Protein 1J6R (pdb70)

B-factor: mean 43.95, std 15.51, range [14.42, 83.66]

CATH classification: 3.40.109.40

Nearest PDB structures (foldseek):
  1j6r-assembly2_B  TM=9.797E-01  e=7.168E-35  Thermotoga maritima
  8sse-assembly1_F  TM=7.396E-01  e=2.975E-08  Thermus thermophilus HB8
  8ssd-assembly1_A  TM=7.309E-01  e=1.836E-08  Thermus thermophilus HB8
  8ssd-assembly1_C  TM=6.996E-01  e=1.532E-08  Thermus thermophilus HB8
  8ssd-assembly1_B  TM=7.141E-01  e=2.975E-08  Thermus thermophilus HB8

Foldseek 3Di:
DDKDKDKDQLVPQDDDPQLLCVLLPNHPPPDDDPVCPVLLVVLSVVLNVQFTKMKMKDKDQDQFAQDDDVDGWDDPVCCVWAGRFGIKMKMKIARDCSLVVVLVVCVVVVNNSSSSSNVRVLLRSRVSSVVVVVVVVVVVCPVKDKTDKDFAPPPPTHLLCLQVVCVVCVVVDPKHQVDPVSAIPPNSMTMIMMGID/DDKDKDKDQLVVQDDDPCVLQVLVVHDPPVAGPPVCRVLLVLLSVVLSVQFTKMKIKDKDQDQFAQDDPPFHDDDPLCNVFPGRFRMKMKMKIARDQSLVVVLVVCVVVVVNSSSVSNVSVLLRSRVRSHVVVVVVVCVVPVVWDKTDKDFAVPDPHHLVCLQVSCVVCVVVDPKDADDDRRAIPVNSMGMIMMGID

Organism: Thermotoga maritima (strain ATCC 43589 / DSM 3109 / JCM 10099 / NBRC 100826 / MSB8) (NCBI:txid243274)

Secondary structure (DSSP, 8-state):
----EEE--GGG----HHHHHHHTT-SS-SS--GGGHHHHHHHHHHHHHH---EEEEEEEE-TT-SB-SS-B--SHHHHHHHSS-SEEEEEEEE--HHHHHHHHHHHHTT-HHHHHHHHHHHHHHHHHHHHHHHHHHHHH-TTS-B---B-TTSTTS-TTHHHHHHHHHTTTS--B--STT---BSSSEEEEEEEE-/----EEE--GGG----HHHHHHHTT--S-SS--HHHHHHHHHHHHHHHHH---EEEEE--B-TT-SEETTEE---HHHHHHHTT-SEEEEEEEE--HHHHHHHHHHHHTT-HHHHHHHHHHHHHHHHHHHHHHHHHHHHH-TTS-B-----TTSTTS-TTHHHHHHHHGGGTSS-B--TTTT--BSSSEEEEEEEE-

Structure (mmCIF, N/CA/C/O backbone):
data_1J6R
#
_entry.id   1J6R
#
_cell.length_a   119.396
_cell.length_b   60.740
_cell.length_c   81.574
_cell.angle_alpha   90.00
_cell.angle_beta   99.97
_cell.angle_gamma   90.00
#
_symmetry.space_group_name_H-M   'C 1 2 1'
#
loop_
_entity.id
_entity.type
_entity.pdbx_description
1 polymer 'METHIONINE SYNTHASE'
2 water water
#
loop_
_atom_site.group_PDB
_atom_site.id
_atom_site.type_symbol
_atom_site.label_atom_id
_atom_site.label_alt_id
_atom_site.label_comp_id
_atom_site.label_asym_id
_atom_site.label_entity_id
_atom_site.label_seq_id
_atom_site.pdbx_PDB_ins_code
_atom_site.Cartn_x
_atom_site.Cartn_y
_atom_site.Cartn_z
_atom_site.occupancy
_atom_site.B_iso_or_equiv
_atom_site.auth_seq_id
_atom_site.auth_comp_id
_atom_site.auth_asym_id
_atom_site.auth_atom_id
_atom_site.pdbx_PDB_model_num
ATOM 1 N N . HIS A 1 11 ? 7.011 36.556 14.233 1.00 49.84 1 HIS A N 1
ATOM 2 C CA . HIS A 1 11 ? 8.428 37.055 14.301 1.00 49.35 1 HIS A CA 1
ATOM 3 C C . HIS A 1 11 ? 9.431 35.909 14.074 1.00 45.63 1 HIS A C 1
ATOM 4 O O . HIS A 1 11 ? 9.719 35.125 14.978 1.00 45.09 1 HIS A O 1
ATOM 11 N N . HIS A 1 12 ? 9.952 35.826 12.856 1.00 41.64 2 HIS A N 1
ATOM 12 C CA . HIS A 1 12 ? 10.811 34.715 12.440 1.00 38.21 2 HIS A CA 1
ATOM 13 C C . HIS A 1 12 ? 12.274 35.000 12.831 1.00 36.82 2 HIS A C 1
ATOM 14 O O . HIS A 1 12 ? 12.920 35.832 12.221 1.00 37.02 2 HIS A O 1
ATOM 21 N N . MET A 1 13 ? 12.766 34.295 13.855 1.00 35.91 3 MET A N 1
ATOM 22 C CA . MET A 1 13 ? 14.087 34.522 14.467 1.00 34.19 3 MET A CA 1
ATOM 23 C C . MET A 1 13 ? 14.989 33.327 14.443 1.00 28.73 3 MET A C 1
ATOM 24 O O . MET A 1 13 ? 15.243 32.730 15.468 1.00 28.87 3 MET A O 1
ATOM 29 N N . PRO A 1 14 ? 15.479 32.965 13.291 1.00 24.40 4 PRO A N 1
ATOM 30 C CA . PRO A 1 14 ? 16.353 31.808 13.210 1.00 23.11 4 PRO A CA 1
ATOM 31 C C . PRO A 1 14 ? 17.676 32.035 13.935 1.00 22.51 4 PRO A C 1
ATOM 32 O O . PRO A 1 14 ? 18.140 33.154 14.127 1.00 21.85 4 PRO A O 1
ATOM 36 N N . LYS A 1 15 ? 18.268 30.939 14.345 1.00 22.96 5 LYS A N 1
ATOM 37 C CA . LYS A 1 15 ? 19.503 30.954 15.085 1.00 23.97 5 LYS A CA 1
ATOM 38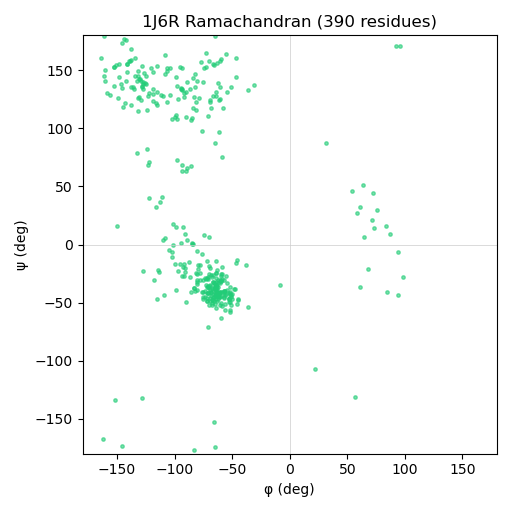 C C . LYS A 1 15 ? 20.179 29.655 14.790 1.00 24.74 5 LYS A C 1
ATOM 39 O O . LYS A 1 15 ? 19.537 28.659 14.473 1.00 24.13 5 LYS A O 1
ATOM 45 N N . VAL A 1 16 ? 21.490 29.685 14.891 1.00 24.17 6 VAL A N 1
ATOM 46 C CA . VAL A 1 16 ? 22.325 28.523 14.751 1.00 24.46 6 VAL A CA 1
ATOM 47 C C . VAL A 1 16 ? 23.279 28.527 15.956 1.00 24.33 6 VAL A C 1
ATOM 48 O O . VAL A 1 16 ? 23.700 29.567 16.402 1.00 24.75 6 VAL A O 1
ATOM 52 N N . GLU A 1 17 ? 23.579 27.367 16.503 1.00 26.04 7 GLU A N 1
ATOM 53 C CA . GLU A 1 17 ? 24.555 27.216 17.557 1.00 27.09 7 GLU A CA 1
ATOM 54 C C . GLU A 1 17 ? 25.724 26.484 16.932 1.00 27.08 7 GLU A C 1
ATOM 55 O O . GLU A 1 17 ? 25.543 25.471 16.291 1.00 27.29 7 GLU A O 1
ATOM 61 N N . ILE A 1 18 ? 26.927 27.023 17.074 1.00 27.36 8 ILE A N 1
ATOM 62 C CA . ILE A 1 18 ? 28.084 26.481 16.385 1.00 27.17 8 ILE A CA 1
ATOM 63 C C . ILE A 1 18 ? 29.091 26.016 17.409 1.00 27.49 8 ILE A C 1
ATOM 64 O O . ILE A 1 18 ? 29.468 26.744 18.318 1.00 27.59 8 ILE A O 1
ATOM 69 N N . ALA A 1 19 ? 29.557 24.794 17.256 1.00 28.33 9 ALA A N 1
ATOM 70 C CA . ALA A 1 19 ? 30.548 24.272 18.167 1.00 27.61 9 ALA A CA 1
ATOM 71 C C . ALA A 1 19 ? 31.807 25.102 18.011 1.00 27.43 9 ALA A C 1
ATOM 72 O O . ALA A 1 19 ? 32.249 25.345 16.902 1.00 27.64 9 ALA A O 1
ATOM 74 N N . PRO A 1 20 ? 32.382 25.567 19.114 1.00 27.67 10 PRO A N 1
ATOM 75 C CA . PRO A 1 20 ? 33.563 26.428 19.052 1.00 27.39 10 PRO A CA 1
ATOM 76 C C . PRO A 1 20 ? 34.716 25.862 18.197 1.00 28.86 10 PRO A C 1
ATOM 77 O O . PRO A 1 20 ? 35.379 26.604 17.487 1.00 29.21 10 PRO A O 1
ATOM 81 N N . SER A 1 21 ? 34.938 24.557 18.219 1.00 31.20 11 SER A N 1
ATOM 82 C CA . SER A 1 21 ? 36.041 23.983 17.431 1.00 32.35 11 SER A CA 1
ATOM 83 C C . SER A 1 21 ? 35.797 23.972 15.921 1.00 33.18 11 SER A C 1
ATOM 84 O O . SER A 1 21 ? 36.737 23.779 15.147 1.00 33.12 11 SER A O 1
ATOM 87 N N . GLU A 1 22 ? 34.550 24.192 15.498 1.00 34.57 12 GLU A N 1
ATOM 88 C CA . GLU A 1 22 ? 34.215 24.262 14.072 1.00 35.68 12 GLU A CA 1
ATOM 89 C C . GLU A 1 22 ? 34.439 25.648 13.502 1.00 34.68 12 GLU A C 1
ATOM 90 O O . GLU A 1 22 ? 34.150 25.883 12.338 1.00 35.11 12 GLU A O 1
ATOM 96 N N . ILE A 1 23 ? 34.919 26.581 14.314 1.00 33.27 13 ILE A N 1
ATOM 97 C CA . ILE A 1 23 ? 35.146 27.929 13.820 1.00 32.11 13 ILE A CA 1
ATOM 98 C C . ILE A 1 23 ? 36.609 28.060 13.477 1.00 33.74 13 ILE A C 1
ATOM 99 O O . ILE A 1 23 ? 37.453 28.111 14.347 1.00 32.99 13 ILE A O 1
ATOM 104 N N . LYS A 1 24 ? 36.904 28.101 12.187 1.00 36.01 14 LYS A N 1
ATOM 105 C CA . LYS A 1 24 ? 38.277 28.131 11.738 1.00 37.50 14 LYS A CA 1
ATOM 106 C C . LYS A 1 24 ? 38.738 29.574 11.623 1.00 36.61 14 LYS A C 1
ATOM 107 O O . LYS A 1 24 ? 38.283 30.322 10.779 1.00 36.69 14 LYS A O 1
ATOM 113 N N . ILE A 1 25 ? 39.615 29.981 12.520 1.00 35.77 15 ILE A N 1
ATOM 114 C CA . ILE A 1 25 ? 40.254 31.271 12.387 1.00 35.21 15 ILE A CA 1
ATOM 115 C C . ILE A 1 25 ? 41.551 31.037 11.620 1.00 34.92 15 ILE A C 1
ATOM 116 O O . ILE A 1 25 ? 42.315 30.149 11.973 1.00 34.31 15 ILE A O 1
ATOM 121 N N . PRO A 1 26 ? 41.803 31.818 10.578 1.00 34.94 16 PRO A N 1
ATOM 122 C CA . PRO A 1 26 ? 43.063 31.693 9.823 1.00 34.87 16 PRO A CA 1
ATOM 123 C C . PRO A 1 26 ? 44.266 31.972 10.728 1.00 34.45 16 PRO A C 1
ATOM 124 O O . PRO A 1 26 ? 44.215 32.914 11.492 1.00 32.64 16 PRO A O 1
ATOM 128 N N . ASP A 1 27 ? 45.312 31.151 10.644 1.00 36.31 17 ASP A N 1
ATOM 129 C CA . ASP A 1 27 ? 46.527 31.324 11.455 1.00 37.46 17 ASP A CA 1
ATOM 130 C C . ASP A 1 27 ? 47.049 32.750 11.522 1.00 35.93 17 ASP A C 1
ATOM 131 O O . ASP A 1 27 ? 47.353 33.243 12.597 1.00 36.80 17 ASP A O 1
ATOM 136 N N . ASN A 1 28 ? 47.165 33.419 10.380 1.00 34.88 18 ASN A N 1
ATOM 137 C CA . ASN A 1 28 ? 47.721 34.781 10.337 1.00 33.00 18 ASN A CA 1
ATOM 138 C C . ASN A 1 28 ? 46.860 35.846 10.980 1.00 30.48 18 ASN A C 1
ATOM 139 O O . ASN A 1 28 ? 47.347 36.898 11.396 1.00 30.16 18 ASN A O 1
ATOM 144 N N . VAL A 1 29 ? 45.565 35.601 11.019 1.00 29.75 19 VAL A N 1
ATOM 145 C CA . VAL A 1 29 ? 44.646 36.503 11.698 1.00 29.29 19 VAL A CA 1
ATOM 146 C C . VAL A 1 29 ? 44.788 36.295 13.215 1.00 29.73 19 VAL A C 1
ATOM 147 O O . VAL A 1 29 ? 44.830 37.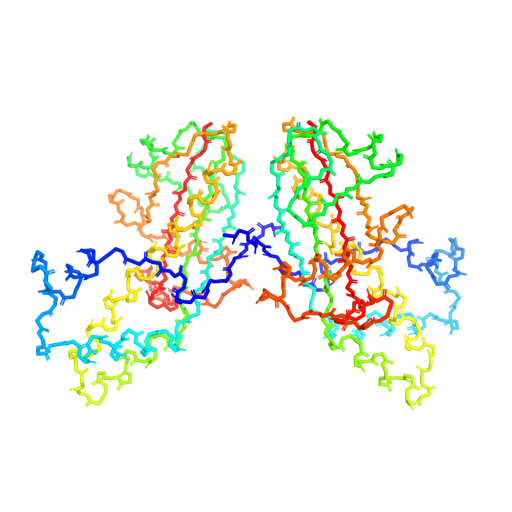245 13.975 1.00 26.56 19 VAL A O 1
ATOM 151 N N . LEU A 1 30 ? 44.833 35.031 13.626 1.00 32.21 20 LEU A N 1
ATOM 152 C CA . LEU A 1 30 ? 45.018 34.669 15.030 1.00 34.61 20 LEU A CA 1
ATOM 153 C C . LEU A 1 30 ? 46.341 35.248 15.462 1.00 35.16 20 LEU A C 1
ATOM 154 O O . LEU A 1 30 ? 46.407 36.151 16.315 1.00 34.23 20 LEU A O 1
ATOM 159 N N . LYS A 1 31 ? 47.392 34.746 14.802 1.00 34.83 21 LYS A N 1
ATOM 160 C CA . LYS A 1 31 ? 48.747 35.173 15.083 1.00 34.49 21 LYS A CA 1
ATOM 161 C C . LYS A 1 31 ? 48.833 36.674 15.196 1.00 31.51 21 LYS A C 1
ATOM 162 O O . LYS A 1 31 ? 49.385 37.141 16.150 1.00 32.36 21 LYS A O 1
ATOM 168 N N . ALA A 1 32 ? 48.254 37.434 14.281 1.00 30.16 22 ALA A N 1
ATOM 169 C CA . ALA A 1 32 ? 48.284 38.890 14.420 1.00 30.59 22 ALA A CA 1
ATOM 170 C C . ALA A 1 32 ? 47.514 39.359 15.648 1.00 32.56 22 ALA A C 1
ATOM 171 O O . ALA A 1 32 ? 47.920 40.325 16.283 1.00 32.87 22 ALA A O 1
ATOM 173 N N . LYS A 1 33 ? 46.382 38.715 15.956 1.00 33.46 23 LYS A N 1
ATOM 174 C CA . LYS A 1 33 ? 45.528 39.166 17.062 1.00 35.24 23 LYS A CA 1
ATOM 175 C C . LYS A 1 33 ? 46.208 38.974 18.428 1.00 36.06 23 LYS A C 1
ATOM 176 O O . LYS A 1 33 ? 45.926 39.685 19.373 1.00 37.05 23 LYS A O 1
ATOM 182 N N . LEU A 1 34 ? 47.098 37.999 18.520 1.00 37.09 24 LEU A N 1
ATOM 183 C CA . LEU A 1 34 ? 47.762 37.704 19.776 1.00 37.30 24 LEU A CA 1
ATOM 184 C C . LEU A 1 34 ? 49.182 38.261 19.879 1.00 36.25 24 LEU A C 1
ATOM 185 O O . LEU A 1 34 ? 49.930 37.794 20.730 1.00 34.94 24 LEU A O 1
ATOM 190 N N . GLY A 1 35 ? 49.557 39.227 19.029 1.00 36.23 25 GLY A N 1
ATOM 191 C CA . GLY A 1 35 ? 50.883 39.849 19.083 1.00 36.29 25 GLY A CA 1
ATOM 192 C C . GLY A 1 35 ? 52.042 39.197 18.310 1.00 37.04 25 GLY A C 1
ATOM 193 O O . GLY A 1 35 ? 53.185 39.603 18.477 1.00 36.01 25 GLY A O 1
ATOM 194 N N . PHE A 1 36 ? 51.759 38.194 17.475 1.00 38.95 26 PHE A N 1
ATOM 195 C CA . PHE A 1 36 ? 52.769 37.562 16.599 1.00 40.59 26 PHE A CA 1
ATOM 196 C C . PHE A 1 36 ? 52.548 37.859 15.113 1.00 42.89 26 PHE A C 1
ATOM 197 O O . PHE A 1 36 ? 52.731 36.982 14.260 1.00 42.93 26 PHE A O 1
ATOM 205 N N . GLY A 1 37 ? 52.188 39.101 14.803 1.00 45.35 27 GLY A N 1
ATOM 206 C CA . GLY A 1 37 ? 51.907 39.483 13.441 1.00 47.37 27 GLY A CA 1
ATOM 207 C C . GLY A 1 37 ? 53.097 39.221 12.549 1.00 49.38 27 GLY A C 1
ATOM 208 O O . GLY A 1 37 ? 54.157 39.802 12.744 1.00 50.31 27 GLY A O 1
ATOM 209 N N . GLY A 1 38 ? 52.926 38.342 11.568 1.00 51.55 28 GLY A N 1
ATOM 210 C CA . GLY A 1 38 ? 53.981 38.072 10.611 1.00 53.34 28 GLY A CA 1
ATOM 211 C C . GLY A 1 38 ? 54.863 36.886 10.952 1.00 54.85 28 GLY A C 1
ATOM 212 O O . GLY A 1 38 ? 55.193 36.095 10.073 1.00 55.76 28 GLY A O 1
ATOM 213 N N . ALA A 1 39 ? 55.269 36.759 12.209 1.00 56.28 29 ALA A N 1
ATOM 214 C CA . ALA A 1 39 ? 55.993 35.569 12.635 1.00 57.04 29 ALA A CA 1
ATOM 215 C C . ALA A 1 39 ? 55.496 34.396 11.802 1.00 58.31 29 ALA A C 1
ATOM 216 O O . ALA A 1 39 ? 54.297 34.255 11.546 1.00 57.55 29 ALA A O 1
ATOM 218 N N . GLU A 1 40 ? 56.432 33.572 11.351 1.00 60.41 30 GLU A N 1
ATOM 219 C CA . GLU A 1 40 ? 56.110 32.379 10.576 1.00 62.14 30 GLU A CA 1
ATOM 220 C C . GLU A 1 40 ? 55.414 31.364 11.473 1.00 62.04 30 GLU A C 1
ATOM 221 O O . GLU A 1 40 ? 54.538 30.611 11.032 1.00 62.36 30 GLU A O 1
ATOM 227 N N . GLU A 1 41 ? 55.832 31.347 12.736 1.00 61.73 31 GLU A N 1
ATOM 228 C CA . GLU A 1 41 ? 55.214 30.513 13.759 1.00 61.25 31 GLU A CA 1
ATOM 229 C C . GLU A 1 41 ? 55.103 31.318 15.051 1.00 59.11 31 GLU A C 1
ATOM 230 O O . GLU A 1 41 ? 55.834 32.293 15.266 1.00 58.34 31 GLU A O 1
ATOM 236 N N . ILE A 1 42 ? 54.182 30.898 15.907 1.00 57.00 32 ILE A N 1
ATOM 237 C CA . ILE A 1 42 ? 54.118 31.396 17.274 1.00 55.45 32 ILE A CA 1
ATOM 238 C C . ILE A 1 42 ? 55.331 30.864 18.046 1.00 53.61 32 ILE A C 1
ATOM 239 O O . ILE A 1 42 ? 55.542 29.661 18.084 1.00 52.43 32 ILE A O 1
ATOM 244 N N . PRO A 1 43 ? 56.142 31.742 18.643 1.00 52.51 33 PRO A N 1
ATOM 245 C CA . PRO A 1 43 ? 57.349 31.282 19.352 1.00 52.28 33 PRO A CA 1
ATOM 246 C C . PRO A 1 43 ? 57.079 30.074 20.286 1.00 53.05 33 PRO A C 1
ATOM 247 O O . PRO A 1 43 ? 55.992 29.973 20.877 1.00 52.98 33 PRO A O 1
ATOM 251 N N . GLU A 1 44 ? 58.051 29.157 20.380 1.00 53.61 34 GLU A N 1
ATOM 252 C CA . GLU A 1 44 ? 57.928 27.936 21.184 1.00 54.01 34 GLU A CA 1
ATOM 253 C C . GLU A 1 44 ? 57.617 28.263 22.643 1.00 52.50 34 GLU A C 1
ATOM 254 O O . GLU A 1 44 ? 56.955 27.497 23.332 1.00 51.81 34 GLU A O 1
ATOM 260 N N . GLU A 1 45 ? 58.106 29.408 23.101 1.00 51.21 35 GLU A N 1
ATOM 261 C CA . GLU A 1 45 ? 57.915 29.859 24.480 1.00 50.30 35 GLU A CA 1
ATOM 262 C C . GLU A 1 45 ? 56.422 30.122 24.827 1.00 48.04 35 GLU A C 1
ATOM 263 O O . GLU A 1 45 ? 56.046 30.060 25.988 1.00 46.08 35 GLU A O 1
ATOM 269 N N . PHE A 1 46 ? 55.586 30.413 23.824 1.00 46.95 36 PHE A N 1
ATOM 270 C CA . PHE A 1 46 ? 54.159 30.717 24.043 1.00 45.43 36 PHE A CA 1
ATOM 271 C C . PHE A 1 46 ? 53.181 29.657 23.548 1.00 46.15 36 PHE A C 1
ATOM 272 O O . PHE A 1 46 ? 51.977 29.857 23.617 1.00 44.09 36 PHE A O 1
ATOM 280 N N . ARG A 1 47 ? 53.704 28.534 23.053 1.00 48.24 37 ARG A N 1
ATOM 281 C CA . ARG A 1 47 ? 52.884 27.493 22.412 1.00 50.03 37 ARG A CA 1
ATOM 282 C C . ARG A 1 47 ? 51.908 26.851 23.407 1.00 49.36 37 ARG A C 1
ATOM 283 O O . ARG A 1 47 ? 50.711 26.772 23.130 1.00 49.26 37 ARG A O 1
ATOM 291 N N . LYS A 1 48 ? 52.421 26.408 24.557 1.00 48.26 38 LYS A N 1
ATOM 292 C CA . LYS A 1 48 ? 51.595 25.784 25.593 1.00 47.85 38 LYS A CA 1
ATOM 293 C C . LYS A 1 48 ? 50.555 26.761 26.163 1.00 45.92 38 LYS A C 1
ATOM 294 O O . LYS A 1 48 ? 49.445 26.350 26.481 1.00 44.37 38 LYS A O 1
ATOM 300 N N . THR A 1 49 ? 50.930 28.040 26.281 1.00 44.26 39 THR A N 1
ATOM 301 C CA . THR A 1 49 ? 50.060 29.074 26.825 1.00 43.86 39 THR A CA 1
ATOM 302 C C . THR A 1 49 ? 48.883 29.355 25.903 1.00 43.27 39 THR A C 1
ATOM 303 O O . THR A 1 49 ? 47.715 29.327 26.318 1.00 42.97 39 THR A O 1
ATOM 307 N N . VAL A 1 50 ? 49.208 29.611 24.642 1.00 42.37 40 VAL A N 1
ATOM 308 C CA . VAL A 1 50 ? 48.212 29.884 23.631 1.00 40.79 40 VAL A CA 1
ATOM 309 C C . VAL A 1 50 ? 47.337 28.655 23.521 1.00 41.12 40 VAL A C 1
ATOM 310 O O . VAL A 1 50 ? 46.136 28.763 23.512 1.00 41.30 40 VAL A O 1
ATOM 314 N N . ASN A 1 51 ? 47.929 27.475 23.480 1.00 42.19 41 ASN A N 1
ATOM 315 C CA . ASN A 1 51 ? 47.124 26.251 23.471 1.00 43.51 41 ASN A CA 1
ATOM 316 C C . ASN A 1 51 ? 46.087 26.241 24.610 1.00 43.01 41 ASN A C 1
ATOM 317 O O . ASN A 1 51 ? 44.928 25.890 24.385 1.00 42.34 41 ASN A O 1
ATOM 322 N N . ARG A 1 52 ? 46.502 26.614 25.824 1.00 42.61 42 ARG A N 1
ATOM 323 C CA . ARG A 1 52 ? 45.584 26.625 26.969 1.00 42.42 42 ARG A CA 1
ATOM 324 C C . ARG A 1 52 ? 44.529 27.716 26.822 1.00 40.25 42 ARG A C 1
ATOM 325 O O . ARG A 1 52 ? 43.357 27.479 27.087 1.00 39.20 42 ARG A O 1
ATOM 333 N N . ALA A 1 53 ? 44.940 28.911 26.417 1.00 38.39 43 ALA A N 1
ATOM 334 C CA . ALA A 1 53 ? 43.968 29.958 26.159 1.00 38.82 43 ALA A CA 1
ATOM 335 C C . ALA A 1 53 ? 42.891 29.447 25.195 1.00 39.45 43 ALA A C 1
ATOM 336 O O . ALA A 1 53 ? 41.700 29.628 25.430 1.00 38.06 43 ALA A O 1
ATOM 338 N N . TYR A 1 54 ? 43.314 28.785 24.124 1.00 40.57 44 TYR A N 1
ATOM 339 C CA . TYR A 1 54 ? 42.388 28.338 23.094 1.00 41.78 44 TYR A CA 1
ATOM 340 C C . TYR A 1 54 ? 41.587 27.178 23.657 1.00 42.35 44 TYR A C 1
ATOM 341 O O . TYR A 1 54 ? 40.397 27.070 23.412 1.00 42.08 44 TYR A O 1
ATOM 350 N N . GLU A 1 55 ? 42.222 26.334 24.460 1.00 42.99 45 GLU A N 1
ATOM 351 C CA . GLU A 1 55 ? 41.515 25.210 25.068 1.00 43.82 45 GLU A CA 1
ATOM 352 C C . GLU A 1 55 ? 40.480 25.708 26.068 1.00 41.81 45 GLU A C 1
ATOM 353 O O . GLU A 1 55 ? 39.409 25.127 26.200 1.00 40.95 45 GLU A O 1
ATOM 359 N N . GLU A 1 56 ? 40.813 26.767 26.789 1.00 40.69 46 GLU A N 1
ATOM 360 C CA . GLU A 1 56 ? 39.918 27.289 27.809 1.00 40.15 46 GLU A CA 1
ATOM 361 C C . GLU A 1 56 ? 38.702 27.864 27.111 1.00 39.70 46 GLU A C 1
ATOM 362 O O . GLU A 1 56 ? 37.563 27.569 27.474 1.00 39.35 46 GLU A O 1
ATOM 368 N N . LEU A 1 57 ? 38.976 28.703 26.113 1.00 38.64 47 LEU A N 1
ATOM 369 C CA . LEU A 1 57 ? 37.965 29.293 25.246 1.00 37.57 47 LEU A CA 1
ATOM 370 C C . LEU A 1 57 ? 37.030 28.239 24.620 1.00 37.08 47 LEU A C 1
ATOM 371 O O . LEU A 1 57 ? 35.812 28.434 24.557 1.00 36.19 47 LEU A O 1
ATOM 376 N N . LEU A 1 58 ? 37.575 27.113 24.183 1.00 36.48 48 LEU A N 1
ATOM 377 C CA . LEU A 1 58 ? 36.725 26.074 23.616 1.00 36.99 48 LEU A CA 1
ATOM 378 C C . LEU A 1 58 ? 35.772 25.521 24.683 1.00 37.83 48 LEU A C 1
ATOM 379 O O . LEU A 1 58 ? 34.619 25.191 24.406 1.00 38.11 48 LEU A O 1
ATOM 384 N N . ASP A 1 59 ? 36.259 25.430 25.911 1.00 38.05 49 ASP A N 1
ATOM 385 C CA . ASP A 1 59 ? 35.462 24.920 27.002 1.00 38.38 49 ASP A CA 1
ATOM 386 C C . ASP A 1 59 ? 34.340 25.889 27.381 1.00 35.65 49 ASP A C 1
ATOM 387 O O . ASP A 1 59 ? 33.232 25.465 27.636 1.00 37.73 49 ASP A O 1
ATOM 392 N N . ALA A 1 60 ? 34.587 27.191 27.368 1.00 32.14 50 ALA A N 1
ATOM 393 C CA . ALA A 1 60 ? 33.604 28.161 27.865 1.00 29.80 50 ALA A CA 1
ATOM 394 C C . ALA A 1 60 ? 32.659 28.777 26.825 1.00 28.34 50 ALA A C 1
ATOM 395 O O . ALA A 1 60 ? 31.538 29.213 27.154 1.00 26.75 50 ALA A O 1
ATOM 397 N N . ALA A 1 61 ? 33.111 28.844 25.580 1.00 26.84 51 ALA A N 1
ATOM 398 C CA . ALA A 1 61 ? 32.353 29.535 24.541 1.00 26.28 51 ALA A CA 1
ATOM 399 C C . ALA A 1 61 ? 31.136 28.752 24.057 1.00 25.09 51 ALA A C 1
ATOM 400 O O . ALA A 1 61 ? 31.166 27.574 23.901 1.00 25.67 51 ALA A O 1
ATOM 402 N N . LYS A 1 62 ? 30.042 29.447 23.837 1.00 27.00 52 LYS A N 1
ATOM 403 C CA . LYS A 1 62 ? 28.848 28.837 23.306 1.00 27.23 52 LYS A CA 1
ATOM 404 C C . LYS A 1 62 ? 28.373 29.738 22.199 1.00 24.27 52 LYS A C 1
ATOM 405 O O . LYS A 1 62 ? 27.473 30.556 22.376 1.00 24.94 52 LYS A O 1
ATOM 411 N N . PRO A 1 63 ? 29.022 29.613 21.059 1.00 20.87 53 PRO A N 1
ATOM 412 C CA . PRO A 1 63 ? 28.726 30.455 19.908 1.00 21.60 53 PRO A CA 1
ATOM 413 C C . PRO A 1 63 ? 27.292 30.334 19.394 1.00 21.83 53 PRO A C 1
ATOM 414 O O . PRO A 1 63 ? 26.821 29.238 19.088 1.00 22.77 53 PRO A O 1
ATOM 418 N N . VAL A 1 64 ? 26.597 31.453 19.299 1.00 21.52 54 VAL A N 1
ATOM 419 C CA . VAL A 1 64 ? 25.266 31.472 18.737 1.00 21.37 54 VAL A CA 1
ATOM 420 C C . VAL A 1 64 ? 25.187 32.665 17.799 1.00 20.92 54 VAL A C 1
ATOM 421 O O . VAL A 1 64 ? 25.631 33.739 18.148 1.00 20.10 54 VAL A O 1
ATOM 425 N N . VAL A 1 65 ? 24.640 32.467 16.604 1.00 20.58 55 VAL A N 1
ATOM 426 C CA . VAL A 1 65 ? 24.345 33.561 15.696 1.00 20.78 55 VAL A CA 1
ATOM 427 C C . VAL A 1 65 ? 22.884 33.549 15.344 1.00 21.41 55 VAL A C 1
ATOM 428 O O . VAL A 1 65 ? 22.373 32.543 14.924 1.00 21.59 55 VAL A O 1
ATOM 432 N N . LEU A 1 66 ? 22.225 34.685 15.506 1.00 22.92 56 LEU A N 1
ATOM 433 C CA . LEU A 1 66 ? 20.816 34.851 15.237 1.00 23.52 56 LEU A CA 1
ATOM 434 C C . LEU A 1 66 ? 20.677 35.922 14.179 1.00 25.70 56 LEU A C 1
ATOM 435 O O . LEU A 1 66 ? 21.538 36.807 14.054 1.00 23.96 56 LEU A O 1
ATOM 440 N N . TRP A 1 67 ? 19.613 35.840 13.397 1.00 25.66 57 TRP A N 1
ATOM 441 C CA . TRP A 1 67 ? 19.339 36.884 12.442 1.00 27.74 57 TRP A CA 1
ATOM 442 C C . TRP A 1 67 ? 17.870 37.130 12.241 1.00 29.87 57 TRP A C 1
ATOM 443 O O . TRP A 1 67 ? 17.040 36.429 12.786 1.00 31.02 57 TRP A O 1
ATOM 454 N N . ARG A 1 68 ? 17.579 38.171 11.480 1.00 33.38 58 ARG A N 1
ATOM 455 C CA . ARG A 1 68 ? 16.218 38.555 11.153 1.00 36.34 58 ARG A CA 1
ATOM 456 C C . ARG A 1 68 ? 16.204 39.359 9.870 1.00 37.18 58 ARG A C 1
ATOM 457 O O . ARG A 1 68 ? 16.936 40.331 9.738 1.00 37.51 58 ARG A O 1
ATOM 465 N N . ASP A 1 69 ? 15.355 38.945 8.938 1.00 38.79 59 ASP A N 1
ATOM 466 C CA . ASP A 1 69 ? 15.210 39.588 7.644 1.00 39.69 59 ASP A CA 1
ATOM 467 C C . ASP A 1 69 ? 14.021 40.544 7.671 1.00 41.35 59 ASP A C 1
ATOM 468 O O . ASP A 1 69 ? 12.978 40.221 8.213 1.00 40.34 59 ASP A O 1
ATOM 473 N N . PHE A 1 70 ? 14.211 41.734 7.102 1.00 44.17 60 PHE A N 1
ATOM 474 C CA . PHE A 1 70 ? 13.155 42.734 6.944 1.00 46.38 60 PHE A CA 1
ATOM 475 C C . PHE A 1 70 ? 12.933 43.025 5.468 1.00 49.45 60 PHE A C 1
ATOM 476 O O . PHE A 1 70 ? 13.896 43.225 4.718 1.00 49.38 60 PHE A O 1
ATOM 484 N N . GLU A 1 71 ? 11.672 43.052 5.046 1.00 53.53 61 GLU A N 1
ATOM 485 C CA . GLU A 1 71 ? 11.336 43.515 3.696 1.00 57.16 61 GLU A CA 1
ATOM 486 C C . GLU A 1 71 ? 11.237 45.050 3.745 1.00 58.59 61 GLU A C 1
ATOM 487 O O . GLU A 1 71 ? 10.414 45.598 4.484 1.00 58.97 61 GLU A O 1
ATOM 493 N N . VAL A 1 72 ? 12.097 45.743 2.996 1.00 60.67 62 VAL A N 1
ATOM 494 C CA . VAL A 1 72 ? 12.185 47.219 3.078 1.00 62.29 62 VAL A CA 1
ATOM 495 C C . VAL A 1 72 ? 12.071 47.992 1.741 1.00 64.12 62 VAL A C 1
ATOM 496 O O . VAL A 1 72 ? 11.721 49.177 1.732 1.00 63.90 62 VAL A O 1
ATOM 500 N N . ASP A 1 73 ? 12.373 47.320 0.633 1.00 66.64 63 ASP A N 1
ATOM 501 C CA . ASP A 1 73 ? 12.456 47.956 -0.691 1.00 68.75 63 ASP A CA 1
ATOM 502 C C . ASP A 1 73 ? 12.917 49.428 -0.667 1.00 69.51 63 ASP A C 1
ATOM 503 O O . ASP A 1 73 ? 12.099 50.355 -0.614 1.00 70.02 63 ASP A O 1
ATOM 508 N N . GLY A 1 74 ? 14.235 49.624 -0.709 1.00 69.94 64 GLY A N 1
ATOM 509 C CA . GLY A 1 74 ? 14.820 50.936 -0.917 1.00 70.12 64 GLY A CA 1
ATOM 510 C C . GLY A 1 74 ? 14.970 51.771 0.336 1.00 70.26 64 GLY A C 1
ATOM 511 O O . GLY A 1 74 ? 15.988 52.442 0.508 1.00 70.85 64 GLY A O 1
ATOM 512 N N . SER A 1 75 ? 13.962 51.736 1.204 1.00 70.16 65 SER A N 1
ATOM 513 C CA . SER A 1 75 ? 13.961 52.564 2.400 1.00 70.37 65 SER A CA 1
ATOM 514 C C . SER A 1 75 ? 15.011 52.062 3.382 1.00 70.51 65 SER A C 1
ATOM 515 O O . SER A 1 75 ? 15.443 50.914 3.310 1.00 70.03 65 SER A O 1
ATOM 518 N N . LEU A 1 76 ? 15.430 52.948 4.278 1.00 71.22 66 LEU A N 1
ATOM 519 C CA . LEU A 1 76 ? 16.455 52.644 5.270 1.00 71.66 66 LEU A CA 1
ATOM 520 C C . LEU A 1 76 ? 15.864 52.731 6.672 1.00 72.06 66 LEU A C 1
ATOM 521 O O . LEU A 1 76 ? 16.554 53.102 7.618 1.00 72.57 66 LEU A O 1
ATOM 526 N N . SER A 1 77 ? 14.585 52.392 6.804 1.00 72.56 67 SER A N 1
ATOM 527 C CA . SER A 1 77 ? 13.937 52.362 8.113 1.00 73.22 67 SER A CA 1
ATOM 528 C C . SER A 1 77 ? 12.950 51.197 8.220 1.00 73.34 67 SER A C 1
ATOM 529 O O . SER A 1 77 ? 12.241 50.881 7.260 1.00 73.36 67 SER A O 1
ATOM 532 N N . PHE A 1 78 ? 12.920 50.561 9.392 1.00 73.23 68 PHE A N 1
ATOM 533 C CA . PHE A 1 78 ? 12.046 49.424 9.634 1.00 73.19 68 PHE A CA 1
ATOM 534 C C . PHE A 1 78 ? 11.683 49.337 11.117 1.00 73.32 68 PHE A C 1
ATOM 535 O O . PHE A 1 78 ? 11.314 50.342 11.717 1.00 74.44 68 PHE A O 1
ATOM 543 N N . ASP A 1 79 ? 11.762 48.159 11.715 1.00 72.83 69 ASP A N 1
ATOM 544 C CA . ASP A 1 79 ? 11.249 47.991 13.061 1.00 72.87 69 ASP A CA 1
ATOM 545 C C . ASP A 1 79 ? 11.961 48.883 14.058 1.00 72.50 69 ASP A C 1
ATOM 546 O O . ASP A 1 79 ? 13.035 48.539 14.547 1.00 73.06 69 ASP A O 1
ATOM 551 N N . ASP A 1 80 ? 11.349 50.029 14.346 1.00 71.82 70 ASP A N 1
ATOM 552 C CA . ASP A 1 80 ? 11.787 50.938 15.412 1.00 71.19 70 ASP A CA 1
ATOM 553 C C . ASP A 1 80 ? 13.165 51.583 15.212 1.00 69.87 70 ASP A C 1
ATOM 554 O O . ASP A 1 80 ? 13.651 52.279 16.112 1.00 70.10 70 ASP A O 1
ATOM 559 N N . MET A 1 81 ? 13.788 51.378 14.052 1.00 68.17 71 MET A N 1
ATOM 560 C CA . MET A 1 81 ? 15.090 51.999 13.779 1.00 66.90 71 MET A CA 1
ATOM 561 C C . MET A 1 81 ? 15.170 52.631 12.384 1.00 67.58 71 MET A C 1
ATOM 562 O O . MET A 1 81 ? 14.376 52.324 11.494 1.00 67.08 71 MET A O 1
ATOM 567 N N . ARG A 1 82 ? 16.129 53.537 12.227 1.00 68.60 72 ARG A N 1
ATOM 568 C CA . ARG A 1 82 ? 16.306 54.284 10.994 1.00 69.56 72 ARG A CA 1
ATOM 569 C C . ARG A 1 82 ? 17.799 54.502 10.791 1.00 68.82 72 ARG A C 1
ATOM 570 O O . ARG A 1 82 ? 18.446 55.119 11.620 1.00 69.09 72 ARG A O 1
ATOM 578 N N . LEU A 1 83 ? 18.350 53.971 9.705 1.00 68.28 73 LEU A N 1
ATOM 579 C CA . LEU A 1 83 ? 19.797 54.013 9.477 1.00 68.31 73 LEU A CA 1
ATOM 580 C C . LEU A 1 83 ? 20.189 55.352 8.872 1.00 68.57 73 LEU A C 1
ATOM 581 O O . LEU A 1 83 ? 19.635 55.740 7.852 1.00 69.08 73 LEU A O 1
ATOM 586 N N . THR A 1 84 ? 21.157 56.039 9.477 1.00 68.73 74 THR A N 1
ATOM 587 C CA . THR A 1 84 ? 21.339 57.465 9.217 1.00 69.09 74 THR A CA 1
ATOM 588 C C . THR A 1 84 ? 22.575 57.878 8.421 1.00 69.32 74 THR A C 1
ATOM 589 O O . THR A 1 84 ? 22.477 58.736 7.544 1.00 70.38 74 THR A O 1
ATOM 593 N N . GLY A 1 85 ? 23.733 57.305 8.714 1.00 68.99 75 GLY A N 1
ATOM 594 C CA . GLY A 1 85 ? 24.975 57.843 8.174 1.00 68.74 75 GLY A CA 1
ATOM 595 C C . GLY A 1 85 ? 25.164 57.791 6.663 1.00 68.35 75 GLY A C 1
ATOM 596 O O . GLY A 1 85 ? 24.271 57.423 5.911 1.00 68.21 75 GLY A O 1
ATOM 597 N N . GLU A 1 86 ? 26.356 58.171 6.221 1.00 68.66 76 GLU A N 1
ATOM 598 C CA . GLU A 1 86 ? 26.744 58.067 4.809 1.00 68.68 76 GLU A CA 1
ATOM 599 C C . GLU A 1 86 ? 27.180 56.650 4.424 1.00 67.63 76 GLU A C 1
ATOM 600 O O . GLU A 1 86 ? 27.031 56.242 3.269 1.00 67.80 76 GLU A O 1
ATOM 606 N N . LEU A 1 87 ? 27.742 55.911 5.381 1.00 66.29 77 LEU A N 1
ATOM 607 C CA . LEU A 1 87 ? 28.126 54.511 5.161 1.00 65.12 77 LEU A CA 1
ATOM 608 C C . LEU A 1 87 ? 26.890 53.664 4.834 1.00 64.03 77 LEU A C 1
ATOM 609 O O . LEU A 1 87 ? 26.909 52.848 3.905 1.00 63.55 77 LEU A O 1
ATOM 614 N N . ALA A 1 88 ? 25.825 53.884 5.605 1.00 62.77 78 ALA A N 1
ATOM 615 C CA . ALA A 1 88 ? 24.541 53.228 5.396 1.00 62.26 78 ALA A CA 1
ATOM 616 C C . ALA A 1 88 ? 24.083 53.376 3.962 1.00 62.01 78 ALA A C 1
ATOM 617 O O . ALA A 1 88 ? 23.697 52.402 3.329 1.00 61.73 78 ALA A O 1
ATOM 619 N N . THR A 1 89 ? 24.117 54.601 3.449 1.00 61.98 79 THR A N 1
ATOM 620 C CA . THR A 1 89 ? 23.600 54.858 2.116 1.00 61.74 79 THR A CA 1
ATOM 621 C C . THR A 1 89 ? 24.443 54.149 1.075 1.00 61.55 79 THR A C 1
ATOM 622 O O . THR A 1 89 ? 23.906 53.505 0.182 1.00 61.47 79 THR A O 1
ATOM 626 N N . LYS A 1 90 ? 25.760 54.243 1.199 1.00 61.96 80 LYS A N 1
ATOM 627 C CA . LYS A 1 90 ? 26.648 53.645 0.203 1.00 62.80 80 LYS A CA 1
ATOM 628 C C . LYS A 1 90 ? 26.311 52.160 -0.015 1.00 62.34 80 LYS A C 1
ATOM 629 O O . LYS A 1 90 ? 26.165 51.704 -1.159 1.00 62.78 80 LYS A O 1
ATOM 635 N N . HIS A 1 91 ? 26.150 51.423 1.083 1.00 61.67 81 HIS A N 1
ATOM 636 C CA . HIS A 1 91 ? 26.051 49.959 1.030 1.00 60.72 81 HIS A CA 1
ATOM 637 C C . HIS A 1 91 ? 24.624 49.414 1.075 1.00 59.61 81 HIS A C 1
ATOM 638 O O . HIS A 1 91 ? 24.309 48.469 0.361 1.00 60.19 81 HIS A O 1
ATOM 645 N N . LEU A 1 92 ? 23.768 50.021 1.889 1.00 58.70 82 LEU A N 1
ATOM 646 C CA . LEU A 1 92 ? 22.441 49.469 2.181 1.00 58.68 82 LEU A CA 1
ATOM 647 C C . LEU A 1 92 ? 21.257 50.056 1.415 1.00 59.34 82 LEU A C 1
ATOM 648 O O . LEU A 1 92 ? 20.189 49.448 1.390 1.00 59.58 82 LEU A O 1
ATOM 653 N N . SER A 1 93 ? 21.412 51.226 0.807 1.00 60.30 83 SER A N 1
ATOM 654 C CA . SER A 1 93 ? 20.274 51.866 0.136 1.00 60.98 83 SER A CA 1
ATOM 655 C C . SER A 1 93 ? 19.903 51.138 -1.164 1.00 60.75 83 SER A C 1
ATOM 656 O O . SER A 1 93 ? 20.732 50.474 -1.791 1.00 60.79 83 SER A O 1
ATOM 659 N N . GLY A 1 94 ? 18.638 51.247 -1.544 1.00 61.05 84 GLY A N 1
ATOM 660 C CA . GLY A 1 94 ? 18.156 50.608 -2.755 1.00 61.07 84 GLY A CA 1
ATOM 661 C C . GLY A 1 94 ? 18.255 49.099 -2.656 1.00 60.91 84 GLY A C 1
ATOM 662 O O . GLY A 1 94 ? 18.811 48.440 -3.539 1.00 61.99 84 GLY A O 1
ATOM 663 N N . SER A 1 95 ? 17.721 48.546 -1.573 1.00 59.64 85 SER A N 1
ATOM 664 C CA . SER A 1 95 ? 17.800 47.112 -1.348 1.00 58.34 85 SER A CA 1
ATOM 665 C C . SER A 1 95 ? 16.440 46.587 -0.916 1.00 57.03 85 SER A C 1
ATOM 666 O O . SER A 1 95 ? 15.698 47.283 -0.223 1.00 56.98 85 SER A O 1
ATOM 669 N N . LYS A 1 96 ? 16.117 45.364 -1.339 1.00 55.78 86 LYS A N 1
ATOM 670 C CA . LYS A 1 96 ? 14.802 44.768 -1.081 1.00 55.05 86 LYS A CA 1
ATOM 671 C C . LYS A 1 96 ? 14.723 44.188 0.320 1.00 52.69 86 LYS A C 1
ATOM 672 O O . LYS A 1 96 ? 13.688 44.295 0.986 1.00 52.41 86 LYS A O 1
ATOM 678 N N . ILE A 1 97 ? 15.810 43.568 0.774 1.00 49.69 87 ILE A N 1
ATOM 679 C CA . ILE A 1 97 ? 15.855 43.055 2.144 1.00 47.26 87 ILE A CA 1
ATOM 680 C C . ILE A 1 97 ? 17.108 43.530 2.862 1.00 44.42 87 ILE A C 1
ATOM 681 O O . ILE A 1 97 ? 18.185 43.601 2.268 1.00 43.55 87 ILE A O 1
ATOM 686 N N . ILE A 1 98 ? 16.943 43.867 4.137 1.00 42.03 88 ILE A N 1
ATOM 687 C CA . ILE A 1 98 ? 18.068 44.076 5.040 1.00 41.21 88 ILE A CA 1
ATOM 688 C C . ILE A 1 98 ? 18.030 43.084 6.205 1.00 38.82 88 ILE A C 1
ATOM 689 O O . ILE A 1 98 ? 17.057 42.993 6.943 1.00 38.33 88 ILE A O 1
ATOM 694 N N . THR A 1 99 ? 19.113 42.339 6.360 1.00 37.32 89 THR A N 1
ATOM 695 C CA . THR A 1 99 ? 19.255 41.416 7.472 1.00 35.07 89 THR A CA 1
ATOM 696 C C . THR A 1 99 ? 20.006 42.079 8.621 1.00 33.11 89 THR A C 1
ATOM 697 O O . THR A 1 99 ? 21.023 42.718 8.420 1.00 32.29 89 THR A O 1
ATOM 701 N N . VAL A 1 100 ? 19.499 41.904 9.825 1.00 32.04 90 VAL A N 1
ATOM 702 C CA . VAL A 1 100 ? 20.238 42.253 11.023 1.00 31.98 90 VAL A CA 1
ATOM 703 C C . VAL A 1 100 ? 20.778 40.966 11.683 1.00 30.79 90 VAL A C 1
ATOM 704 O O . VAL A 1 100 ? 20.047 39.992 11.853 1.00 30.80 90 VAL A O 1
ATOM 708 N N . PHE A 1 101 ? 22.072 40.945 11.984 1.00 28.71 91 PHE A N 1
ATOM 709 C CA . PHE A 1 101 ? 22.694 39.819 12.655 1.00 27.22 91 PHE A CA 1
ATOM 710 C C . PHE A 1 101 ? 23.050 40.159 14.075 1.00 26.18 91 PHE A C 1
ATOM 711 O O . PHE A 1 101 ? 23.385 41.292 14.364 1.00 26.95 91 PHE A O 1
ATOM 719 N N . LEU A 1 102 ? 22.976 39.169 14.959 1.00 25.25 92 LEU A N 1
ATOM 720 C CA . LEU A 1 102 ? 23.577 39.221 16.292 1.00 24.76 92 LEU A CA 1
ATOM 721 C C . LEU A 1 102 ? 24.390 37.949 16.535 1.00 22.77 92 LEU A C 1
ATOM 722 O O . LEU A 1 102 ? 23.888 36.866 16.342 1.00 20.95 92 LEU A O 1
ATOM 727 N N . ALA A 1 103 ? 25.657 38.077 16.925 1.00 21.29 93 ALA A N 1
ATOM 728 C CA . ALA A 1 103 ? 26.509 36.914 17.210 1.00 19.98 93 ALA A CA 1
ATOM 729 C C . ALA A 1 103 ? 27.074 37.036 18.615 1.00 19.04 93 ALA A C 1
ATOM 730 O O . ALA A 1 103 ? 27.456 38.118 19.004 1.00 21.76 93 ALA A O 1
ATOM 732 N N . THR A 1 104 ? 27.126 35.964 19.394 1.00 18.36 94 THR A N 1
ATOM 733 C CA . THR A 1 104 ? 27.632 36.061 20.767 1.00 18.65 94 THR A CA 1
ATOM 734 C C . THR A 1 104 ? 28.318 34.782 21.184 1.00 18.12 94 THR A C 1
ATOM 735 O O . THR A 1 104 ? 28.070 33.749 20.616 1.00 18.06 94 THR A O 1
ATOM 739 N N . LEU A 1 105 ? 29.231 34.844 22.141 1.00 18.64 95 LEU A N 1
ATOM 740 C CA . LEU A 1 105 ? 29.847 33.619 22.663 1.00 19.83 95 LEU A CA 1
ATOM 741 C C . LEU A 1 105 ? 29.308 33.246 24.039 1.00 20.17 95 LEU A C 1
ATOM 742 O O . LEU A 1 105 ? 29.674 32.201 24.581 1.00 20.90 95 LEU A O 1
ATOM 747 N N . GLY A 1 106 ? 28.467 34.097 24.607 1.00 22.07 96 GLY A N 1
ATOM 748 C CA . GLY A 1 106 ? 27.871 33.818 25.899 1.00 23.71 96 GLY A CA 1
ATOM 749 C C . GLY A 1 106 ? 28.679 34.388 27.063 1.00 26.25 96 GLY A C 1
ATOM 750 O O . GLY A 1 106 ? 29.810 34.874 26.907 1.00 24.27 96 GLY A O 1
ATOM 751 N N . LYS A 1 107 ? 28.078 34.326 28.248 1.00 27.97 97 LYS A N 1
ATOM 752 C CA . LYS A 1 107 ? 28.619 34.993 29.414 1.00 29.89 97 LYS A CA 1
ATOM 753 C C . LYS A 1 107 ? 29.749 34.202 30.076 1.00 28.00 97 LYS A C 1
ATOM 754 O O . LYS A 1 107 ? 30.580 34.789 30.711 1.00 28.32 97 LYS A O 1
ATOM 760 N N . LYS A 1 108 ? 29.803 32.894 29.915 1.00 26.87 98 LYS A N 1
ATOM 761 C CA . LYS A 1 108 ? 30.891 32.139 30.495 1.00 28.16 98 LYS A CA 1
ATOM 762 C C . LYS A 1 108 ? 32.271 32.565 29.978 1.00 27.52 98 LYS A C 1
ATOM 763 O O . LYS A 1 108 ? 33.268 32.375 30.666 1.00 26.74 98 LYS A O 1
ATOM 769 N N . VAL A 1 109 ? 32.336 33.108 28.764 1.00 26.13 99 VAL A N 1
ATOM 770 C CA . VAL A 1 109 ? 33.601 33.603 28.223 1.00 24.99 99 VAL A CA 1
ATOM 771 C C . VAL A 1 109 ? 34.097 34.767 29.058 1.00 25.28 99 VAL A C 1
ATOM 772 O O . VAL A 1 109 ? 35.275 34.802 29.435 1.00 24.11 99 VAL A O 1
ATOM 776 N N . ASP A 1 110 ? 33.185 35.699 29.344 1.00 25.69 100 ASP A N 1
ATOM 777 C CA . ASP A 1 110 ? 33.463 36.857 30.172 1.00 27.14 100 ASP A CA 1
ATOM 778 C C . ASP A 1 110 ? 33.957 36.437 31.536 1.00 28.36 100 ASP A C 1
ATOM 779 O O . ASP A 1 110 ? 34.857 37.056 32.108 1.00 27.76 100 ASP A O 1
ATOM 784 N N . GLU A 1 111 ? 33.319 35.411 32.083 1.00 29.13 101 GLU A N 1
ATOM 785 C CA . GLU A 1 111 ? 33.631 34.977 33.432 1.00 29.39 101 GLU A CA 1
ATOM 786 C C . GLU A 1 111 ? 35.017 34.348 33.470 1.00 28.58 101 GLU A C 1
ATOM 787 O O . GLU A 1 111 ? 35.728 34.503 34.439 1.00 27.51 101 GLU A O 1
ATOM 793 N N . LYS A 1 112 ? 35.405 33.648 32.414 1.00 28.20 102 LYS A N 1
ATOM 794 C CA . LYS A 1 112 ? 36.718 33.038 32.375 1.00 28.48 102 LYS A CA 1
ATOM 795 C C . LYS A 1 112 ? 37.825 34.105 32.225 1.00 27.24 102 LYS A C 1
ATOM 796 O O . LYS A 1 112 ? 38.832 34.051 32.894 1.00 26.89 102 LYS A O 1
ATOM 802 N N . ILE A 1 113 ? 37.613 35.093 31.385 1.00 26.97 103 ILE A N 1
ATOM 803 C CA . ILE A 1 113 ? 38.549 36.200 31.287 1.00 27.23 103 ILE A CA 1
ATOM 804 C C . ILE A 1 113 ? 38.743 36.855 32.664 1.00 28.68 103 ILE A C 1
ATOM 805 O O . ILE A 1 113 ? 39.869 37.020 33.109 1.00 27.25 103 ILE A O 1
ATOM 810 N N . GLU A 1 114 ? 37.646 37.206 33.335 1.00 29.07 104 GLU A N 1
ATOM 811 C CA . GLU A 1 114 ? 37.733 37.805 34.657 1.00 31.41 104 GLU A CA 1
ATOM 812 C C . GLU A 1 114 ? 38.396 36.892 35.688 1.00 29.84 104 GLU A C 1
ATOM 813 O O . GLU A 1 114 ? 39.216 37.332 36.474 1.00 29.24 104 GLU A O 1
ATOM 819 N N . GLU A 1 115 ? 38.070 35.616 35.666 1.00 28.43 105 GLU A N 1
ATOM 820 C CA . GLU A 1 115 ? 38.728 34.672 36.529 1.00 28.59 105 GLU A CA 1
ATOM 821 C C . GLU A 1 115 ? 40.247 34.758 36.402 1.00 28.61 105 GLU A C 1
ATOM 822 O O . GLU A 1 115 ? 40.924 34.715 37.414 1.00 28.26 105 GLU A O 1
ATOM 828 N N . TYR A 1 116 ? 40.802 34.914 35.194 1.00 26.91 106 TYR A N 1
ATOM 829 C CA . TYR A 1 116 ? 42.259 34.909 35.060 1.00 25.39 106 TYR A CA 1
ATOM 830 C C . TYR A 1 116 ? 42.888 36.252 35.431 1.00 23.42 106 TYR A C 1
ATOM 831 O O . TYR A 1 116 ? 43.993 36.286 35.937 1.00 22.53 106 TYR A O 1
ATOM 840 N N . PHE A 1 117 ? 42.199 37.349 35.189 1.00 23.72 107 PHE A N 1
ATOM 841 C CA . PHE A 1 117 ? 42.653 38.640 35.670 1.00 24.51 107 PHE A CA 1
ATOM 842 C C . PHE A 1 117 ? 42.718 38.596 37.200 1.00 26.69 107 PHE A C 1
ATOM 843 O O . PHE A 1 117 ? 43.650 39.122 37.794 1.00 25.61 107 PHE A O 1
ATOM 851 N N . ARG A 1 118 ? 41.727 37.964 37.825 1.00 27.70 108 ARG A N 1
ATOM 852 C CA . ARG A 1 118 ? 41.659 37.852 39.277 1.00 30.85 108 ARG A CA 1
ATOM 853 C C . ARG A 1 118 ? 42.795 37.013 39.850 1.00 29.28 108 ARG A C 1
ATOM 854 O O . ARG A 1 118 ? 43.227 37.264 40.955 1.00 28.67 108 ARG A O 1
ATOM 862 N N . LYS A 1 119 ? 43.241 36.002 39.113 1.00 28.69 109 LYS A N 1
ATOM 863 C CA . LYS A 1 119 ? 44.375 35.192 39.524 1.00 28.28 109 LYS A CA 1
ATOM 864 C C . LYS A 1 119 ? 45.688 35.841 39.116 1.00 27.14 109 LYS A C 1
ATOM 865 O O . LYS A 1 119 ? 46.733 35.289 39.363 1.00 26.33 109 LYS A O 1
ATOM 871 N N . GLY A 1 120 ? 45.633 37.001 38.482 1.00 26.71 110 GLY A N 1
ATOM 872 C CA . GLY A 1 120 ? 46.839 37.674 38.022 1.00 28.10 110 GLY A CA 1
ATOM 873 C C . GLY A 1 120 ? 47.546 37.029 36.832 1.00 28.70 110 GLY A C 1
ATOM 874 O O . GLY A 1 120 ? 48.735 37.244 36.619 1.00 27.71 110 GLY A O 1
ATOM 875 N N . GLU A 1 121 ? 46.824 36.224 36.059 1.00 29.17 111 GLU A N 1
ATOM 876 C CA . GLU A 1 121 ? 47.356 35.687 34.819 1.00 29.10 111 GLU A CA 1
ATOM 877 C C . GLU A 1 121 ? 46.859 36.528 33.662 1.00 27.87 111 GLU A C 1
ATOM 878 O O . GLU A 1 121 ? 46.006 36.094 32.892 1.00 25.80 111 GLU A O 1
ATOM 884 N N . ASP A 1 122 ? 47.409 37.743 33.546 1.00 27.84 112 ASP A N 1
ATOM 885 C CA . ASP A 1 122 ? 46.925 38.720 32.583 1.00 28.13 112 ASP A CA 1
ATOM 886 C C . ASP A 1 122 ? 47.270 38.392 31.137 1.00 26.58 112 ASP A C 1
ATOM 887 O O . ASP A 1 122 ? 46.543 38.767 30.250 1.00 28.28 112 ASP A O 1
ATOM 892 N N . LEU A 1 123 ? 48.361 37.691 30.898 1.00 25.91 113 LEU A N 1
ATOM 893 C CA . LEU A 1 123 ? 48.725 37.313 29.539 1.00 25.50 113 LEU A CA 1
ATOM 894 C C . LEU A 1 123 ? 47.761 36.268 29.025 1.00 25.31 113 LEU A C 1
ATOM 895 O O . LEU A 1 123 ? 47.265 36.386 27.917 1.00 25.52 113 LEU A O 1
ATOM 900 N N . LEU A 1 124 ? 47.574 35.203 29.789 1.00 23.85 114 LEU A N 1
ATOM 901 C CA . LEU A 1 124 ? 46.555 34.223 29.473 1.00 25.10 114 LEU A CA 1
ATOM 902 C C . LEU A 1 124 ? 45.232 34.908 29.222 1.00 24.56 114 LEU A C 1
ATOM 903 O O . LEU A 1 124 ? 44.543 34.600 28.259 1.00 24.28 114 LEU A O 1
ATOM 908 N N . ALA A 1 125 ? 44.835 35.830 30.081 1.00 24.54 115 ALA A N 1
ATOM 909 C CA . ALA A 1 125 ? 43.532 36.434 29.866 1.00 26.36 115 ALA A CA 1
ATOM 910 C C . ALA A 1 125 ? 43.521 37.204 28.541 1.00 28.63 115 ALA A C 1
ATOM 911 O O . ALA A 1 125 ? 42.480 37.340 27.904 1.00 29.33 115 ALA A O 1
ATOM 913 N N . PHE A 1 126 ? 44.698 37.709 28.146 1.00 29.93 116 PHE A N 1
ATOM 914 C CA . PHE A 1 126 ? 44.890 38.451 26.912 1.00 28.92 116 PHE A CA 1
ATOM 915 C C . PHE A 1 126 ? 44.812 37.542 25.697 1.00 28.55 116 PHE A C 1
ATOM 916 O O . PHE A 1 126 ? 44.162 37.849 24.736 1.00 30.62 116 PHE A O 1
ATOM 924 N N . PHE A 1 127 ? 45.511 36.430 25.712 1.00 28.78 117 PHE A N 1
ATOM 925 C CA . PHE A 1 127 ? 45.323 35.449 24.677 1.00 30.39 117 PHE A CA 1
ATOM 926 C C . PHE A 1 127 ? 43.822 35.093 24.540 1.00 30.36 117 PHE A C 1
ATOM 927 O O . PHE A 1 127 ? 43.290 35.095 23.438 1.00 30.30 117 PHE A O 1
ATOM 935 N N . ILE A 1 128 ? 43.154 34.791 25.652 1.00 29.43 118 ILE A N 1
ATOM 936 C CA . ILE A 1 128 ? 41.766 34.336 25.623 1.00 28.30 118 ILE A CA 1
ATOM 937 C C . ILE A 1 128 ? 40.872 35.421 25.036 1.00 27.87 118 ILE A C 1
ATOM 938 O O . ILE A 1 128 ? 40.050 35.162 24.157 1.00 26.54 118 ILE A O 1
ATOM 943 N N . ASP A 1 129 ? 41.052 36.637 25.500 1.00 27.86 119 ASP A N 1
ATOM 944 C CA . ASP A 1 129 ? 40.232 37.718 25.038 1.00 30.40 119 ASP A CA 1
ATOM 945 C C . ASP A 1 129 ? 40.368 37.953 23.516 1.00 30.98 119 ASP A C 1
ATOM 946 O O . ASP A 1 129 ? 39.392 38.366 22.848 1.00 30.55 119 ASP A O 1
ATOM 951 N N . GLY A 1 130 ? 41.556 37.656 22.971 1.00 29.40 120 GLY A N 1
ATOM 952 C CA . GLY A 1 130 ? 41.856 37.935 21.587 1.00 27.19 120 GLY A CA 1
ATOM 953 C C . GLY A 1 130 ? 41.396 36.836 20.677 1.00 27.58 120 GLY A C 1
ATOM 954 O O . GLY A 1 130 ? 40.918 37.092 19.582 1.00 27.88 120 GLY A O 1
ATOM 955 N N . ILE A 1 131 ? 41.574 35.591 21.090 1.00 26.43 121 ILE A N 1
ATOM 956 C CA . ILE A 1 131 ? 41.026 34.511 20.324 1.00 26.75 121 ILE A CA 1
ATOM 957 C C . ILE A 1 131 ? 39.503 34.645 20.296 1.00 27.20 121 ILE A C 1
ATOM 958 O O . ILE A 1 131 ? 38.881 34.218 19.340 1.00 26.31 121 ILE A O 1
ATOM 963 N N . ALA A 1 132 ? 38.923 35.211 21.362 1.00 26.43 122 ALA A N 1
ATOM 964 C CA . ALA A 1 132 ? 37.483 35.252 21.534 1.00 25.00 122 ALA A CA 1
ATOM 965 C C . ALA A 1 132 ? 36.887 36.305 20.637 1.00 24.46 122 ALA A C 1
ATOM 966 O O . ALA A 1 132 ? 35.852 36.085 20.037 1.00 23.15 122 ALA A O 1
ATOM 968 N N . SER A 1 133 ? 37.550 37.449 20.538 1.00 25.42 123 SER A N 1
ATOM 969 C CA . SER A 1 133 ? 37.167 38.505 19.607 1.00 25.88 123 SER A CA 1
ATOM 970 C C . SER A 1 133 ? 37.119 38.033 18.135 1.00 25.69 123 SER A C 1
ATOM 971 O O . SER A 1 133 ? 36.207 38.375 17.380 1.00 25.51 123 SER A O 1
ATOM 974 N N . GLU A 1 134 ? 38.081 37.215 17.753 1.00 25.60 124 GLU A N 1
ATOM 975 C CA . GLU A 1 134 ? 38.114 36.619 16.430 1.00 26.35 124 GLU A CA 1
ATOM 976 C C . GLU A 1 134 ? 37.153 35.442 16.283 1.00 25.82 124 GLU A C 1
ATOM 977 O O . GLU A 1 134 ? 36.653 35.182 15.200 1.00 26.14 124 GLU A O 1
ATOM 983 N N . MET A 1 135 ? 36.901 34.705 17.353 1.00 25.23 125 MET A N 1
ATOM 984 C CA . MET A 1 135 ? 35.959 33.578 17.290 1.00 24.15 125 MET A CA 1
ATOM 985 C C . MET A 1 135 ? 34.530 34.058 16.977 1.00 23.96 125 MET A C 1
ATOM 986 O O . MET A 1 135 ? 33.842 33.444 16.173 1.00 23.37 125 MET A O 1
ATOM 991 N N . VAL A 1 136 ? 34.098 35.146 17.608 1.00 23.54 126 VAL A N 1
ATOM 992 C CA . VAL A 1 136 ? 32.769 35.652 17.388 1.00 24.45 126 VAL A CA 1
ATOM 993 C C . VAL A 1 136 ? 32.644 36.322 16.026 1.00 26.00 126 VAL A C 1
ATOM 994 O O . VAL A 1 136 ? 31.580 36.307 15.441 1.00 25.34 126 VAL A O 1
ATOM 998 N N . GLU A 1 137 ? 33.738 36.879 15.509 1.00 27.14 127 GLU A N 1
ATOM 999 C CA . GLU A 1 137 ? 33.756 37.433 14.165 1.00 27.46 127 GLU A CA 1
ATOM 1000 C C . GLU A 1 137 ? 33.600 36.341 13.132 1.00 26.19 127 GLU A C 1
ATOM 1001 O O . GLU A 1 137 ? 32.778 36.460 12.231 1.00 27.47 127 GLU A O 1
ATOM 1007 N N . TYR A 1 138 ? 34.357 35.265 13.252 1.00 24.80 128 TYR A N 1
ATOM 1008 C CA . TYR A 1 138 ? 34.286 34.213 12.265 1.00 25.09 128 TYR A CA 1
ATOM 1009 C C . TYR A 1 138 ? 33.065 33.325 12.434 1.00 24.95 128 TYR A C 1
ATOM 1010 O O . TYR A 1 138 ? 32.693 32.605 11.519 1.00 25.45 128 TYR A O 1
ATOM 1019 N N . ALA A 1 139 ? 32.437 33.349 13.598 1.00 24.10 129 ALA A N 1
ATOM 1020 C CA . ALA A 1 139 ? 31.133 32.717 13.727 1.00 22.84 129 ALA A CA 1
ATOM 1021 C C . ALA A 1 139 ? 30.144 33.473 12.871 1.00 22.86 129 ALA A C 1
ATOM 1022 O O . ALA A 1 139 ? 29.404 32.874 12.109 1.00 22.94 129 ALA A O 1
ATOM 1024 N N . LEU A 1 140 ? 30.130 34.792 12.987 1.00 23.08 130 LEU A N 1
ATOM 1025 C CA . LEU A 1 140 ? 29.255 35.615 12.169 1.00 24.05 130 LEU A CA 1
ATOM 1026 C C . LEU A 1 140 ? 29.546 35.440 10.673 1.00 26.15 130 LEU A C 1
ATOM 1027 O O . LEU A 1 140 ? 28.622 35.269 9.878 1.00 26.25 130 LEU A O 1
ATOM 1032 N N . ARG A 1 141 ? 30.822 35.445 10.293 1.00 27.06 131 ARG A N 1
ATOM 1033 C CA . ARG A 1 141 ? 31.196 35.238 8.889 1.00 27.84 131 ARG A CA 1
ATOM 1034 C C . ARG A 1 141 ? 30.750 33.898 8.342 1.00 27.83 131 ARG A C 1
ATOM 1035 O O . ARG A 1 141 ? 30.341 33.806 7.206 1.00 27.32 131 ARG A O 1
ATOM 1043 N N . LYS A 1 142 ? 30.879 32.849 9.133 1.00 28.73 132 LYS A N 1
ATOM 1044 C CA . LYS A 1 142 ? 30.388 31.522 8.733 1.00 30.19 132 LYS A CA 1
ATOM 1045 C C . LYS A 1 142 ? 28.924 31.589 8.264 1.00 30.05 132 LYS A C 1
ATOM 1046 O O . LYS A 1 142 ? 28.553 30.997 7.262 1.00 30.21 132 LYS A O 1
ATOM 1052 N N . VAL A 1 143 ? 28.098 32.317 8.996 1.00 29.41 133 VAL A N 1
ATOM 1053 C CA . VAL A 1 143 ? 26.676 32.331 8.722 1.00 29.51 133 VAL A CA 1
ATOM 1054 C C . VAL A 1 143 ? 26.348 33.319 7.619 1.00 30.47 133 VAL A C 1
ATOM 1055 O O . VAL A 1 143 ? 25.480 33.073 6.792 1.00 31.54 133 VAL A O 1
ATOM 1059 N N . ASP A 1 144 ? 27.043 34.446 7.625 1.00 31.16 134 ASP A N 1
ATOM 1060 C CA . ASP A 1 144 ? 26.954 35.426 6.570 1.00 31.62 134 ASP A CA 1
ATOM 1061 C C . ASP A 1 144 ? 27.200 34.731 5.238 1.00 31.60 134 ASP A C 1
ATOM 1062 O O . ASP A 1 144 ? 26.445 34.884 4.310 1.00 30.59 134 ASP A O 1
ATOM 1067 N N . ALA A 1 145 ? 28.231 33.912 5.175 1.00 32.50 135 ALA A N 1
ATOM 1068 C CA . ALA A 1 145 ? 28.532 33.175 3.973 1.00 33.46 135 ALA A CA 1
ATOM 1069 C C . ALA A 1 145 ? 27.425 32.163 3.588 1.00 34.97 135 ALA A C 1
ATOM 1070 O O . ALA A 1 145 ? 27.062 32.061 2.427 1.00 34.45 135 ALA A O 1
ATOM 1072 N N . GLU A 1 146 ? 26.899 31.397 4.537 1.00 36.14 136 GLU A N 1
ATOM 1073 C CA . GLU A 1 146 ? 25.813 30.478 4.207 1.00 36.62 136 GLU A CA 1
ATOM 1074 C C . GLU A 1 146 ? 24.682 31.226 3.589 1.00 34.52 136 GLU A C 1
ATOM 1075 O O . GLU A 1 146 ? 24.120 30.767 2.628 1.00 35.93 136 GLU A O 1
ATOM 1081 N N . LEU A 1 147 ? 24.324 32.374 4.139 1.00 33.17 137 LEU A N 1
ATOM 1082 C CA . LEU A 1 147 ? 23.205 33.127 3.598 1.00 31.86 137 LEU A CA 1
ATOM 1083 C C . LEU A 1 147 ? 23.514 33.609 2.185 1.00 34.46 137 LEU A C 1
ATOM 1084 O O . LEU A 1 147 ? 22.634 33.626 1.330 1.00 34.09 137 LEU A O 1
ATOM 1089 N N . ARG A 1 148 ? 24.765 33.986 1.931 1.00 35.38 138 ARG A N 1
ATOM 1090 C CA . ARG A 1 148 ? 25.166 34.392 0.592 1.00 37.27 138 ARG A CA 1
ATOM 1091 C C . ARG A 1 148 ? 25.041 33.244 -0.423 1.00 38.91 138 ARG A C 1
ATOM 1092 O O . ARG A 1 148 ? 24.469 33.425 -1.486 1.00 40.08 138 ARG A O 1
ATOM 1100 N N . MET A 1 149 ? 25.559 32.067 -0.091 1.00 41.04 139 MET A N 1
ATOM 1101 C CA . MET A 1 149 ? 25.489 30.914 -0.979 1.00 43.35 139 MET A CA 1
ATOM 1102 C C . MET A 1 149 ? 24.041 30.457 -1.252 1.00 44.03 139 MET A C 1
ATOM 1103 O O . MET A 1 149 ? 23.740 30.083 -2.364 1.00 45.72 139 MET A O 1
ATOM 1108 N N . LYS A 1 150 ? 23.162 30.492 -0.253 1.00 44.27 140 LYS A N 1
ATOM 1109 C CA . LYS A 1 150 ? 21.739 30.149 -0.415 1.00 44.55 140 LYS A CA 1
ATOM 1110 C C . LYS A 1 150 ? 21.009 31.090 -1.356 1.00 44.14 140 LYS A C 1
ATOM 1111 O O . LYS A 1 150 ? 20.169 30.679 -2.155 1.00 45.15 140 LYS A O 1
ATOM 1117 N N . ARG A 1 151 ? 21.283 32.373 -1.208 1.00 43.79 141 ARG A N 1
ATOM 1118 C CA . ARG A 1 151 ? 20.475 33.397 -1.849 1.00 43.39 141 ARG A CA 1
ATOM 1119 C C . ARG A 1 151 ? 21.052 33.828 -3.227 1.00 45.19 141 ARG A C 1
ATOM 1120 O O . ARG A 1 151 ? 21.517 34.949 -3.405 1.00 44.44 141 ARG A O 1
ATOM 1128 N N . SER A 1 152 ? 20.995 32.904 -4.190 1.00 47.84 142 SER A N 1
ATOM 1129 C CA . SER A 1 152 ? 21.541 33.096 -5.539 1.00 49.60 142 SER A CA 1
ATOM 1130 C C . SER A 1 152 ? 20.825 34.199 -6.302 1.00 50.02 142 SER A C 1
ATOM 1131 O O . SER A 1 152 ? 21.435 34.920 -7.079 1.00 50.89 142 SER A O 1
ATOM 1134 N N . ASN A 1 153 ? 19.526 34.328 -6.078 1.00 50.72 143 ASN A N 1
ATOM 1135 C CA . ASN A 1 153 ? 18.736 35.357 -6.734 1.00 51.28 143 ASN A CA 1
ATOM 1136 C C . ASN A 1 153 ? 19.039 36.776 -6.249 1.00 52.40 143 ASN A C 1
ATOM 1137 O O . ASN A 1 153 ? 18.345 37.713 -6.645 1.00 53.85 143 ASN A O 1
ATOM 1142 N N . LEU A 1 154 ? 20.061 36.941 -5.401 1.00 52.46 144 LEU A N 1
ATOM 1143 C CA . LEU A 1 154 ? 20.318 38.213 -4.722 1.00 51.78 144 LEU A CA 1
ATOM 1144 C C . LEU A 1 154 ? 21.803 38.571 -4.636 1.00 51.56 144 LEU A C 1
ATOM 1145 O O . LEU A 1 154 ? 22.660 37.705 -4.717 1.00 51.22 144 LEU A O 1
ATOM 1150 N N . GLU A 1 155 ? 22.089 39.859 -4.456 1.00 52.03 145 GLU A N 1
ATOM 1151 C CA . GLU A 1 155 ? 23.454 40.353 -4.250 1.00 52.49 145 GLU A CA 1
ATOM 1152 C C . GLU A 1 155 ? 23.543 40.942 -2.858 1.00 50.37 145 GLU A C 1
ATOM 1153 O O . GLU A 1 155 ? 22.812 41.880 -2.527 1.00 49.75 145 GLU A O 1
ATOM 1159 N N . GLY A 1 156 ? 24.434 40.388 -2.043 1.00 48.33 146 GLY A N 1
ATOM 1160 C CA . GLY A 1 156 ? 24.590 40.841 -0.680 1.00 47.05 146 GLY A CA 1
ATOM 1161 C C . GLY A 1 156 ? 25.554 42.001 -0.594 1.00 45.87 146 GLY A C 1
ATOM 1162 O O . GLY A 1 156 ? 26.623 41.969 -1.180 1.00 44.58 146 GLY A O 1
ATOM 1163 N N . SER A 1 157 ? 25.177 43.029 0.148 1.00 45.41 147 SER A N 1
ATOM 1164 C CA . SER A 1 157 ? 26.062 44.151 0.370 1.00 44.86 147 SER A CA 1
ATOM 1165 C C . SER A 1 157 ? 27.292 43.726 1.165 1.00 46.25 147 SER A C 1
ATOM 1166 O O . SER A 1 157 ? 27.459 42.565 1.541 1.00 44.85 147 SER A O 1
ATOM 1169 N N . PHE A 1 158 ? 28.161 44.695 1.396 1.00 47.84 148 PHE A N 1
ATOM 1170 C CA . PHE A 1 158 ? 29.180 44.578 2.416 1.00 49.07 148 PHE A CA 1
ATOM 1171 C C . PHE A 1 158 ? 28.477 44.521 3.773 1.00 47.72 148 PHE A C 1
ATOM 1172 O O . PHE A 1 158 ? 27.350 45.006 3.929 1.00 46.64 148 PHE A O 1
ATOM 1180 N N . ARG A 1 159 ? 29.144 43.914 4.748 1.00 46.54 149 ARG A N 1
ATOM 1181 C CA . ARG A 1 159 ? 28.597 43.753 6.081 1.00 45.69 149 ARG A CA 1
ATOM 1182 C C . ARG A 1 159 ? 29.040 44.944 6.903 1.00 44.21 149 ARG A C 1
ATOM 1183 O O . ARG A 1 159 ? 30.219 45.223 6.937 1.00 44.06 149 ARG A O 1
ATOM 1191 N N . ILE A 1 160 ? 28.116 45.654 7.547 1.00 43.28 150 ILE A N 1
ATOM 1192 C CA . ILE A 1 160 ? 28.496 46.799 8.361 1.00 43.67 150 ILE A CA 1
ATOM 1193 C C . ILE A 1 160 ? 27.951 46.756 9.778 1.00 43.70 150 ILE A C 1
ATOM 1194 O O . ILE A 1 160 ? 26.795 46.436 9.997 1.00 42.82 150 ILE A O 1
ATOM 1199 N N . SER A 1 161 ? 28.787 47.135 10.736 1.00 43.87 151 SER A N 1
ATOM 1200 C CA . SER A 1 161 ? 28.390 47.120 12.124 1.00 44.74 151 SER A CA 1
ATOM 1201 C C . SER A 1 161 ? 28.171 48.538 12.632 1.00 46.07 151 SER A C 1
ATOM 1202 O O . SER A 1 161 ? 28.832 49.483 12.177 1.00 46.90 151 SER A O 1
ATOM 1205 N N . PRO A 1 162 ? 27.258 48.693 13.580 1.00 46.73 152 PRO A N 1
ATOM 1206 C CA . PRO A 1 162 ? 27.135 49.937 14.342 1.00 48.21 152 PRO A CA 1
ATOM 1207 C C . PRO A 1 162 ? 28.466 50.395 14.925 1.00 49.94 152 PRO A C 1
ATOM 1208 O O . PRO A 1 162 ? 29.206 49.568 15.455 1.00 49.55 152 PRO A O 1
ATOM 1212 N N . GLY A 1 163 ? 28.758 51.693 14.811 1.00 52.89 153 GLY A N 1
ATOM 1213 C CA . GLY A 1 163 ? 29.980 52.279 15.343 1.00 54.77 153 GLY A CA 1
ATOM 1214 C C . GLY A 1 163 ? 31.105 52.364 14.332 1.00 56.76 153 GLY A C 1
ATOM 1215 O O . GLY A 1 163 ? 32.153 52.922 14.629 1.00 57.58 153 GLY A O 1
ATOM 1216 N N . TYR A 1 164 ? 30.905 51.792 13.151 1.00 58.92 154 TYR A N 1
ATOM 1217 C CA . TYR A 1 164 ? 31.893 51.873 12.084 1.00 61.19 154 TYR A CA 1
ATOM 1218 C C . TYR A 1 164 ? 31.470 53.015 11.181 1.00 61.55 154 TYR A C 1
ATOM 1219 O O . TYR A 1 164 ? 30.332 53.064 10.721 1.00 61.69 154 TYR A O 1
ATOM 1228 N N . GLY A 1 165 ? 32.377 53.959 10.961 1.00 61.98 155 GLY A N 1
ATOM 1229 C CA . GLY A 1 165 ? 32.040 55.178 10.251 1.00 61.67 155 GLY A CA 1
ATOM 1230 C C . GLY A 1 165 ? 30.889 55.924 10.905 1.00 61.62 155 GLY A C 1
ATOM 1231 O O . GLY A 1 165 ? 30.871 56.117 12.121 1.00 61.36 155 GLY A O 1
ATOM 1232 N N . ASP A 1 166 ? 29.914 56.313 10.084 1.00 61.87 156 ASP A N 1
ATOM 1233 C CA . ASP A 1 166 ? 28.840 57.223 10.490 1.00 61.98 156 ASP A CA 1
ATOM 1234 C C . ASP A 1 166 ? 27.631 56.514 11.078 1.00 60.77 156 ASP A C 1
ATOM 1235 O O . ASP A 1 166 ? 26.613 57.158 11.364 1.00 60.86 156 ASP A O 1
ATOM 1240 N N . LEU A 1 167 ? 27.729 55.194 11.232 1.00 59.25 157 LEU A N 1
ATOM 1241 C CA . LEU A 1 167 ? 26.614 54.387 11.714 1.00 57.11 157 LEU A CA 1
ATOM 1242 C C . LEU A 1 167 ? 26.552 54.464 13.229 1.00 55.52 157 LEU A C 1
ATOM 1243 O O . LEU A 1 167 ? 27.475 54.050 13.913 1.00 54.99 157 LEU A O 1
ATOM 1248 N N . PRO A 1 168 ? 25.472 55.023 13.750 1.00 54.41 158 PRO A N 1
ATOM 1249 C CA . PRO A 1 168 ? 25.351 55.250 15.193 1.00 54.37 158 PRO A CA 1
ATOM 1250 C C . PRO A 1 168 ? 25.571 53.992 16.016 1.00 54.53 158 PRO A C 1
ATOM 1251 O O . PRO A 1 168 ? 24.983 52.956 15.722 1.00 55.46 158 PRO A O 1
ATOM 1255 N N . LEU A 1 169 ? 26.410 54.078 17.037 1.00 54.34 159 LEU A N 1
ATOM 1256 C CA . LEU A 1 169 ? 26.566 52.985 17.986 1.00 54.12 159 LEU A CA 1
ATOM 1257 C C . LEU A 1 169 ? 25.253 52.742 18.727 1.00 53.21 159 LEU A C 1
ATOM 1258 O O . LEU A 1 169 ? 25.024 51.669 19.243 1.00 52.40 159 LEU A O 1
ATOM 1263 N N . SER A 1 170 ? 24.384 53.743 18.767 1.00 53.33 160 SER A N 1
ATOM 1264 C CA . SER A 1 170 ? 23.123 53.640 19.503 1.00 53.63 160 SER A CA 1
ATOM 1265 C C . SER A 1 170 ? 22.243 52.481 19.015 1.00 53.15 160 SER A C 1
ATOM 1266 O O . SER A 1 170 ? 21.339 52.028 19.724 1.00 52.66 160 SER A O 1
ATOM 1269 N N . LEU A 1 171 ? 22.522 52.012 17.803 1.00 52.82 161 LEU A N 1
ATOM 1270 C CA . LEU A 1 171 ? 21.768 50.932 17.185 1.00 52.65 161 LEU A CA 1
ATOM 1271 C C . LEU A 1 171 ? 21.953 49.603 17.906 1.00 52.71 161 LEU A C 1
ATOM 1272 O O . LEU A 1 171 ? 21.088 48.737 17.849 1.00 52.88 161 LEU A O 1
ATOM 1277 N N . ASN A 1 172 ? 23.079 49.427 18.583 1.00 52.60 162 ASN A N 1
ATOM 1278 C CA . ASN A 1 172 ? 23.268 48.225 19.371 1.00 52.22 162 ASN A CA 1
ATOM 1279 C C . ASN A 1 172 ? 22.050 48.030 20.242 1.00 52.24 162 ASN A C 1
ATOM 1280 O O . ASN A 1 172 ? 21.555 46.929 20.358 1.00 52.97 162 ASN A O 1
ATOM 1285 N N . LYS A 1 173 ? 21.549 49.103 20.835 1.00 52.40 163 LYS A N 1
ATOM 1286 C CA . LYS A 1 173 ? 20.407 49.006 21.747 1.00 52.89 163 LYS A CA 1
ATOM 1287 C C . LYS A 1 173 ? 19.135 48.527 21.059 1.00 52.20 163 LYS A C 1
ATOM 1288 O O . LYS A 1 173 ? 18.326 47.824 21.662 1.00 52.55 163 LYS A O 1
ATOM 1294 N N . LYS A 1 174 ? 18.954 48.917 19.802 1.00 51.47 164 LYS A N 1
ATOM 1295 C CA . LYS A 1 174 ? 17.761 48.536 19.052 1.00 50.73 164 LYS A CA 1
ATOM 1296 C C . LYS A 1 174 ? 17.807 47.057 18.697 1.00 48.46 164 LYS A C 1
ATOM 1297 O O . LYS A 1 174 ? 16.860 46.313 18.921 1.00 47.87 164 LYS A O 1
ATOM 1303 N N . ILE A 1 175 ? 18.939 46.636 18.166 1.00 46.53 165 ILE A N 1
ATOM 1304 C CA . ILE A 1 175 ? 19.156 45.244 17.817 1.00 44.98 165 ILE A CA 1
ATOM 1305 C C . ILE A 1 175 ? 19.084 44.309 19.028 1.00 44.69 165 ILE A C 1
ATOM 1306 O O . ILE A 1 175 ? 18.473 43.250 18.969 1.00 45.22 165 ILE A O 1
ATOM 1311 N N . ALA A 1 176 ? 19.667 44.708 20.144 1.00 44.47 166 ALA A N 1
ATOM 1312 C CA . ALA A 1 176 ? 19.540 43.921 21.358 1.00 43.80 166 ALA A CA 1
ATOM 1313 C C . ALA A 1 176 ? 18.083 43.627 21.633 1.00 43.50 166 ALA A C 1
ATOM 1314 O O . ALA A 1 176 ? 17.730 42.519 22.016 1.00 42.33 166 ALA A O 1
ATOM 1316 N N . GLU A 1 177 ? 17.241 44.633 21.453 1.00 44.19 167 GLU A N 1
ATOM 1317 C CA . GLU A 1 177 ? 15.831 44.508 21.810 1.00 45.12 167 GLU A CA 1
ATOM 1318 C C . GLU A 1 177 ? 15.159 43.449 20.941 1.00 43.52 167 GLU A C 1
ATOM 1319 O O . GLU A 1 177 ? 14.336 42.673 21.404 1.00 42.64 167 GLU A O 1
ATOM 1325 N N . ILE A 1 178 ? 15.548 43.420 19.677 1.00 42.33 168 ILE A N 1
ATOM 1326 C CA . ILE A 1 178 ? 15.014 42.462 18.723 1.00 40.97 168 ILE A CA 1
ATOM 1327 C C . ILE A 1 178 ? 15.190 41.019 19.171 1.00 39.44 168 ILE A C 1
ATOM 1328 O O . ILE A 1 178 ? 14.286 40.200 18.991 1.00 39.49 168 ILE A O 1
ATOM 1333 N N . PHE A 1 179 ? 16.343 40.711 19.757 1.00 36.98 169 PHE A N 1
ATOM 1334 C CA . PHE A 1 179 ? 16.713 39.336 20.062 1.00 35.03 169 PHE A CA 1
ATOM 1335 C C . PHE A 1 179 ? 16.676 39.014 21.534 1.00 35.86 169 PHE A C 1
ATOM 1336 O O . PHE A 1 179 ? 17.056 37.925 21.926 1.00 34.50 169 PHE A O 1
ATOM 1344 N N . LYS A 1 180 ? 16.210 39.961 22.337 1.00 38.27 170 LYS A N 1
ATOM 1345 C CA . LYS A 1 180 ? 16.186 39.845 23.798 1.00 40.81 170 LYS A CA 1
ATOM 1346 C C . LYS A 1 180 ? 15.609 38.539 24.323 1.00 40.64 170 LYS A C 1
ATOM 1347 O O . LYS A 1 180 ? 16.087 38.006 25.325 1.00 40.16 170 LYS A O 1
ATOM 1353 N N . GLU A 1 181 ? 14.565 38.045 23.666 1.00 41.13 171 GLU A N 1
ATOM 1354 C CA . GLU A 1 181 ? 13.842 36.859 24.119 1.00 41.55 171 GLU A CA 1
ATOM 1355 C C . GLU A 1 181 ? 14.458 35.575 23.580 1.00 39.48 171 GLU A C 1
ATOM 1356 O O . GLU A 1 181 ? 14.154 34.478 24.058 1.00 38.72 171 GLU A O 1
ATOM 1362 N N . GLU A 1 182 ? 15.310 35.701 22.570 1.00 37.48 172 GLU A N 1
ATOM 1363 C CA . GLU A 1 182 ? 15.922 34.529 21.966 1.00 35.99 172 GLU A CA 1
ATOM 1364 C C . GLU A 1 182 ? 17.277 34.225 22.550 1.00 34.90 172 GLU A C 1
ATOM 1365 O O . GLU A 1 182 ? 17.789 33.131 22.355 1.00 35.21 172 GLU A O 1
ATOM 1371 N N . VAL A 1 183 ? 17.877 35.187 23.240 1.00 34.39 173 VAL A N 1
ATOM 1372 C CA . VAL A 1 183 ? 19.247 35.030 23.701 1.00 35.17 173 VAL A CA 1
ATOM 1373 C C . VAL A 1 183 ? 19.553 36.004 24.838 1.00 36.48 173 VAL A C 1
ATOM 1374 O O . VAL A 1 183 ? 19.003 37.092 24.889 1.00 36.25 173 VAL A O 1
ATOM 1378 N N . ASP A 1 184 ? 20.444 35.610 25.733 1.00 39.62 174 ASP A N 1
ATOM 1379 C CA . ASP A 1 184 ? 20.790 36.424 26.892 1.00 43.22 174 ASP A CA 1
ATOM 1380 C C . ASP A 1 184 ? 21.704 37.558 26.456 1.00 43.61 174 ASP A C 1
ATOM 1381 O O . ASP A 1 184 ? 22.913 37.379 26.314 1.00 43.38 174 ASP A O 1
ATOM 1386 N N . VAL A 1 185 ? 21.114 38.723 26.238 1.00 44.36 175 VAL A N 1
ATOM 1387 C CA . VAL A 1 185 ? 21.845 39.866 25.773 1.00 45.63 175 VAL A CA 1
ATOM 1388 C C . VAL A 1 185 ? 21.187 41.152 26.209 1.00 47.89 175 VAL A C 1
ATOM 1389 O O . VAL A 1 185 ? 19.980 41.282 26.155 1.00 47.11 175 VAL A O 1
ATOM 1393 N N . ASN A 1 186 ? 22.005 42.089 26.675 1.00 51.41 176 ASN A N 1
ATOM 1394 C CA . ASN A 1 186 ? 21.554 43.433 26.990 1.00 54.82 176 ASN A CA 1
ATOM 1395 C C . ASN A 1 186 ? 22.599 44.435 26.599 1.00 56.94 176 ASN A C 1
ATOM 1396 O O . ASN A 1 186 ? 23.691 44.089 26.150 1.00 56.02 176 ASN A O 1
ATOM 1401 N N . VAL A 1 187 ? 22.236 45.695 26.774 1.00 60.35 177 VAL A N 1
ATOM 1402 C CA . VAL A 1 187 ? 23.162 46.794 26.618 1.00 63.40 177 VAL A CA 1
ATOM 1403 C C . VAL A 1 187 ? 23.182 47.560 27.920 1.00 66.18 177 VAL A C 1
ATOM 1404 O O . VAL A 1 187 ? 23.222 48.779 27.910 1.00 67.00 177 VAL A O 1
ATOM 1408 N N . ILE A 1 188 ? 23.156 46.838 29.042 1.00 69.67 178 ILE A N 1
ATOM 1409 C CA . ILE A 1 188 ? 23.019 47.446 30.379 1.00 72.42 178 ILE A CA 1
ATOM 1410 C C . ILE A 1 188 ? 23.792 48.790 30.534 1.00 74.02 178 ILE A C 1
ATOM 1411 O O . ILE A 1 188 ? 23.500 49.586 31.445 1.00 74.41 178 ILE A O 1
ATOM 1416 N N . GLU A 1 189 ? 24.752 49.052 29.641 1.00 75.20 179 GLU A N 1
ATOM 1417 C CA . GLU A 1 189 ? 25.461 50.335 29.635 1.00 75.95 179 GLU A CA 1
ATOM 1418 C C . GLU A 1 189 ? 24.887 51.404 28.680 1.00 75.95 179 GLU A C 1
ATOM 1419 O O . GLU A 1 189 ? 24.604 51.135 27.504 1.00 75.31 179 GLU A O 1
ATOM 1425 N N . ASP A 1 190 ? 24.756 52.624 29.210 1.00 75.85 180 ASP A N 1
ATOM 1426 C CA . ASP A 1 190 ? 24.256 53.780 28.455 0.00 75.48 180 ASP A CA 1
ATOM 1427 C C . ASP A 1 190 ? 25.281 54.351 27.463 1.00 74.25 180 ASP A C 1
ATOM 1428 O O . ASP A 1 190 ? 25.060 55.426 26.884 1.00 74.77 180 ASP A O 1
ATOM 1433 N N . SER A 1 191 ? 26.401 53.642 27.285 1.00 72.00 181 SER A N 1
ATOM 1434 C CA . SER A 1 191 ? 27.329 53.903 26.180 1.00 69.80 181 SER A CA 1
ATOM 1435 C C . SER A 1 191 ? 27.073 52.903 25.034 1.00 67.14 181 SER A C 1
ATOM 1436 O O . SER A 1 191 ? 27.914 52.752 24.122 1.00 67.20 181 SER A O 1
ATOM 1439 N N . TYR A 1 192 ? 25.909 52.237 25.098 1.00 63.07 182 TYR A N 1
ATOM 1440 C CA . TYR A 1 192 ? 25.475 51.277 24.087 1.00 59.82 182 TYR A CA 1
ATOM 1441 C C . TYR A 1 192 ? 26.417 50.074 23.939 1.00 55.93 182 TYR A C 1
ATOM 1442 O O . TYR A 1 192 ? 26.561 49.520 22.856 1.00 55.86 182 TYR A O 1
ATOM 1451 N N . VAL A 1 193 ? 27.046 49.659 25.027 1.00 51.56 183 VAL A N 1
ATOM 1452 C CA . VAL A 1 193 ? 27.997 48.559 24.971 1.00 48.13 183 VAL A CA 1
ATOM 1453 C C . VAL A 1 193 ? 27.273 47.267 25.305 1.00 45.40 183 VAL A C 1
ATOM 1454 O O . VAL A 1 193 ? 26.520 47.213 26.265 1.00 44.38 183 VAL A O 1
ATOM 1458 N N . LEU A 1 194 ? 27.511 46.224 24.511 1.00 42.87 184 LEU A N 1
ATOM 1459 C CA . LEU A 1 194 ? 26.770 44.972 24.652 1.00 40.57 184 LEU A CA 1
ATOM 1460 C C . LEU A 1 194 ? 27.337 44.030 25.708 1.00 39.02 184 LEU A C 1
ATOM 1461 O O . LEU A 1 194 ? 28.544 43.914 25.869 1.00 38.70 184 LEU A O 1
ATOM 1466 N N . VAL A 1 195 ? 26.434 43.353 26.406 1.00 37.73 185 VAL A N 1
ATOM 1467 C CA . VAL A 1 195 ? 26.761 42.325 27.385 1.00 37.59 185 VAL A CA 1
ATOM 1468 C C . VAL A 1 195 ? 25.966 41.083 27.045 1.00 36.00 185 VAL A C 1
ATOM 1469 O O . VAL A 1 195 ? 24.796 41.193 26.758 1.00 36.10 185 VAL A O 1
ATOM 1473 N N . PRO A 1 196 ? 26.570 39.905 27.066 1.00 35.00 186 PRO A N 1
ATOM 1474 C CA . PRO A 1 196 ? 28.006 39.701 27.289 1.00 34.37 186 PRO A CA 1
ATOM 1475 C C . PRO A 1 196 ? 28.925 40.377 26.268 1.00 33.53 186 PRO A C 1
ATOM 1476 O O . PRO A 1 196 ? 28.525 40.675 25.136 1.00 31.34 186 PRO A O 1
ATOM 1480 N N . ARG A 1 197 ? 30.174 40.566 26.678 1.00 34.21 187 ARG A N 1
ATOM 1481 C CA . ARG A 1 197 ? 31.129 41.433 25.970 1.00 34.99 187 ARG A CA 1
ATOM 1482 C C . ARG A 1 197 ? 31.513 40.971 24.567 1.00 32.49 187 ARG A C 1
ATOM 1483 O O . ARG A 1 197 ? 31.716 41.791 23.691 1.00 33.46 187 ARG A O 1
ATOM 1491 N N . LYS A 1 198 ? 31.668 39.677 24.359 1.00 30.09 188 LYS A N 1
ATOM 1492 C CA . LYS A 1 198 ? 31.953 39.167 23.030 1.00 28.59 188 LYS A CA 1
ATOM 1493 C C . LYS A 1 198 ? 30.646 38.949 22.273 1.00 27.99 188 LYS A C 1
ATOM 1494 O O . LYS A 1 198 ? 30.249 37.833 21.986 1.00 27.30 188 LYS A O 1
ATOM 1500 N N . THR A 1 199 ? 29.992 40.058 21.974 1.00 27.93 189 THR A N 1
ATOM 1501 C CA . THR A 1 199 ? 28.762 40.082 21.228 1.00 27.72 189 THR A CA 1
ATOM 1502 C C . THR A 1 199 ? 28.936 41.158 20.180 1.00 28.20 189 THR A C 1
ATOM 1503 O O . THR A 1 199 ? 29.514 42.192 20.436 1.00 28.29 189 THR A O 1
ATOM 1507 N N . ILE A 1 200 ? 28.434 40.883 18.993 1.00 29.05 190 ILE A N 1
ATOM 1508 C CA . ILE A 1 200 ? 28.707 41.672 17.815 1.00 30.83 190 ILE A CA 1
ATOM 1509 C C . ILE A 1 200 ? 27.453 41.781 16.965 1.00 29.96 190 ILE A C 1
ATOM 1510 O O . ILE A 1 200 ? 26.622 40.895 16.958 1.00 29.07 190 ILE A O 1
ATOM 1515 N N . THR A 1 201 ? 27.315 42.891 16.276 1.00 30.89 191 THR A N 1
ATOM 1516 C CA . THR A 1 201 ? 26.115 43.204 15.518 1.00 31.12 191 THR A CA 1
ATOM 1517 C C . THR A 1 201 ? 26.496 43.584 14.098 1.00 30.65 191 THR A C 1
ATOM 1518 O O . THR A 1 201 ? 27.597 44.068 13.883 1.00 31.57 191 THR A O 1
ATOM 1522 N N . ALA A 1 202 ? 25.592 43.383 13.136 1.00 29.10 192 ALA A N 1
ATOM 1523 C CA . ALA A 1 202 ? 25.864 43.709 11.740 1.00 28.13 192 ALA A CA 1
ATOM 1524 C C . ALA A 1 202 ? 24.597 43.771 10.924 1.00 29.62 192 ALA A C 1
ATOM 1525 O O . ALA A 1 202 ? 23.569 43.229 11.315 1.00 29.51 192 ALA A O 1
ATOM 1527 N N . PHE A 1 203 ? 24.697 44.444 9.787 1.00 30.82 193 PHE A N 1
ATOM 1528 C CA . PHE A 1 203 ? 23.634 44.538 8.807 1.00 32.09 193 PHE A CA 1
ATOM 1529 C C . PHE A 1 203 ? 24.166 44.062 7.481 1.00 33.39 193 PHE A C 1
ATOM 1530 O O . PHE A 1 203 ? 25.335 44.274 7.156 1.00 32.63 193 PHE A O 1
ATOM 1538 N N . VAL A 1 204 ? 23.310 43.414 6.702 1.00 34.82 194 VAL A N 1
ATOM 1539 C CA . VAL A 1 204 ? 23.661 43.103 5.332 1.00 35.90 194 VAL A CA 1
ATOM 1540 C C . VAL A 1 204 ? 22.466 43.409 4.466 1.00 37.35 194 VAL A C 1
ATOM 1541 O O . VAL A 1 204 ? 21.344 43.102 4.821 1.00 38.28 194 VAL A O 1
ATOM 1545 N N . GLY A 1 205 ? 22.716 44.055 3.339 1.00 39.67 195 GLY A N 1
ATOM 1546 C CA . GLY A 1 205 ? 21.664 44.421 2.406 1.00 40.33 195 GLY A CA 1
ATOM 1547 C C . GLY A 1 205 ? 21.670 43.498 1.208 1.00 41.56 195 GLY A C 1
ATOM 1548 O O . GLY A 1 205 ? 22.725 42.958 0.822 1.00 39.99 195 GLY A O 1
ATOM 1549 N N . TRP A 1 206 ? 20.486 43.337 0.618 1.00 43.45 196 TRP A N 1
ATOM 1550 C CA . TRP A 1 206 ? 20.267 42.372 -0.445 1.00 45.53 196 TRP A CA 1
ATOM 1551 C C . TRP A 1 206 ? 19.525 43.042 -1.612 1.00 50.49 196 TRP A C 1
ATOM 1552 O O . TRP A 1 206 ? 18.383 43.475 -1.457 1.00 50.46 196 TRP A O 1
ATOM 1563 N N . ARG A 1 207 ? 20.172 43.146 -2.772 1.00 57.19 197 ARG A N 1
ATOM 1564 C CA . ARG A 1 207 ? 19.569 43.817 -3.947 1.00 62.09 197 ARG A CA 1
ATOM 1565 C C . ARG A 1 207 ? 18.911 42.790 -4.884 1.00 65.47 197 ARG A C 1
ATOM 1566 O O . ARG A 1 207 ? 19.484 41.734 -5.146 1.00 64.80 197 ARG A O 1
ATOM 1574 N N . HIS B 1 11 ? 27.786 23.132 7.132 1.00 52.94 1 HIS B N 1
ATOM 1575 C CA . HIS B 1 11 ? 26.418 22.560 7.372 1.00 52.27 1 HIS B CA 1
ATOM 1576 C C . HIS B 1 11 ? 25.479 23.567 8.065 1.00 48.62 1 HIS B C 1
ATOM 1577 O O . HIS B 1 11 ? 25.645 23.869 9.253 1.00 48.16 1 HIS B O 1
ATOM 1584 N N . HIS B 1 12 ? 24.483 24.064 7.326 1.00 43.79 2 HIS B N 1
ATOM 1585 C CA . HIS B 1 12 ? 23.626 25.158 7.799 1.00 40.27 2 HIS B CA 1
ATOM 1586 C C . HIS B 1 12 ? 22.297 24.629 8.328 1.00 39.73 2 HIS B C 1
ATOM 1587 O O . HIS B 1 12 ? 21.427 24.229 7.548 1.00 39.61 2 HIS B O 1
ATOM 1594 N N . MET B 1 13 ? 22.141 24.720 9.648 1.00 38.22 3 MET B N 1
ATOM 1595 C CA . MET B 1 13 ? 21.044 24.101 10.411 1.00 36.93 3 MET B CA 1
ATOM 1596 C C . MET B 1 13 ? 20.273 25.106 11.213 1.00 31.23 3 MET B C 1
ATOM 1597 O O . MET B 1 13 ? 20.380 25.106 12.424 1.00 30.52 3 MET B O 1
ATOM 1602 N N . PRO B 1 14 ? 19.539 25.976 10.567 1.00 25.50 4 PRO B N 1
ATOM 1603 C CA . PRO B 1 14 ? 18.779 26.966 11.298 1.00 25.17 4 PRO B CA 1
ATOM 1604 C C . PRO B 1 14 ? 17.713 26.327 12.185 1.00 25.14 4 PRO B C 1
ATOM 1605 O O . PRO B 1 14 ? 17.251 25.206 11.924 1.00 24.43 4 PRO B O 1
ATOM 1609 N N . LYS B 1 15 ? 17.320 27.053 13.216 1.00 23.86 5 LYS B N 1
ATOM 1610 C CA . LYS B 1 15 ? 16.314 26.567 14.137 1.00 24.17 5 LYS B CA 1
ATOM 1611 C C . LYS B 1 15 ? 15.593 27.707 14.759 1.00 24.06 5 LYS B C 1
ATOM 1612 O O . LYS B 1 15 ? 16.120 28.811 14.879 1.00 23.53 5 LYS B O 1
ATOM 1618 N N . VAL B 1 16 ? 14.359 27.439 15.136 1.00 23.53 6 VAL B N 1
ATOM 1619 C CA . VAL B 1 16 ? 13.522 28.419 15.771 1.00 23.78 6 VAL B CA 1
ATOM 1620 C C . VAL B 1 16 ? 12.935 27.764 17.026 1.00 23.94 6 VAL B C 1
ATOM 1621 O O . VAL B 1 16 ? 12.650 26.580 17.034 1.00 22.83 6 VAL B O 1
ATOM 1625 N N . GLU B 1 17 ? 12.810 28.516 18.106 1.00 24.64 7 GLU B N 1
ATOM 1626 C CA . GLU B 1 17 ? 12.106 28.049 19.307 1.00 26.30 7 GLU B CA 1
ATOM 1627 C C . GLU B 1 17 ? 10.859 28.846 19.450 1.00 26.14 7 GLU B C 1
ATOM 1628 O O . GLU B 1 17 ? 10.912 30.059 19.401 1.00 27.14 7 GLU B O 1
ATOM 1634 N N . ILE B 1 18 ? 9.731 28.170 19.604 1.00 26.54 8 ILE B N 1
ATOM 1635 C CA . ILE B 1 18 ? 8.447 28.847 19.667 1.00 27.34 8 ILE B CA 1
ATOM 1636 C C . ILE B 1 18 ? 7.805 28.655 21.021 1.00 28.17 8 ILE B C 1
ATOM 1637 O O . ILE B 1 18 ? 7.745 27.563 21.531 1.00 28.52 8 ILE B O 1
ATOM 1642 N N . ALA B 1 19 ? 7.340 29.743 21.613 1.00 30.38 9 ALA B N 1
ATOM 1643 C CA . ALA B 1 19 ? 6.632 29.692 22.867 1.00 30.74 9 ALA B CA 1
ATOM 1644 C C . ALA B 1 19 ? 5.344 28.916 22.634 1.00 31.12 9 ALA B C 1
ATOM 1645 O O . ALA B 1 19 ? 4.597 29.203 21.706 1.00 30.38 9 ALA B O 1
ATOM 1647 N N . PRO B 1 20 ? 5.104 27.912 23.465 1.00 31.73 10 PRO B N 1
ATOM 1648 C CA . PRO B 1 20 ? 3.919 27.055 23.345 1.00 32.37 10 PRO B CA 1
ATOM 1649 C C . PRO B 1 20 ? 2.608 27.811 23.154 1.00 33.97 10 PRO B C 1
ATOM 1650 O O . PRO B 1 20 ? 1.785 27.364 22.386 1.00 33.78 10 PRO B O 1
ATOM 1654 N N . SER B 1 21 ? 2.439 28.946 23.822 1.00 37.27 11 SER B N 1
ATOM 1655 C CA . SER B 1 21 ? 1.233 29.765 23.691 1.00 38.94 11 SER B CA 1
ATOM 1656 C C . SER B 1 21 ? 1.081 30.474 22.346 1.00 40.89 11 SER B C 1
ATOM 1657 O O . SER B 1 21 ? -0.027 30.903 21.998 1.00 40.95 11 SER B O 1
ATOM 1660 N N . GLU B 1 22 ? 2.170 30.601 21.582 1.00 42.35 12 GLU B N 1
ATOM 1661 C CA . GLU B 1 22 ? 2.107 31.253 20.267 1.00 43.06 12 GLU B CA 1
ATOM 1662 C C . GLU B 1 22 ? 1.683 30.298 19.168 1.00 41.94 12 GLU B C 1
ATOM 1663 O O . GLU B 1 22 ? 1.609 30.695 18.008 1.00 42.20 12 GLU B O 1
ATOM 1669 N N . ILE B 1 23 ? 1.426 29.039 19.510 1.00 40.53 13 ILE B N 1
ATOM 1670 C CA . ILE B 1 23 ? 1.004 28.062 18.518 1.00 39.66 13 ILE B CA 1
ATOM 1671 C C . ILE B 1 23 ? -0.500 27.922 18.592 1.00 40.68 13 ILE B C 1
ATOM 1672 O O . ILE B 1 23 ? -1.025 27.395 19.557 1.00 39.85 13 ILE B O 1
ATOM 1677 N N . LYS B 1 24 ? -1.185 28.381 17.558 1.00 42.64 14 LYS B N 1
ATOM 1678 C CA . LYS B 1 24 ? -2.626 28.495 17.599 1.00 45.12 14 LYS B CA 1
ATOM 1679 C C . LYS B 1 24 ? -3.248 27.342 16.839 1.00 43.98 14 LYS B C 1
ATOM 1680 O O . LYS B 1 24 ? -3.165 27.272 15.624 1.00 44.23 14 LYS B O 1
ATOM 1686 N N . ILE B 1 25 ? -3.852 26.415 17.563 1.00 43.48 15 ILE B N 1
ATOM 1687 C CA . ILE B 1 25 ? -4.492 25.275 16.926 1.00 42.65 15 ILE B CA 1
ATOM 1688 C C . ILE B 1 25 ? -5.962 25.636 16.721 1.00 42.07 15 ILE B C 1
ATOM 1689 O O . ILE B 1 25 ? -6.585 26.169 17.625 1.00 40.84 15 ILE B O 1
ATOM 1694 N N . PRO B 1 26 ? -6.510 25.403 15.534 1.00 42.36 16 PRO B N 1
ATOM 1695 C CA . PRO B 1 26 ? -7.929 25.718 15.307 1.00 43.29 16 PRO B CA 1
ATOM 1696 C C . PRO B 1 26 ? -8.855 24.813 16.139 1.00 44.26 16 PRO B C 1
ATOM 1697 O O . PRO B 1 26 ? -8.728 23.599 16.115 1.00 44.96 16 PRO B O 1
ATOM 1701 N N . ASP B 1 27 ? -9.771 25.412 16.880 1.00 46.78 17 ASP B N 1
ATOM 1702 C CA . ASP B 1 27 ? -10.757 24.659 17.676 1.00 48.16 17 ASP B CA 1
ATOM 1703 C C . ASP B 1 27 ? -11.244 23.370 17.017 1.00 47.99 17 ASP B C 1
ATOM 1704 O O . ASP B 1 27 ? -11.168 22.308 17.611 1.00 49.42 17 ASP B O 1
ATOM 1709 N N . ASN B 1 28 ? -11.728 23.455 15.790 1.00 47.32 18 ASN B N 1
ATOM 1710 C CA . ASN B 1 28 ? -12.291 22.295 15.114 1.00 46.93 18 ASN B CA 1
ATOM 1711 C C . ASN B 1 28 ? -11.260 21.216 14.870 1.00 44.56 18 ASN B C 1
ATOM 1712 O O . ASN B 1 28 ? -11.614 20.038 14.693 1.00 43.15 18 ASN B O 1
ATOM 1717 N N . VAL B 1 29 ? -9.987 21.597 14.799 1.00 41.79 19 VAL B N 1
ATOM 1718 C CA . VAL B 1 29 ? -8.954 20.571 14.644 1.00 39.35 19 VAL B CA 1
ATOM 1719 C C . VAL B 1 29 ? -8.807 19.733 15.927 1.00 37.48 19 VAL B C 1
ATOM 1720 O O . VAL B 1 29 ? -8.609 18.513 15.852 1.00 37.02 19 VAL B O 1
ATOM 1724 N N . LEU B 1 30 ? -8.932 20.368 17.084 1.00 35.48 20 LEU B N 1
ATOM 1725 C CA . LEU B 1 30 ? -8.806 19.651 18.353 1.00 36.99 20 LEU B CA 1
ATOM 1726 C C . LEU B 1 30 ? -9.928 18.636 18.478 1.00 36.59 20 LEU B C 1
ATOM 1727 O O . LEU B 1 30 ? -9.703 17.439 18.677 1.00 34.89 20 LEU B O 1
ATOM 1732 N N . LYS B 1 31 ? -11.146 19.157 18.338 1.00 36.62 21 LYS B N 1
ATOM 1733 C CA . LYS B 1 31 ? -12.341 18.375 18.471 1.00 36.38 21 LYS B CA 1
ATOM 1734 C C . LYS B 1 31 ? -12.216 17.171 17.566 1.00 34.72 21 LYS B C 1
ATOM 1735 O O . LYS B 1 31 ? -12.235 16.057 18.048 1.00 33.99 21 LYS B O 1
ATOM 1741 N N . ALA B 1 32 ? -11.984 17.361 16.276 1.00 34.27 22 ALA B N 1
ATOM 1742 C CA . ALA B 1 32 ? -11.826 16.192 15.389 1.00 34.33 22 ALA B CA 1
ATOM 1743 C C . ALA B 1 32 ? -10.736 15.155 15.823 1.00 33.77 22 ALA B C 1
ATOM 1744 O O . ALA B 1 32 ? -10.929 13.944 15.683 1.00 32.73 22 ALA B O 1
ATOM 1746 N N . LYS B 1 33 ? -9.597 15.623 16.323 1.00 33.20 23 LYS B N 1
ATOM 1747 C CA . LYS B 1 33 ? -8.539 14.715 16.780 1.00 32.96 23 LYS B CA 1
ATOM 1748 C C . LYS B 1 33 ? -9.088 13.789 17.892 1.00 32.03 23 LYS B C 1
ATOM 1749 O O . LYS B 1 33 ? -8.835 12.575 17.897 1.00 30.11 23 LYS B O 1
ATOM 1755 N N . LEU B 1 34 ? -9.880 14.414 18.770 1.00 32.66 24 LEU B N 1
ATOM 1756 C CA . LEU B 1 34 ? -10.455 13.820 19.985 1.00 33.45 24 LEU B CA 1
ATOM 1757 C C . LEU B 1 34 ? -11.864 13.214 19.819 1.00 34.12 24 LEU B C 1
ATOM 1758 O O . LEU B 1 34 ? -12.557 12.982 20.822 1.00 31.04 24 LEU B O 1
ATOM 1763 N N . GLY B 1 35 ? -12.284 12.996 18.563 1.00 35.28 25 GLY B N 1
ATOM 1764 C CA . GLY B 1 35 ? -13.545 12.327 18.249 1.00 35.79 25 GLY B CA 1
ATOM 1765 C C . GLY B 1 35 ? -14.763 13.199 18.455 1.00 37.45 25 GLY B C 1
ATOM 1766 O O . GLY B 1 35 ? -15.847 12.687 18.767 1.00 38.42 25 GLY B O 1
ATOM 1767 N N . PHE B 1 36 ? -14.624 14.509 18.297 1.00 38.32 26 PHE B N 1
ATOM 1768 C CA . PHE B 1 36 ? -15.761 15.389 18.581 1.00 41.18 26 PHE B CA 1
ATOM 1769 C C . PHE B 1 36 ? -16.271 16.147 17.375 1.00 44.93 26 PHE B C 1
ATOM 1770 O O . PHE B 1 36 ? -15.516 16.859 16.722 1.00 44.40 26 PHE B O 1
ATOM 1778 N N . GLY B 1 37 ? -17.560 15.948 17.070 1.00 50.01 27 GLY B N 1
ATOM 1779 C CA . GLY B 1 37 ? -18.193 16.637 15.963 1.00 53.32 27 GLY B CA 1
ATOM 1780 C C . GLY B 1 37 ? -17.986 18.116 16.188 1.00 57.13 27 GLY B C 1
ATOM 1781 O O . GLY B 1 37 ? -17.629 18.510 17.296 1.00 56.72 27 GLY B O 1
ATOM 1782 N N . GLY B 1 38 ? -18.181 18.931 15.150 1.00 61.87 28 GLY B N 1
ATOM 1783 C CA . GLY B 1 38 ? -18.224 20.378 15.315 0.00 65.11 28 GLY B CA 1
ATOM 1784 C C . GLY B 1 38 ? -19.339 20.759 16.282 0.00 68.36 28 GLY B C 1
ATOM 1785 O O . GLY B 1 38 ? -20.405 21.238 15.880 0.00 68.67 28 GLY B O 1
ATOM 1786 N N . ALA B 1 39 ? -19.079 20.532 17.570 0.00 71.90 29 ALA B N 1
ATOM 1787 C CA . ALA B 1 39 ? -20.064 20.723 18.624 0.00 74.31 29 ALA B CA 1
ATOM 1788 C C . ALA B 1 39 ? -19.899 22.120 19.227 0.00 76.45 29 ALA B C 1
ATOM 1789 O O . ALA B 1 39 ? -20.622 22.486 20.154 0.00 76.70 29 ALA B O 1
ATOM 1791 N N . GLU B 1 40 ? -18.945 22.885 18.680 0.00 79.12 30 GLU B N 1
ATOM 1792 C CA . GLU B 1 40 ? -18.645 24.286 19.071 0.00 80.86 30 GLU B CA 1
ATOM 1793 C C . GLU B 1 40 ? -18.199 24.457 20.542 0.00 81.49 30 GLU B C 1
ATOM 1794 O O . GLU B 1 40 ? -17.352 25.311 20.859 0.00 81.56 30 GLU B O 1
ATOM 1800 N N . GLU B 1 41 ? -18.793 23.664 21.431 0.00 81.54 31 GLU B N 1
ATOM 1801 C CA . GLU B 1 41 ? -18.133 23.275 22.668 0.00 81.30 31 GLU B CA 1
ATOM 1802 C C . GLU B 1 41 ? -18.285 21.755 22.831 0.00 80.19 31 GLU B C 1
ATOM 1803 O O . GLU B 1 41 ? -19.256 21.160 22.344 0.00 80.24 31 GLU B O 1
ATOM 1809 N N . ILE B 1 42 ? -17.295 21.128 23.464 1.00 78.60 32 ILE B N 1
ATOM 1810 C CA . ILE B 1 42 ? -17.304 19.681 23.695 1.00 77.15 32 ILE B CA 1
ATOM 1811 C C . ILE B 1 42 ? -18.167 19.409 24.939 1.00 75.36 32 ILE B C 1
ATOM 1812 O O . ILE B 1 42 ? -18.206 20.249 25.856 1.00 74.88 32 ILE B O 1
ATOM 1817 N N . PRO B 1 43 ? -18.870 18.267 24.970 1.00 73.38 33 PRO B N 1
ATOM 1818 C CA . PRO B 1 43 ? -19.644 17.860 26.155 1.00 72.17 33 PRO B CA 1
ATOM 1819 C C . PRO B 1 43 ? -18.955 18.239 27.480 1.00 70.90 33 PRO B C 1
ATOM 1820 O O . PRO B 1 43 ? -17.762 17.986 27.610 1.00 70.57 33 PRO B O 1
ATOM 1824 N N . GLU B 1 44 ? -19.691 18.825 28.430 1.00 69.70 34 GLU B N 1
ATOM 1825 C CA . GLU B 1 44 ? -19.133 19.323 29.715 1.00 68.91 34 GLU B CA 1
ATOM 1826 C C . GLU B 1 44 ? -18.360 18.262 30.540 1.00 66.26 34 GLU B C 1
ATOM 1827 O O . GLU B 1 44 ? -17.455 18.576 31.345 1.00 65.55 34 GLU B O 1
ATOM 1833 N N . GLU B 1 45 ? -18.747 17.009 30.334 1.00 63.11 35 GLU B N 1
ATOM 1834 C CA . GLU B 1 45 ? -18.172 15.882 31.047 1.00 60.85 35 GLU B CA 1
ATOM 1835 C C . GLU B 1 45 ? -16.708 15.600 30.597 1.00 57.70 35 GLU B C 1
ATOM 1836 O O . GLU B 1 45 ? -15.903 15.098 31.368 1.00 56.29 35 GLU B O 1
ATOM 1842 N N . PHE B 1 46 ? -16.371 15.940 29.354 1.00 54.13 36 PHE B N 1
ATOM 1843 C CA . PHE B 1 46 ? -14.997 15.804 28.874 1.00 52.12 36 PHE B CA 1
ATOM 1844 C C . PHE B 1 46 ? -14.285 17.150 28.851 1.00 51.97 36 PHE B C 1
ATOM 1845 O O . PHE B 1 46 ? -13.090 17.215 28.589 1.00 50.79 36 PHE B O 1
ATOM 1853 N N . ARG B 1 47 ? -15.020 18.215 29.132 1.00 52.00 37 ARG B N 1
ATOM 1854 C CA . ARG B 1 47 ? -14.532 19.576 28.934 1.00 53.28 37 ARG B CA 1
ATOM 1855 C C . ARG B 1 47 ? -13.457 20.002 29.950 1.00 51.03 37 ARG B C 1
ATOM 1856 O O . ARG B 1 47 ? -12.489 20.650 29.588 1.00 50.88 37 ARG B O 1
ATOM 1864 N N . LYS B 1 48 ? -13.631 19.660 31.212 1.00 48.91 38 LYS B N 1
ATOM 1865 C CA . LYS B 1 48 ? -12.612 19.970 32.199 1.00 48.77 38 LYS B CA 1
ATOM 1866 C C . LYS B 1 48 ? -11.276 19.265 31.877 1.00 46.84 38 LYS B C 1
ATOM 1867 O O . LYS B 1 48 ? -10.191 19.774 32.173 1.00 46.34 38 LYS B O 1
ATOM 1873 N N . THR B 1 49 ? -11.358 18.082 31.288 1.00 44.78 39 THR B N 1
ATOM 1874 C CA . THR B 1 49 ? -10.148 17.322 30.954 1.00 44.30 39 THR B CA 1
ATOM 1875 C C . THR B 1 49 ? -9.361 17.868 29.757 1.00 42.63 39 THR B C 1
ATOM 1876 O O . THR B 1 49 ? -8.131 17.883 29.772 1.00 40.75 39 THR B O 1
ATOM 1880 N N . VAL B 1 50 ? -10.079 18.299 28.727 1.00 41.58 40 VAL B N 1
ATOM 1881 C CA . VAL B 1 50 ? -9.462 18.994 27.620 1.00 41.29 40 VAL B CA 1
ATOM 1882 C C . VAL B 1 50 ? -8.754 20.254 28.144 1.00 41.00 40 VAL B C 1
ATOM 1883 O O . VAL B 1 50 ? -7.561 20.436 27.902 1.00 40.95 40 VAL B O 1
ATOM 1887 N N . ASN B 1 51 ? -9.472 21.095 28.882 1.00 40.60 41 ASN B N 1
ATOM 1888 C CA . ASN B 1 51 ? -8.883 22.292 29.480 1.00 40.36 41 ASN B CA 1
ATOM 1889 C C . ASN B 1 51 ? -7.575 21.965 30.139 1.00 39.62 41 ASN B C 1
ATOM 1890 O O . ASN B 1 51 ? -6.592 22.621 29.894 1.00 39.80 41 ASN B O 1
ATOM 1895 N N . ARG B 1 52 ? -7.561 20.948 30.988 1.00 40.53 42 ARG B N 1
ATOM 1896 C CA . ARG B 1 52 ? -6.373 20.679 31.791 1.00 41.25 42 ARG B CA 1
ATOM 1897 C C . ARG B 1 52 ? -5.212 20.104 31.000 1.00 40.01 42 ARG B C 1
ATOM 1898 O O . ARG B 1 52 ? -4.062 20.400 31.271 1.00 38.12 42 ARG B O 1
ATOM 1906 N N . ALA B 1 53 ? -5.536 19.293 30.008 1.00 40.01 43 ALA B N 1
ATOM 1907 C CA . ALA B 1 53 ? -4.545 18.767 29.113 1.00 40.26 43 ALA B CA 1
ATOM 1908 C C . ALA B 1 53 ? -3.787 19.937 28.490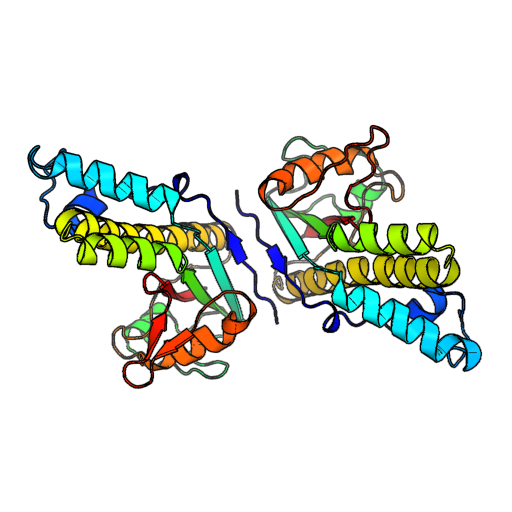 1.00 41.36 43 ALA B C 1
ATOM 1909 O O . ALA B 1 53 ? -2.574 20.043 28.629 1.00 41.41 43 ALA B O 1
ATOM 1911 N N . TYR B 1 54 ? -4.509 20.845 27.849 1.00 42.43 44 TYR B N 1
ATOM 1912 C CA . TYR B 1 54 ? -3.866 21.989 27.214 1.00 43.90 44 TYR B CA 1
ATOM 1913 C C . TYR B 1 54 ? -2.973 22.783 28.180 1.00 42.97 44 TYR B C 1
ATOM 1914 O O . TYR B 1 54 ? -1.934 23.308 27.783 1.00 42.69 44 TYR B O 1
ATOM 1923 N N . GLU B 1 55 ? -3.341 22.846 29.448 1.00 42.59 45 GLU B N 1
ATOM 1924 C CA . GLU B 1 55 ? -2.567 23.669 30.382 1.00 42.94 45 GLU B CA 1
ATOM 1925 C C . GLU B 1 55 ? -1.254 23.006 30.769 1.00 40.32 45 GLU B C 1
ATOM 1926 O O . GLU B 1 55 ? -0.232 23.647 30.900 1.00 38.94 45 GLU B O 1
ATOM 1932 N N . GLU B 1 56 ? -1.311 21.708 30.981 1.00 39.03 46 GLU B N 1
ATOM 1933 C CA . GLU B 1 56 ? -0.126 20.943 31.287 1.00 38.72 46 GLU B CA 1
ATOM 1934 C C . GLU B 1 56 ? 0.816 20.959 30.085 1.00 37.44 46 GLU B C 1
ATOM 1935 O O . GLU B 1 56 ? 2.011 21.014 30.241 1.00 37.80 46 GLU B O 1
ATOM 1941 N N . LEU B 1 57 ? 0.262 20.905 28.884 1.00 35.87 47 LEU B N 1
ATOM 1942 C CA . LEU B 1 57 ? 1.063 20.924 27.686 1.00 35.61 47 LEU B CA 1
ATOM 1943 C C . LEU B 1 57 ? 1.809 22.253 27.518 1.00 35.70 47 LEU B C 1
ATOM 1944 O O . LEU B 1 57 ? 2.992 22.266 27.151 1.00 34.40 47 LEU B O 1
ATOM 1949 N N . LEU B 1 58 ? 1.124 23.364 27.797 1.00 36.09 48 LEU B N 1
ATOM 1950 C CA . LEU B 1 58 ? 1.732 24.687 27.673 1.00 36.12 48 LEU B CA 1
ATOM 1951 C C . LEU B 1 58 ? 2.929 24.755 28.575 1.00 36.11 48 LEU B C 1
ATOM 1952 O O . LEU B 1 58 ? 3.897 25.442 28.297 1.00 36.51 48 LEU B O 1
ATOM 1957 N N . ASP B 1 59 ? 2.864 24.004 29.650 1.00 36.34 49 ASP B N 1
ATOM 1958 C CA . ASP B 1 59 ? 3.907 24.006 30.649 1.00 36.59 49 ASP B CA 1
ATOM 1959 C C . ASP B 1 59 ? 5.102 23.126 30.366 1.00 34.39 49 ASP B C 1
ATOM 1960 O O . ASP B 1 59 ? 6.213 23.480 30.697 1.00 36.52 49 ASP B O 1
ATOM 1965 N N . ALA B 1 60 ? 4.893 21.954 29.786 1.00 31.37 50 ALA B N 1
ATOM 1966 C CA . ALA B 1 60 ? 6.000 21.020 29.592 1.00 28.02 50 ALA B CA 1
ATOM 1967 C C . ALA B 1 60 ? 6.669 21.159 28.229 1.00 25.95 50 ALA B C 1
ATOM 1968 O O . ALA B 1 60 ? 7.808 20.690 28.046 1.00 23.11 50 ALA B O 1
ATOM 1970 N N . ALA B 1 61 ? 5.974 21.765 27.265 1.00 24.52 51 ALA B N 1
ATOM 1971 C CA . ALA B 1 61 ? 6.443 21.724 25.867 1.00 24.23 51 ALA B CA 1
ATOM 1972 C C . ALA B 1 61 ? 7.507 22.770 25.582 1.00 23.72 51 ALA B C 1
ATOM 1973 O O . ALA B 1 61 ? 7.356 23.923 25.928 1.00 22.68 51 ALA B O 1
ATOM 1975 N N . LYS B 1 62 ? 8.548 22.351 24.882 1.00 24.97 52 LYS B N 1
ATOM 1976 C CA . LYS B 1 62 ? 9.600 23.226 24.382 1.00 25.57 52 LYS B CA 1
ATOM 1977 C C . LYS B 1 62 ? 9.703 23.042 22.876 1.00 22.52 52 LYS B C 1
ATOM 1978 O O . LYS B 1 62 ? 10.494 22.275 22.373 1.00 21.23 52 LYS B O 1
ATOM 1984 N N . PRO B 1 63 ? 8.841 23.716 22.164 1.00 21.04 53 PRO B N 1
ATOM 1985 C CA . PRO B 1 63 ? 8.751 23.548 20.726 1.00 20.82 53 PRO B CA 1
ATOM 1986 C C . PRO B 1 63 ? 9.956 24.102 20.019 1.00 20.23 53 PRO B C 1
ATOM 1987 O O . PRO B 1 63 ? 10.240 25.281 20.155 1.00 20.53 53 PRO B O 1
ATOM 1991 N N . VAL B 1 64 ? 10.623 23.256 19.252 1.00 19.45 54 VAL B N 1
ATOM 1992 C CA . VAL B 1 64 ? 11.743 23.660 18.422 1.00 18.30 54 VAL B CA 1
ATOM 1993 C C . VAL B 1 64 ? 11.471 23.171 17.004 1.00 17.87 54 VAL B C 1
ATOM 1994 O O . VAL B 1 64 ? 11.099 22.031 16.805 1.00 16.50 54 VAL B O 1
ATOM 1998 N N . VAL B 1 65 ? 11.677 24.021 16.019 1.00 18.08 55 VAL B N 1
ATOM 1999 C CA . VAL B 1 65 ? 11.673 23.552 14.641 1.00 20.02 55 VAL B CA 1
ATOM 2000 C C . VAL B 1 65 ? 12.971 23.864 13.929 1.00 20.49 55 VAL B C 1
ATOM 2001 O O . VAL B 1 65 ? 13.418 24.990 13.949 1.00 19.59 55 VAL B O 1
ATOM 2005 N N . LEU B 1 66 ? 13.533 22.848 13.288 1.00 23.60 56 LEU B N 1
ATOM 2006 C CA . LEU B 1 66 ? 14.807 22.890 12.580 1.00 25.82 56 LEU B CA 1
ATOM 2007 C C . LEU B 1 66 ? 14.627 22.587 11.093 1.00 28.47 56 LEU B C 1
ATOM 2008 O O . LEU B 1 66 ? 13.765 21.809 10.703 1.00 26.39 56 LEU B O 1
ATOM 2013 N N . TRP B 1 67 ? 15.464 23.177 10.252 1.00 31.47 57 TRP B N 1
ATOM 2014 C CA . TRP B 1 67 ? 15.431 22.833 8.843 1.00 33.72 57 TRP B CA 1
ATOM 2015 C C . TRP B 1 67 ? 16.785 22.826 8.150 1.00 37.21 57 TRP B C 1
ATOM 2016 O O . TRP B 1 67 ? 17.840 23.091 8.751 1.00 37.06 57 TRP B O 1
ATOM 2027 N N . ARG B 1 68 ? 16.718 22.443 6.883 1.00 41.11 58 ARG B N 1
ATOM 2028 C CA . ARG B 1 68 ? 17.851 22.381 5.989 1.00 44.39 58 ARG B CA 1
ATOM 2029 C C . ARG B 1 68 ? 17.369 22.419 4.545 1.00 45.89 58 ARG B C 1
ATOM 2030 O O . ARG B 1 68 ? 16.446 21.678 4.152 1.00 44.93 58 ARG B O 1
ATOM 2038 N N . ASP B 1 69 ? 17.997 23.306 3.772 1.00 47.07 59 ASP B N 1
ATOM 2039 C CA . ASP B 1 69 ? 17.665 23.507 2.375 1.00 47.97 59 ASP B CA 1
ATOM 2040 C C . ASP B 1 69 ? 18.658 22.729 1.501 1.00 48.92 59 ASP B C 1
ATOM 2041 O O . ASP B 1 69 ? 19.834 22.579 1.852 1.00 48.48 59 ASP B O 1
ATOM 2046 N N . PHE B 1 70 ? 18.144 22.186 0.396 1.00 50.46 60 PHE B N 1
ATOM 2047 C CA . PHE B 1 70 ? 18.944 21.469 -0.606 1.00 51.21 60 PHE B CA 1
ATOM 2048 C C . PHE B 1 70 ? 18.598 21.989 -1.982 1.00 52.80 60 PHE B C 1
ATOM 2049 O O . PHE B 1 70 ? 17.417 22.018 -2.368 1.00 52.64 60 PHE B O 1
ATOM 2057 N N . GLU B 1 71 ? 19.617 22.410 -2.722 1.00 55.22 61 GLU B N 1
ATOM 2058 C CA . GLU B 1 71 ? 19.442 22.704 -4.149 1.00 57.23 61 GLU B CA 1
ATOM 2059 C C . GLU B 1 71 ? 19.509 21.383 -4.916 1.00 57.64 61 GLU B C 1
ATOM 2060 O O . GLU B 1 71 ? 20.489 20.627 -4.790 1.00 56.99 61 GLU B O 1
ATOM 2066 N N . VAL B 1 72 ? 18.436 21.097 -5.658 1.00 58.81 62 VAL B N 1
ATOM 2067 C CA . VAL B 1 72 ? 18.222 19.779 -6.288 1.00 60.36 62 VAL B CA 1
ATOM 2068 C C . VAL B 1 72 ? 18.156 19.776 -7.811 1.00 61.43 62 VAL B C 1
ATOM 2069 O O . VAL B 1 72 ? 18.518 18.783 -8.447 1.00 61.53 62 VAL B O 1
ATOM 2073 N N . ASP B 1 73 ? 17.670 20.875 -8.378 1.00 63.22 63 ASP B N 1
ATOM 2074 C CA . ASP B 1 73 ? 17.473 21.025 -9.833 1.00 64.54 63 ASP B CA 1
ATOM 2075 C C . ASP B 1 73 ? 16.614 19.918 -10.499 1.00 63.97 63 ASP B C 1
ATOM 2076 O O . ASP B 1 73 ? 16.982 19.372 -11.557 1.00 63.61 63 ASP B O 1
ATOM 2081 N N . GLY B 1 74 ? 15.479 19.601 -9.863 1.00 63.38 64 GLY B N 1
ATOM 2082 C CA . GLY B 1 74 ? 14.441 18.766 -10.455 1.00 62.60 64 GLY B CA 1
ATOM 2083 C C . GLY B 1 74 ? 14.447 17.305 -10.058 1.00 61.96 64 GLY B C 1
ATOM 2084 O O . GLY B 1 74 ? 13.403 16.647 -10.060 1.00 60.80 64 GLY B O 1
ATOM 2085 N N . SER B 1 75 ? 15.624 16.789 -9.727 1.00 62.38 65 SER B N 1
ATOM 2086 C CA . SER B 1 75 ? 15.740 15.397 -9.355 1.00 62.78 65 SER B CA 1
ATOM 2087 C C . SER B 1 75 ? 15.238 15.247 -7.929 1.00 63.81 65 SER B C 1
ATOM 2088 O O . SER B 1 75 ? 15.212 16.206 -7.160 1.00 63.73 65 SER B O 1
ATOM 2091 N N . LEU B 1 76 ? 14.826 14.034 -7.590 1.00 65.12 66 LEU B N 1
ATOM 2092 C CA . LEU B 1 76 ? 14.235 13.761 -6.299 1.00 66.07 66 LEU B CA 1
ATOM 2093 C C . LEU B 1 76 ? 15.101 12.857 -5.424 1.00 67.13 66 LEU B C 1
ATOM 2094 O O . LEU B 1 76 ? 14.601 12.021 -4.682 1.00 67.15 66 LEU B O 1
ATOM 2099 N N . SER B 1 77 ? 16.406 13.027 -5.502 1.00 68.63 67 SER B N 1
ATOM 2100 C CA . SER B 1 77 ? 17.281 12.380 -4.553 1.00 70.15 67 SER B CA 1
ATOM 2101 C C . SER B 1 77 ? 18.454 13.295 -4.316 1.00 72.05 67 SER B C 1
ATOM 2102 O O . SER B 1 77 ? 18.942 13.921 -5.250 1.00 71.93 67 SER B O 1
ATOM 2105 N N . PHE B 1 78 ? 18.867 13.415 -3.055 1.00 74.83 68 PHE B N 1
ATOM 2106 C CA . PHE B 1 78 ? 20.112 14.113 -2.709 1.00 77.01 68 PHE B CA 1
ATOM 2107 C C . PHE B 1 78 ? 20.984 13.226 -1.812 1.00 77.98 68 PHE B C 1
ATOM 2108 O O . PHE B 1 78 ? 21.205 12.050 -2.135 1.00 78.20 68 PHE B O 1
ATOM 2116 N N . ASP B 1 79 ? 21.502 13.779 -0.704 1.00 78.50 69 ASP B N 1
ATOM 2117 C CA . ASP B 1 79 ? 22.412 13.124 0.222 1.00 78.93 69 ASP B CA 1
ATOM 2118 C C . ASP B 1 79 ? 21.782 12.051 1.064 1.00 78.94 69 ASP B C 1
ATOM 2119 O O . ASP B 1 79 ? 20.969 12.330 1.952 1.00 79.45 69 ASP B O 1
ATOM 2124 N N . ASP B 1 80 ? 22.138 10.798 0.807 1.00 78.90 70 ASP B N 1
ATOM 2125 C CA . ASP B 1 80 ? 21.523 9.806 1.656 1.00 78.50 70 ASP B CA 1
ATOM 2126 C C . ASP B 1 80 ? 20.007 9.717 1.678 1.00 77.74 70 ASP B C 1
ATOM 2127 O O . ASP B 1 80 ? 19.423 9.266 2.662 1.00 77.71 70 ASP B O 1
ATOM 2132 N N . MET B 1 81 ? 19.413 10.106 0.592 1.00 77.28 71 MET B N 1
ATOM 2133 C CA . MET B 1 81 ? 18.032 9.739 0.520 1.00 76.77 71 MET B CA 1
ATOM 2134 C C . MET B 1 81 ? 17.602 9.809 -0.899 1.00 76.34 71 MET B C 1
ATOM 2135 O O . MET B 1 81 ? 18.011 10.700 -1.636 1.00 75.85 71 MET B O 1
ATOM 2140 N N . ARG B 1 82 ? 16.784 8.873 -1.323 1.00 75.91 72 ARG B N 1
ATOM 2141 C CA . ARG B 1 82 ? 16.232 8.947 -2.686 1.00 75.99 72 ARG B CA 1
ATOM 2142 C C . ARG B 1 82 ? 14.774 8.576 -2.632 1.00 75.01 72 ARG B C 1
ATOM 2143 O O . ARG B 1 82 ? 14.411 7.461 -2.236 1.00 74.64 72 ARG B O 1
ATOM 2151 N N . LEU B 1 83 ? 13.947 9.528 -3.050 1.00 74.30 73 LEU B N 1
ATOM 2152 C CA . LEU B 1 83 ? 12.488 9.421 -2.970 1.00 74.10 73 LEU B CA 1
ATOM 2153 C C . LEU B 1 83 ? 11.850 8.863 -4.250 1.00 73.09 73 LEU B C 1
ATOM 2154 O O . LEU B 1 83 ? 12.389 9.059 -5.344 1.00 73.26 73 LEU B O 1
ATOM 2159 N N . THR B 1 84 ? 10.697 8.192 -4.120 1.00 71.57 74 THR B N 1
ATOM 2160 C CA . THR B 1 84 ? 10.191 7.338 -5.209 1.00 69.56 74 THR B CA 1
ATOM 2161 C C . THR B 1 84 ? 8.662 7.179 -5.326 1.00 68.18 74 THR B C 1
ATOM 2162 O O . THR B 1 84 ? 8.185 6.287 -6.012 1.00 67.72 74 THR B O 1
ATOM 2166 N N . GLY B 1 85 ? 7.878 8.027 -4.687 1.00 67.14 75 GLY B N 1
ATOM 2167 C CA . GLY B 1 85 ? 6.442 7.866 -4.790 1.00 66.73 75 GLY B CA 1
ATOM 2168 C C . GLY B 1 85 ? 5.855 8.494 -6.044 1.00 66.15 75 GLY B C 1
ATOM 2169 O O . GLY B 1 85 ? 6.602 9.000 -6.866 1.00 66.13 75 GLY B O 1
ATOM 2170 N N . GLU B 1 86 ? 4.522 8.453 -6.178 1.00 65.58 76 GLU B N 1
ATOM 2171 C CA . GLU B 1 86 ? 3.773 9.213 -7.208 1.00 65.00 76 GLU B CA 1
ATOM 2172 C C . GLU B 1 86 ? 3.322 10.586 -6.656 1.00 62.29 76 GLU B C 1
ATOM 2173 O O . GLU B 1 86 ? 3.117 11.558 -7.403 1.00 60.01 76 GLU B O 1
ATOM 2179 N N . LEU B 1 87 ? 3.162 10.620 -5.330 1.00 59.87 77 LEU B N 1
ATOM 2180 C CA . LEU B 1 87 ? 2.891 11.832 -4.546 1.00 57.87 77 LEU B CA 1
ATOM 2181 C C . LEU B 1 87 ? 4.175 12.706 -4.387 1.00 55.34 77 LEU B C 1
ATOM 2182 O O . LEU B 1 87 ? 4.117 13.939 -4.286 1.00 54.30 77 LEU B O 1
ATOM 2187 N N . ALA B 1 88 ? 5.322 12.033 -4.375 1.00 53.00 78 ALA B N 1
ATOM 2188 C CA . ALA B 1 88 ? 6.634 12.662 -4.475 1.00 51.78 78 ALA B CA 1
ATOM 2189 C C . ALA B 1 88 ? 6.901 13.190 -5.893 1.00 51.13 78 ALA B C 1
ATOM 2190 O O . ALA B 1 88 ? 7.369 14.316 -6.071 1.00 49.66 78 ALA B O 1
ATOM 2192 N N . THR B 1 89 ? 6.609 12.362 -6.891 1.00 50.11 79 THR B N 1
ATOM 2193 C CA . THR B 1 89 ? 6.804 12.747 -8.264 1.00 50.82 79 THR B CA 1
ATOM 2194 C C . THR B 1 89 ? 5.891 13.903 -8.672 1.00 51.13 79 THR B C 1
ATOM 2195 O O . THR B 1 89 ? 6.355 14.837 -9.323 1.00 51.18 79 THR B O 1
ATOM 2199 N N . LYS B 1 90 ? 4.606 13.859 -8.306 1.00 51.56 80 LYS B N 1
ATOM 2200 C CA . LYS B 1 90 ? 3.645 14.862 -8.813 1.00 51.89 80 LYS B CA 1
ATOM 2201 C C . LYS B 1 90 ? 3.776 16.194 -8.077 1.00 50.95 80 LYS B C 1
ATOM 2202 O O . LYS B 1 90 ? 3.441 17.240 -8.616 1.00 49.33 80 LYS B O 1
ATOM 2208 N N . HIS B 1 91 ? 4.286 16.144 -6.850 1.00 51.13 81 HIS B N 1
ATOM 2209 C CA . HIS B 1 91 ? 4.363 17.329 -5.993 1.00 51.49 81 HIS B CA 1
ATOM 2210 C C . HIS B 1 91 ? 5.793 17.798 -5.692 1.00 50.79 81 HIS B C 1
ATOM 2211 O O . HIS B 1 91 ? 5.979 18.965 -5.414 1.00 50.66 81 HIS B O 1
ATOM 2218 N N . LEU B 1 92 ? 6.792 16.910 -5.772 1.00 50.74 82 LEU B N 1
ATOM 2219 C CA . LEU B 1 92 ? 8.181 17.283 -5.455 1.00 50.62 82 LEU B CA 1
ATOM 2220 C C . LEU B 1 92 ? 9.244 17.268 -6.586 1.00 51.12 82 LEU B C 1
ATOM 2221 O O . LEU B 1 92 ? 10.273 17.939 -6.424 1.00 51.06 82 LEU B O 1
ATOM 2226 N N . SER B 1 93 ? 9.061 16.540 -7.701 1.00 50.48 83 SER B N 1
ATOM 2227 C CA . SER B 1 93 ? 10.084 16.619 -8.768 1.00 50.50 83 SER B CA 1
ATOM 2228 C C . SER B 1 93 ? 9.992 17.963 -9.471 1.00 49.79 83 SER B C 1
ATOM 2229 O O . SER B 1 93 ? 9.015 18.688 -9.318 1.00 48.79 83 SER B O 1
ATOM 2232 N N . GLY B 1 94 ? 11.030 18.305 -10.220 1.00 49.85 84 GLY B N 1
ATOM 2233 C CA . GLY B 1 94 ? 11.060 19.561 -10.952 1.00 50.28 84 GLY B CA 1
ATOM 2234 C C . GLY B 1 94 ? 11.263 20.812 -10.101 1.00 50.40 84 GLY B C 1
ATOM 2235 O O . GLY B 1 94 ? 11.054 21.924 -10.584 1.00 51.32 84 GLY B O 1
ATOM 2236 N N . SER B 1 95 ? 11.680 20.652 -8.848 1.00 50.31 85 SER B N 1
ATOM 2237 C CA . SER B 1 95 ? 11.893 21.808 -7.964 1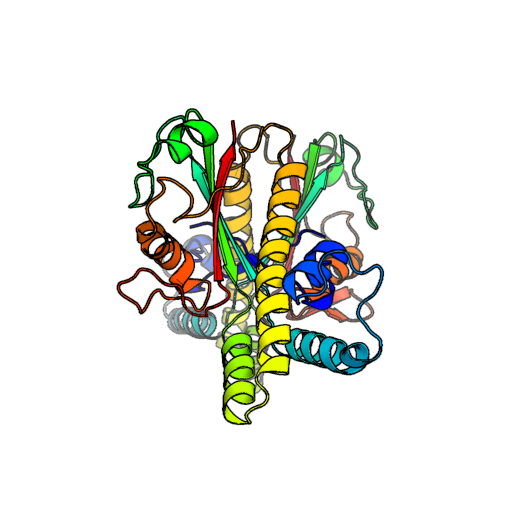.00 50.21 85 SER B CA 1
ATOM 2238 C C . SER B 1 95 ? 13.368 22.283 -7.955 1.00 50.58 85 SER B C 1
ATOM 2239 O O . SER B 1 95 ? 14.294 21.489 -8.220 1.00 50.32 85 SER B O 1
ATOM 2242 N N . LYS B 1 96 ? 13.593 23.574 -7.679 1.00 50.76 86 LYS B N 1
ATOM 2243 C CA . LYS B 1 96 ? 14.974 24.058 -7.503 1.00 51.25 86 LYS B CA 1
ATOM 2244 C C . LYS B 1 96 ? 15.531 23.589 -6.169 1.00 49.35 86 LYS B C 1
ATOM 2245 O O . LYS B 1 96 ? 16.670 23.104 -6.111 1.00 48.32 86 LYS B O 1
ATOM 2251 N N . ILE B 1 97 ? 14.696 23.735 -5.130 1.00 47.16 87 ILE B N 1
ATOM 2252 C CA . ILE B 1 97 ? 15.060 23.493 -3.729 1.00 46.79 87 ILE B CA 1
ATOM 2253 C C . ILE B 1 97 ? 14.107 22.505 -3.065 1.00 45.30 87 ILE B C 1
ATOM 2254 O O . ILE B 1 97 ? 12.870 22.561 -3.281 1.00 43.92 87 ILE B O 1
ATOM 2259 N N . ILE B 1 98 ? 14.694 21.611 -2.268 1.00 43.74 88 ILE B N 1
ATOM 2260 C CA . ILE B 1 98 ? 13.926 20.771 -1.347 1.00 43.96 88 ILE B CA 1
ATOM 2261 C C . ILE B 1 98 ? 14.340 20.852 0.149 1.00 42.20 88 ILE B C 1
ATOM 2262 O O . ILE B 1 98 ? 15.438 20.449 0.559 1.00 40.45 88 ILE B O 1
ATOM 2267 N N . THR B 1 99 ? 13.403 21.354 0.946 1.00 41.08 89 THR B N 1
ATOM 2268 C CA . THR B 1 99 ? 13.586 21.524 2.384 1.00 40.19 89 THR B CA 1
ATOM 2269 C C . THR B 1 99 ? 13.158 20.290 3.206 1.00 38.98 89 THR B C 1
ATOM 2270 O O . THR B 1 99 ? 12.087 19.717 2.999 1.00 38.97 89 THR B O 1
ATOM 2274 N N . VAL B 1 100 ? 14.033 19.887 4.106 1.00 37.95 90 VAL B N 1
ATOM 2275 C CA . VAL B 1 100 ? 13.759 18.866 5.114 1.00 39.11 90 VAL B CA 1
ATOM 2276 C C . VAL B 1 100 ? 13.594 19.513 6.523 1.00 38.20 90 VAL B C 1
ATOM 2277 O O . VAL B 1 100 ? 14.507 20.174 7.031 1.00 38.04 90 VAL B O 1
ATOM 2281 N N . PHE B 1 101 ? 12.450 19.285 7.156 1.00 36.50 91 PHE B N 1
ATOM 2282 C CA . PHE B 1 101 ? 12.194 19.807 8.481 1.00 34.30 91 PHE B CA 1
ATOM 2283 C C . PHE B 1 101 ? 12.202 18.769 9.580 1.00 33.66 91 PHE B C 1
ATOM 2284 O O . PHE B 1 101 ? 12.107 17.575 9.338 1.00 34.87 91 PHE B O 1
ATOM 2292 N N . LEU B 1 102 ? 12.315 19.254 10.813 1.00 31.63 92 LEU B N 1
ATOM 2293 C CA . LEU B 1 102 ? 12.184 18.442 11.992 1.00 28.60 92 LEU B CA 1
ATOM 2294 C C . LEU B 1 102 ? 11.606 19.312 13.086 1.00 26.83 92 LEU B C 1
ATOM 2295 O O . LEU B 1 102 ? 12.098 20.398 13.349 1.00 25.81 92 LEU B O 1
ATOM 2300 N N . ALA B 1 103 ? 10.512 18.859 13.678 1.00 24.62 93 ALA B N 1
ATOM 2301 C CA . ALA B 1 103 ? 9.816 19.596 14.706 1.00 23.23 93 ALA B CA 1
ATOM 2302 C C . ALA B 1 103 ? 9.635 18.705 15.910 1.00 22.52 93 ALA B C 1
ATOM 2303 O O . ALA B 1 103 ? 9.384 17.536 15.778 1.00 20.92 93 ALA B O 1
ATOM 2305 N N . THR B 1 104 ? 9.807 19.259 17.100 1.00 22.45 94 THR B N 1
ATOM 2306 C CA . THR B 1 104 ? 9.676 18.474 18.328 1.00 20.73 94 THR B CA 1
ATOM 2307 C C . THR B 1 104 ? 9.213 19.342 19.483 1.00 19.82 94 THR B C 1
ATOM 2308 O O . THR B 1 104 ? 9.386 20.552 19.479 1.00 20.28 94 THR B O 1
ATOM 2312 N N . LEU B 1 105 ? 8.568 18.711 20.449 1.00 18.82 95 LEU B N 1
ATOM 2313 C CA . LEU B 1 105 ? 8.113 19.360 21.663 1.00 18.04 95 LEU B CA 1
ATOM 2314 C C . LEU B 1 105 ? 9.033 19.048 22.838 1.00 19.03 95 LEU B C 1
ATOM 2315 O O . LEU B 1 105 ? 8.897 19.643 23.895 1.00 20.46 95 LEU B O 1
ATOM 2320 N N . GLY B 1 106 ? 9.949 18.098 22.670 1.00 20.95 96 GLY B N 1
ATOM 2321 C CA . GLY B 1 106 ? 10.913 17.773 23.718 1.00 22.50 96 GLY B CA 1
ATOM 2322 C C . GLY B 1 106 ? 10.479 16.600 24.579 1.00 24.11 96 GLY B C 1
ATOM 2323 O O . GLY B 1 106 ? 9.347 16.127 24.497 1.00 23.13 96 GLY B O 1
ATOM 2324 N N . LYS B 1 107 ? 11.376 16.126 25.426 1.00 26.08 97 LYS B N 1
ATOM 2325 C CA . LYS B 1 107 ? 11.111 14.914 26.183 1.00 27.90 97 LYS B CA 1
ATOM 2326 C C . LYS B 1 107 ? 10.215 15.141 27.392 1.00 25.81 97 LYS B C 1
ATOM 2327 O O . LYS B 1 107 ? 9.646 14.202 27.873 1.00 24.60 97 LYS B O 1
ATOM 2333 N N . LYS B 1 108 ? 10.111 16.354 27.904 1.00 24.86 98 LYS B N 1
ATOM 2334 C CA . LYS B 1 108 ? 9.322 16.543 29.109 1.00 25.91 98 LYS B CA 1
ATOM 2335 C C . LYS B 1 108 ? 7.836 16.342 28.823 1.00 24.26 98 LYS B C 1
ATOM 2336 O O . LYS B 1 108 ? 7.077 16.120 29.737 1.00 22.85 98 LYS B O 1
ATOM 2342 N N . VAL B 1 109 ? 7.414 16.447 27.562 1.00 22.46 99 VAL B N 1
ATOM 2343 C CA . VAL B 1 109 ? 6.011 16.190 27.224 1.00 20.74 99 VAL B CA 1
ATOM 2344 C C . VAL B 1 109 ? 5.750 14.728 27.390 1.00 20.40 99 VAL B C 1
ATOM 2345 O O . VAL B 1 109 ? 4.750 14.337 28.006 1.00 21.36 99 VAL B O 1
ATOM 2349 N N . ASP B 1 110 ? 6.655 13.906 26.877 1.00 20.34 100 ASP B N 1
ATOM 2350 C CA . ASP B 1 110 ? 6.554 12.451 27.026 1.00 21.96 100 ASP B CA 1
ATOM 2351 C C . ASP B 1 110 ? 6.499 12.012 28.482 1.00 22.63 100 ASP B C 1
ATOM 2352 O O . ASP B 1 110 ? 5.808 11.054 28.818 1.00 22.32 100 ASP B O 1
ATOM 2357 N N . GLU B 1 111 ? 7.291 12.660 29.319 1.00 23.32 101 GLU B N 1
ATOM 2358 C CA . GLU B 1 111 ? 7.340 12.335 30.748 1.00 24.43 101 GLU B CA 1
ATOM 2359 C C . GLU B 1 111 ? 6.041 12.704 31.458 1.00 22.80 101 GLU B C 1
ATOM 2360 O O . GLU B 1 111 ? 5.586 11.975 32.283 1.00 22.22 101 GLU B O 1
ATOM 2366 N N . LYS B 1 112 ? 5.451 13.837 31.134 1.00 22.48 102 LYS B N 1
ATOM 2367 C CA . LYS B 1 112 ? 4.178 14.196 31.725 1.00 23.91 102 LYS B CA 1
ATOM 2368 C C . LYS B 1 112 ? 3.089 13.192 31.315 1.00 23.71 102 LYS B C 1
ATOM 2369 O O . LYS B 1 112 ? 2.262 12.753 32.145 1.00 23.42 102 LYS B O 1
ATOM 2375 N N . ILE B 1 113 ? 3.130 12.747 30.068 1.00 22.31 103 ILE B N 1
ATOM 2376 C CA . ILE B 1 113 ? 2.159 11.784 29.596 1.00 23.34 103 ILE B CA 1
ATOM 2377 C C . ILE B 1 113 ? 2.318 10.433 30.296 1.00 23.57 103 ILE B C 1
ATOM 2378 O O . ILE B 1 113 ? 1.335 9.815 30.685 1.00 22.13 103 ILE B O 1
ATOM 2383 N N . GLU B 1 114 ? 3.544 9.943 30.422 1.00 24.72 104 GLU B N 1
ATOM 2384 C CA . GLU B 1 114 ? 3.742 8.667 31.101 1.00 26.07 104 GLU B CA 1
ATOM 2385 C C . GLU B 1 114 ? 3.391 8.814 32.599 1.00 24.24 104 GLU B C 1
ATOM 2386 O O . GLU B 1 114 ? 2.905 7.886 33.222 1.00 22.33 104 GLU B O 1
ATOM 2392 N N . GLU B 1 115 ? 3.626 9.993 33.143 1.00 23.29 105 GLU B N 1
ATOM 2393 C CA . GLU B 1 115 ? 3.337 10.298 34.541 1.00 25.58 105 GLU B CA 1
ATOM 2394 C C . GLU B 1 115 ? 1.844 10.118 34.872 1.00 24.19 105 GLU B C 1
ATOM 2395 O O . GLU B 1 115 ? 1.495 9.554 35.892 1.00 24.15 105 GLU B O 1
ATOM 2401 N N . TYR B 1 116 ? 0.975 10.603 34.001 1.00 22.80 106 TYR B N 1
ATOM 2402 C CA . TYR B 1 116 ? -0.447 10.528 34.254 1.00 23.34 106 TYR B CA 1
ATOM 2403 C C . TYR B 1 116 ? -1.020 9.166 33.927 1.00 23.00 106 TYR B C 1
ATOM 2404 O O . TYR B 1 116 ? -1.899 8.711 34.621 1.00 23.15 106 TYR B O 1
ATOM 2413 N N . PHE B 1 117 ? -0.506 8.486 32.906 1.00 23.65 107 PHE B N 1
ATOM 2414 C CA . PHE B 1 117 ? -0.895 7.094 32.672 1.00 24.76 107 PHE B CA 1
ATOM 2415 C C . PHE B 1 117 ? -0.590 6.252 33.912 1.00 26.00 107 PHE B C 1
ATOM 2416 O O . PHE B 1 117 ? -1.404 5.437 34.332 1.00 26.59 107 PHE B O 1
ATOM 2424 N N . ARG B 1 118 ? 0.587 6.442 34.483 1.00 26.79 108 ARG B N 1
ATOM 2425 C CA . ARG B 1 118 ? 1.049 5.659 35.626 1.00 28.82 108 ARG B CA 1
ATOM 2426 C C . ARG B 1 118 ? 0.202 5.881 36.897 1.00 26.04 108 ARG B C 1
ATOM 2427 O O . ARG B 1 118 ? 0.033 4.985 37.683 1.00 23.34 108 ARG B O 1
ATOM 2435 N N . LYS B 1 119 ? -0.283 7.097 37.093 1.00 25.50 109 LYS B N 1
ATOM 2436 C CA . LYS B 1 119 ? -1.205 7.432 38.178 1.00 25.41 109 LYS B CA 1
ATOM 2437 C C . LYS B 1 119 ? -2.624 6.978 37.931 1.00 24.98 109 LYS B C 1
ATOM 2438 O O . LYS B 1 119 ? -3.470 7.122 38.794 1.00 25.53 109 LYS B O 1
ATOM 2444 N N . GLY B 1 120 ? -2.903 6.496 36.732 1.00 24.73 110 GLY B N 1
ATOM 2445 C CA . GLY B 1 120 ? -4.220 6.032 36.382 1.00 23.70 110 GLY B CA 1
ATOM 2446 C C . GLY B 1 120 ? -5.077 7.185 35.966 1.00 24.96 110 GLY B C 1
ATOM 2447 O O . GLY B 1 120 ? -6.284 7.064 35.915 1.00 27.52 110 GLY B O 1
ATOM 2448 N N . GLU B 1 121 ? -4.454 8.317 35.679 1.00 25.02 111 GLU B N 1
ATOM 2449 C CA . GLU B 1 121 ? -5.137 9.477 35.140 1.00 24.60 111 GLU B CA 1
ATOM 2450 C C . GLU B 1 121 ? -5.141 9.429 33.597 1.00 23.32 111 GLU B C 1
ATOM 2451 O O . GLU B 1 121 ? -4.580 10.288 32.913 1.00 18.96 111 GLU B O 1
ATOM 2457 N N . ASP B 1 122 ? -5.794 8.416 33.075 1.00 23.72 112 ASP B N 1
ATOM 2458 C CA . ASP B 1 122 ? -5.697 8.050 31.679 1.00 24.92 112 ASP B CA 1
ATOM 2459 C C . ASP B 1 122 ? -6.306 9.018 30.685 1.00 24.87 112 ASP B C 1
ATOM 2460 O O . ASP B 1 122 ? -5.722 9.276 29.631 1.00 24.83 112 ASP B O 1
ATOM 2465 N N . LEU B 1 123 ? -7.462 9.579 30.987 1.00 25.53 113 LEU B N 1
ATOM 2466 C CA . LEU B 1 123 ? -8.060 10.526 30.058 1.00 25.14 113 LEU B CA 1
ATOM 2467 C C . LEU B 1 123 ? -7.187 11.771 29.918 1.00 24.67 113 LEU B C 1
ATOM 2468 O O . LEU B 1 123 ? -7.010 12.306 28.831 1.00 25.39 113 LEU B O 1
ATOM 2473 N N . LEU B 1 124 ? -6.681 12.261 31.029 1.00 23.48 114 LEU B N 1
ATOM 2474 C CA . LEU B 1 124 ? -5.820 13.430 31.015 1.00 22.89 114 LEU B CA 1
ATOM 2475 C C . LEU B 1 124 ? -4.631 13.168 30.117 1.00 21.03 114 LEU B C 1
ATOM 2476 O O . LEU B 1 124 ? -4.270 13.984 29.297 1.00 21.72 114 LEU B O 1
ATOM 2481 N N . ALA B 1 125 ? -4.031 12.005 30.280 1.00 20.02 115 ALA B N 1
ATOM 2482 C CA . ALA B 1 125 ? -2.853 11.644 29.547 1.00 20.52 115 ALA B CA 1
ATOM 2483 C C . ALA B 1 125 ? -3.202 11.497 28.069 1.00 23.33 115 ALA B C 1
ATOM 2484 O O . ALA B 1 125 ? -2.439 11.879 27.184 1.00 22.10 115 ALA B O 1
ATOM 2486 N N . PHE B 1 126 ? -4.383 10.948 27.805 1.00 25.27 116 PHE B N 1
ATOM 2487 C CA . PHE B 1 126 ? -4.757 10.591 26.455 1.00 25.44 116 PHE B CA 1
ATOM 2488 C C . PHE B 1 126 ? -4.926 11.875 25.689 1.00 24.24 116 PHE B C 1
ATOM 2489 O O . PHE B 1 126 ? -4.484 12.024 24.552 1.00 24.33 116 PHE B O 1
ATOM 2497 N N . PHE B 1 127 ? -5.543 12.830 26.341 1.00 22.83 117 PHE B N 1
ATOM 2498 C CA . PHE B 1 127 ? -5.745 14.114 25.750 1.00 23.18 117 PHE B CA 1
ATOM 2499 C C . PHE B 1 127 ? -4.481 14.967 25.591 1.00 25.17 117 PHE B C 1
ATOM 2500 O O . PHE B 1 127 ? -4.290 15.622 24.538 1.00 27.48 117 PHE B O 1
ATOM 2508 N N . ILE B 1 128 ? -3.603 14.988 26.595 1.00 23.69 118 ILE B N 1
ATOM 2509 C CA . ILE B 1 128 ? -2.345 15.707 26.406 1.00 23.02 118 ILE B CA 1
ATOM 2510 C C . ILE B 1 128 ? -1.678 15.151 25.166 1.00 21.93 118 ILE B C 1
ATOM 2511 O O . ILE B 1 128 ? -1.173 15.912 24.362 1.00 22.92 118 ILE B O 1
ATOM 2516 N N . ASP B 1 129 ? -1.699 13.832 25.005 1.00 23.15 119 ASP B N 1
ATOM 2517 C CA . ASP B 1 129 ? -1.062 13.175 23.874 1.00 26.43 119 ASP B CA 1
ATOM 2518 C C . ASP B 1 129 ? -1.658 13.639 22.547 1.00 28.41 119 ASP B C 1
ATOM 2519 O O . ASP B 1 129 ? -0.944 14.050 21.630 1.00 28.36 119 ASP B O 1
ATOM 2524 N N . GLY B 1 130 ? -2.982 13.567 22.458 1.00 29.12 120 GLY B N 1
ATOM 2525 C CA . GLY B 1 130 ? -3.691 13.929 21.246 1.00 28.72 120 GLY B CA 1
ATOM 2526 C C . GLY B 1 130 ? -3.417 15.365 20.891 1.00 27.69 120 GLY B C 1
ATOM 2527 O O . GLY B 1 130 ? -3.070 15.672 19.770 1.00 28.05 120 GLY B O 1
ATOM 2528 N N . ILE B 1 131 ? -3.576 16.254 21.846 1.00 26.79 121 ILE B N 1
ATOM 2529 C CA . ILE B 1 131 ? -3.316 17.653 21.568 1.00 25.96 121 ILE B CA 1
ATOM 2530 C C . ILE B 1 131 ? -1.835 17.950 21.203 1.00 26.33 121 ILE B C 1
ATOM 2531 O O . ILE B 1 131 ? -1.535 18.884 20.472 1.00 27.15 121 ILE B O 1
ATOM 2536 N N . ALA B 1 132 ? -0.901 17.205 21.773 1.00 26.27 122 ALA B N 1
ATOM 2537 C CA . ALA B 1 132 ? 0.510 17.531 21.591 1.00 25.25 122 ALA B CA 1
ATOM 2538 C C . ALA B 1 132 ? 0.806 17.189 20.148 1.00 24.01 122 ALA B C 1
ATOM 2539 O O . ALA B 1 132 ? 1.675 17.755 19.504 1.00 21.50 122 ALA B O 1
ATOM 2541 N N . SER B 1 133 ? 0.078 16.211 19.663 1.00 23.69 123 SER B N 1
ATOM 2542 C CA . SER B 1 133 ? 0.252 15.741 18.324 1.00 25.85 123 SER B CA 1
ATOM 2543 C C . SER B 1 133 ? -0.071 16.867 17.337 1.00 26.65 123 SER B C 1
ATOM 2544 O O . SER B 1 133 ? 0.582 17.005 16.307 1.00 27.85 123 SER B O 1
ATOM 2547 N N . GLU B 1 134 ? -1.055 17.679 17.671 1.00 26.42 124 GLU B N 1
ATOM 2548 C CA . GLU B 1 134 ? -1.403 18.822 16.851 1.00 27.25 124 GLU B CA 1
ATOM 2549 C C . GLU B 1 134 ? -0.570 20.070 17.207 1.00 26.82 124 GLU B C 1
ATOM 2550 O O . GLU B 1 134 ? -0.312 20.907 16.353 1.00 27.31 124 GLU B O 1
ATOM 2556 N N . MET B 1 135 ? -0.110 20.214 18.441 1.00 24.71 125 MET B N 1
ATOM 2557 C CA . MET B 1 135 ? 0.781 21.338 18.724 1.00 24.00 125 MET B CA 1
ATOM 2558 C C . MET B 1 135 ? 2.078 21.231 17.901 1.00 22.32 125 MET B C 1
ATOM 2559 O O . MET B 1 135 ? 2.531 22.197 17.342 1.00 21.24 125 MET B O 1
ATOM 2564 N N . VAL B 1 136 ? 2.645 20.050 17.789 1.00 22.66 126 VAL B N 1
ATOM 2565 C CA . VAL B 1 136 ? 3.872 19.898 17.041 1.00 22.56 126 VAL B CA 1
ATOM 2566 C C . VAL B 1 136 ? 3.630 20.058 15.525 1.00 23.78 126 VAL B C 1
ATOM 2567 O O . VAL B 1 136 ? 4.476 20.631 14.810 1.00 20.03 126 VAL B O 1
ATOM 2571 N N . GLU B 1 137 ? 2.485 19.580 15.024 1.00 25.56 127 GLU B N 1
ATOM 2572 C CA . GLU B 1 137 ? 2.155 19.780 13.606 1.00 26.26 127 GLU B CA 1
ATOM 2573 C C . GLU B 1 137 ? 2.063 21.261 13.331 1.00 25.54 127 GLU B C 1
ATOM 2574 O O . GLU B 1 137 ? 2.617 21.731 12.347 1.00 25.66 127 GLU B O 1
ATOM 2580 N N . TYR B 1 138 ? 1.440 22.016 14.219 1.00 25.77 128 TYR B N 1
ATOM 2581 C CA . TYR B 1 138 ? 1.253 23.434 13.981 1.00 27.56 128 TYR B CA 1
ATOM 2582 C C . TYR B 1 138 ? 2.479 24.316 14.277 1.00 27.77 128 TYR B C 1
ATOM 2583 O O . TYR B 1 138 ? 2.548 25.455 13.824 1.00 28.74 128 TYR B O 1
ATOM 2592 N N . ALA B 1 139 ? 3.434 23.795 15.033 1.00 26.61 129 ALA B N 1
ATOM 2593 C CA . ALA B 1 139 ? 4.703 24.468 15.208 1.00 25.41 129 ALA B CA 1
ATOM 2594 C C . ALA B 1 139 ? 5.350 24.413 13.843 1.00 25.03 129 ALA B C 1
ATOM 2595 O O . ALA B 1 139 ? 5.825 25.413 13.352 1.00 22.55 129 ALA B O 1
ATOM 2597 N N . LEU B 1 140 ? 5.331 23.226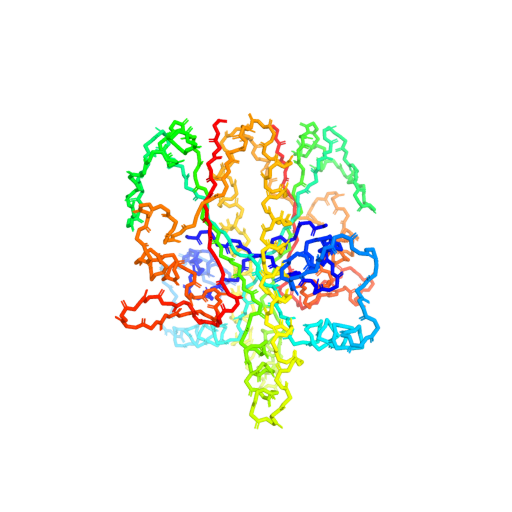 13.244 1.00 26.48 130 LEU B N 1
ATOM 2598 C CA . LEU B 1 140 ? 5.951 22.977 11.940 1.00 29.00 130 LEU B CA 1
ATOM 2599 C C . LEU B 1 140 ? 5.353 23.843 10.842 1.00 30.92 130 LEU B C 1
ATOM 2600 O O . LEU B 1 140 ? 6.072 24.232 9.923 1.00 31.94 130 LEU B O 1
ATOM 2605 N N . ARG B 1 141 ? 4.060 24.148 10.946 1.00 31.89 131 ARG B N 1
ATOM 2606 C CA . ARG B 1 141 ? 3.348 24.908 9.919 1.00 32.77 131 ARG B CA 1
ATOM 2607 C C . ARG B 1 141 ? 3.603 26.377 10.073 1.00 33.56 131 ARG B C 1
ATOM 2608 O O . ARG B 1 141 ? 3.471 27.135 9.128 1.00 35.13 131 ARG B O 1
ATOM 2616 N N . LYS B 1 142 ? 3.944 26.803 11.277 1.00 34.12 132 LYS B N 1
ATOM 2617 C CA . LYS B 1 142 ? 4.272 28.202 11.504 1.00 33.33 132 LYS B CA 1
ATOM 2618 C C . LYS B 1 142 ? 5.523 28.524 10.707 1.00 32.88 132 LYS B C 1
ATOM 2619 O O . LYS B 1 142 ? 5.610 29.566 10.077 1.00 33.36 132 LYS B O 1
ATOM 2625 N N . VAL B 1 143 ? 6.475 27.600 10.701 1.00 33.69 133 VAL B N 1
ATOM 2626 C CA . VAL B 1 143 ? 7.767 27.844 10.082 1.00 33.98 133 VAL B CA 1
ATOM 2627 C C . VAL B 1 143 ? 7.711 27.611 8.581 1.00 35.62 133 VAL B C 1
ATOM 2628 O O . VAL B 1 143 ? 8.313 28.349 7.800 1.00 37.00 133 VAL B O 1
ATOM 2632 N N . ASP B 1 144 ? 7.000 26.566 8.183 1.00 36.18 134 ASP B N 1
ATOM 2633 C CA . ASP B 1 144 ? 6.648 26.326 6.782 1.00 35.85 134 ASP B CA 1
ATOM 2634 C C . ASP B 1 144 ? 6.009 27.567 6.147 1.00 36.36 134 ASP B C 1
ATOM 2635 O O . ASP B 1 144 ? 6.452 28.037 5.130 1.00 38.22 134 ASP B O 1
ATOM 2640 N N . ALA B 1 145 ? 4.992 28.125 6.760 1.00 38.77 135 ALA B N 1
ATOM 2641 C CA . ALA B 1 145 ? 4.366 29.330 6.236 1.00 40.97 135 ALA B CA 1
ATOM 2642 C C . ALA B 1 145 ? 5.336 30.521 6.132 1.00 43.30 135 ALA B C 1
ATOM 2643 O O . ALA B 1 145 ? 5.173 31.390 5.276 1.00 45.82 135 ALA B O 1
ATOM 2645 N N . GLU B 1 146 ? 6.317 30.585 7.027 1.00 44.33 136 GLU B N 1
ATOM 2646 C CA . GLU B 1 146 ? 7.300 31.657 7.013 1.00 44.08 136 GLU B CA 1
ATOM 2647 C C . GLU B 1 146 ? 8.200 31.513 5.818 1.00 42.87 136 GLU B C 1
ATOM 2648 O O . GLU B 1 146 ? 8.434 32.460 5.113 1.00 41.97 136 GLU B O 1
ATOM 2654 N N . LEU B 1 147 ? 8.723 30.315 5.612 1.00 42.77 137 LEU B N 1
ATOM 2655 C CA . LEU B 1 147 ? 9.610 30.065 4.503 1.00 43.37 137 LEU B CA 1
ATOM 2656 C C . LEU B 1 147 ? 8.915 30.245 3.155 1.00 46.33 137 LEU B C 1
ATOM 2657 O O . LEU B 1 147 ? 9.594 30.333 2.140 1.00 46.77 137 LEU B O 1
ATOM 2662 N N . ARG B 1 148 ? 7.581 30.314 3.154 1.00 49.24 138 ARG B N 1
ATOM 2663 C CA . ARG B 1 148 ? 6.778 30.426 1.928 1.00 51.21 138 ARG B CA 1
ATOM 2664 C C . ARG B 1 148 ? 6.572 31.874 1.574 1.00 52.14 138 ARG B C 1
ATOM 2665 O O . ARG B 1 148 ? 6.722 32.275 0.426 1.00 52.85 138 ARG B O 1
ATOM 2673 N N . MET B 1 149 ? 6.141 32.630 2.575 1.00 53.32 139 MET B N 1
ATOM 2674 C CA . MET B 1 149 ? 5.933 34.060 2.464 1.00 53.89 139 MET B CA 1
ATOM 2675 C C . MET B 1 149 ? 7.235 34.757 2.085 1.00 54.18 139 MET B C 1
ATOM 2676 O O . MET B 1 149 ? 7.217 35.783 1.406 1.00 55.52 139 MET B O 1
ATOM 2681 N N . LYS B 1 150 ? 8.359 34.191 2.526 1.00 53.75 140 LYS B N 1
ATOM 2682 C CA . LYS B 1 150 ? 9.677 34.754 2.258 1.00 53.37 140 LYS B CA 1
ATOM 2683 C C . LYS B 1 150 ? 10.045 34.469 0.825 1.00 53.11 140 LYS B C 1
ATOM 2684 O O . LYS B 1 150 ? 10.513 35.347 0.124 1.00 53.44 140 LYS B O 1
ATOM 2690 N N . ARG B 1 151 ? 9.852 33.226 0.399 1.00 53.20 141 ARG B N 1
ATOM 2691 C CA . ARG B 1 151 ? 10.297 32.775 -0.917 1.00 53.10 141 ARG B CA 1
ATOM 2692 C C . ARG B 1 151 ? 9.189 32.907 -1.969 1.00 55.53 141 ARG B C 1
ATOM 2693 O O . ARG B 1 151 ? 8.745 31.911 -2.540 1.00 56.06 141 ARG B O 1
ATOM 2701 N N . SER B 1 152 ? 8.773 34.155 -2.223 1.00 57.73 142 SER B N 1
ATOM 2702 C CA . SER B 1 152 ? 7.660 34.470 -3.115 1.00 59.52 142 SER B CA 1
ATOM 2703 C C . SER B 1 152 ? 8.072 34.450 -4.584 1.00 59.92 142 SER B C 1
ATOM 2704 O O . SER B 1 152 ? 7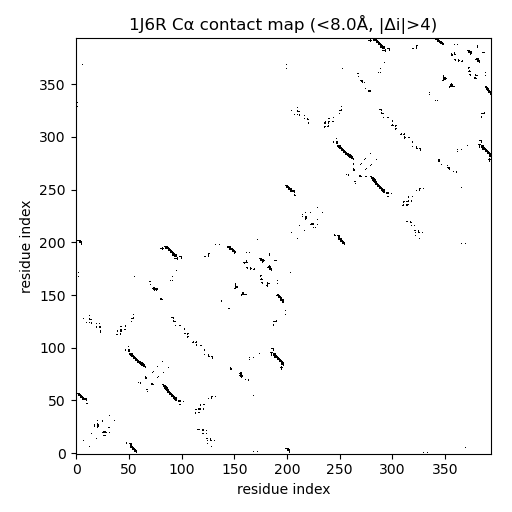.224 34.610 -5.467 1.00 60.73 142 SER B O 1
ATOM 2707 N N . ASN B 1 153 ? 9.363 34.272 -4.850 1.00 59.75 143 ASN B N 1
ATOM 2708 C CA . ASN B 1 153 ? 9.786 33.888 -6.193 1.00 59.92 143 ASN B CA 1
ATOM 2709 C C . ASN B 1 153 ? 9.250 32.494 -6.553 1.00 59.45 143 ASN B C 1
ATOM 2710 O O . ASN B 1 153 ? 8.918 32.225 -7.711 1.00 59.53 143 ASN B O 1
ATOM 2715 N N . LEU B 1 154 ? 9.135 31.625 -5.545 1.00 59.07 144 LEU B N 1
ATOM 2716 C CA . LEU B 1 154 ? 8.863 30.193 -5.753 1.00 58.04 144 LEU B CA 1
ATOM 2717 C C . LEU B 1 154 ? 7.433 29.727 -5.401 1.00 57.55 144 LEU B C 1
ATOM 2718 O O . LEU B 1 154 ? 6.747 30.319 -4.569 1.00 57.01 144 LEU B O 1
ATOM 2723 N N . GLU B 1 155 ? 7.007 28.671 -6.098 1.00 57.59 145 GLU B N 1
ATOM 2724 C CA . GLU B 1 155 ? 5.759 27.955 -5.851 1.00 56.82 145 GLU B CA 1
ATOM 2725 C C . GLU B 1 155 ? 6.077 26.957 -4.759 1.00 55.90 145 GLU B C 1
ATOM 2726 O O . GLU B 1 155 ? 6.830 25.989 -4.985 1.00 55.33 145 GLU B O 1
ATOM 2732 N N . GLY B 1 156 ? 5.541 27.212 -3.568 1.00 54.79 146 GLY B N 1
ATOM 2733 C CA . GLY B 1 156 ? 5.667 26.280 -2.475 1.00 54.23 146 GLY B CA 1
ATOM 2734 C C . GLY B 1 156 ? 4.866 25.013 -2.737 1.00 53.82 146 GLY B C 1
ATOM 2735 O O . GLY B 1 156 ? 3.645 25.073 -2.881 1.00 53.68 146 GLY B O 1
ATOM 2736 N N . SER B 1 157 ? 5.561 23.879 -2.832 1.00 53.47 147 SER B N 1
ATOM 2737 C CA . SER B 1 157 ? 4.924 22.570 -2.907 1.00 54.06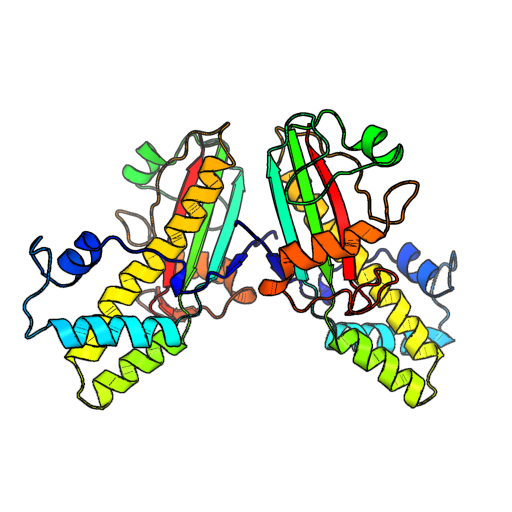 147 SER B CA 1
ATOM 2738 C C . SER B 1 157 ? 4.211 22.290 -1.611 1.00 56.50 147 SER B C 1
ATOM 2739 O O . SER B 1 157 ? 3.835 23.205 -0.871 1.00 56.32 147 SER B O 1
ATOM 2742 N N . PHE B 1 158 ? 4.083 21.003 -1.301 1.00 58.58 148 PHE B N 1
ATOM 2743 C CA . PHE B 1 158 ? 3.526 20.628 -0.019 1.00 59.22 148 PHE B CA 1
ATOM 2744 C C . PHE B 1 158 ? 4.220 19.466 0.708 1.00 57.97 148 PHE B C 1
ATOM 2745 O O . PHE B 1 158 ? 4.919 18.634 0.106 1.00 57.58 148 PHE B O 1
ATOM 2753 N N . ARG B 1 159 ? 3.983 19.460 2.023 1.00 56.84 149 ARG B N 1
ATOM 2754 C CA . ARG B 1 159 ? 4.673 18.644 3.020 1.00 55.32 149 ARG B CA 1
ATOM 2755 C C . ARG B 1 159 ? 4.490 17.154 2.820 1.00 52.99 149 ARG B C 1
ATOM 2756 O O . ARG B 1 159 ? 3.400 16.708 2.556 1.00 52.70 149 ARG B O 1
ATOM 2764 N N . ILE B 1 160 ? 5.546 16.377 2.997 1.00 51.25 150 ILE B N 1
ATOM 2765 C CA . ILE B 1 160 ? 5.392 14.942 3.007 1.00 50.95 150 ILE B CA 1
ATOM 2766 C C . ILE B 1 160 ? 6.412 14.318 3.937 1.00 49.59 150 ILE B C 1
ATOM 2767 O O . ILE B 1 160 ? 7.542 14.781 4.014 1.00 49.38 150 ILE B O 1
ATOM 2772 N N . SER B 1 161 ? 6.021 13.249 4.626 1.00 47.70 151 SER B N 1
ATOM 2773 C CA . SER B 1 161 ? 6.810 12.758 5.733 1.00 45.97 151 SER B CA 1
ATOM 2774 C C . SER B 1 161 ? 7.110 11.301 5.537 1.00 46.24 151 SER B C 1
ATOM 2775 O O . SER B 1 161 ? 6.305 10.597 4.996 1.00 46.68 151 SER B O 1
ATOM 2778 N N . PRO B 1 162 ? 8.259 10.834 5.988 1.00 47.66 152 PRO B N 1
ATOM 2779 C CA . PRO B 1 162 ? 8.576 9.402 5.962 1.00 49.78 152 PRO B CA 1
ATOM 2780 C C . PRO B 1 162 ? 7.433 8.542 6.495 1.00 53.05 152 PRO B C 1
ATOM 2781 O O . PRO B 1 162 ? 6.541 9.051 7.193 1.00 54.44 152 PRO B O 1
ATOM 2785 N N . GLY B 1 163 ? 7.447 7.250 6.159 1.00 55.44 153 GLY B N 1
ATOM 2786 C CA . GLY B 1 163 ? 6.294 6.412 6.404 1.00 56.52 153 GLY B CA 1
ATOM 2787 C C . GLY B 1 163 ? 5.085 6.746 5.547 1.00 57.64 153 GLY B C 1
ATOM 2788 O O . GLY B 1 163 ? 4.221 5.898 5.387 1.00 57.76 153 GLY B O 1
ATOM 2789 N N . TYR B 1 164 ? 4.986 7.952 4.996 1.00 59.50 154 TYR B N 1
ATOM 2790 C CA . TYR B 1 164 ? 3.849 8.244 4.114 1.00 61.94 154 TYR B CA 1
ATOM 2791 C C . TYR B 1 164 ? 4.077 7.533 2.769 1.00 62.32 154 TYR B C 1
ATOM 2792 O O . TYR B 1 164 ? 5.230 7.284 2.362 1.00 61.43 154 TYR B O 1
ATOM 2801 N N . GLY B 1 165 ? 2.966 7.202 2.108 1.00 62.55 155 GLY B N 1
ATOM 2802 C CA . GLY B 1 165 ? 2.975 6.327 0.956 1.00 62.31 155 GLY B CA 1
ATOM 2803 C C . GLY B 1 165 ? 4.215 5.460 0.947 1.00 62.83 155 GLY B C 1
ATOM 2804 O O . GLY B 1 165 ? 4.397 4.556 1.771 1.00 62.55 155 GLY B O 1
ATOM 2805 N N . ASP B 1 166 ? 5.118 5.802 0.043 1.00 63.24 156 ASP B N 1
ATOM 2806 C CA . ASP B 1 166 ? 6.212 4.928 -0.332 1.00 63.58 156 ASP B CA 1
ATOM 2807 C C . ASP B 1 166 ? 7.564 5.316 0.339 1.00 62.98 156 ASP B C 1
ATOM 2808 O O . ASP B 1 166 ? 8.590 4.661 0.148 1.00 61.96 156 ASP B O 1
ATOM 2813 N N . LEU B 1 167 ? 7.568 6.373 1.137 1.00 61.81 157 LEU B N 1
ATOM 2814 C CA . LEU B 1 167 ? 8.799 6.793 1.767 1.00 61.20 157 LEU B CA 1
ATOM 2815 C C . LEU B 1 167 ? 9.079 5.907 2.968 1.00 60.71 157 LEU B C 1
ATOM 2816 O O . LEU B 1 167 ? 8.226 5.759 3.836 1.00 59.97 157 LEU B O 1
ATOM 2821 N N . PRO B 1 168 ? 10.266 5.314 3.021 1.00 60.75 158 PRO B N 1
ATOM 2822 C CA . PRO B 1 168 ? 10.630 4.449 4.153 1.00 61.26 158 PRO B CA 1
ATOM 2823 C C . PRO B 1 168 ? 10.650 5.186 5.496 1.00 61.63 158 PRO B C 1
ATOM 2824 O O . PRO B 1 168 ? 11.320 6.201 5.653 1.00 61.38 158 PRO B O 1
ATOM 2828 N N . LEU B 1 169 ? 9.891 4.672 6.449 1.00 62.64 159 LEU B N 1
ATOM 2829 C CA . LEU B 1 169 ? 10.040 5.058 7.839 1.00 63.48 159 LEU B CA 1
ATOM 2830 C C . LEU B 1 169 ? 11.523 5.053 8.209 1.00 63.73 159 LEU B C 1
ATOM 2831 O O . LEU B 1 169 ? 11.899 5.548 9.267 1.00 63.96 159 LEU B O 1
ATOM 2836 N N . SER B 1 170 ? 12.365 4.467 7.357 1.00 63.86 160 SER B N 1
ATOM 2837 C CA . SER B 1 170 ? 13.803 4.376 7.639 1.00 63.68 160 SER B CA 1
ATOM 2838 C C . SER B 1 170 ? 14.473 5.752 7.554 1.00 62.94 160 SER B C 1
ATOM 2839 O O . SER B 1 170 ? 15.502 5.991 8.204 1.00 62.69 160 SER B O 1
ATOM 2842 N N . LEU B 1 171 ? 13.863 6.643 6.770 1.00 61.79 161 LEU B N 1
ATOM 2843 C CA . LEU B 1 171 ? 14.326 8.023 6.603 1.00 61.46 161 LEU B CA 1
ATOM 2844 C C . LEU B 1 171 ? 14.382 8.838 7.897 1.00 61.19 161 LEU B C 1
ATOM 2845 O O . LEU B 1 171 ? 15.154 9.792 8.002 1.00 61.40 161 LEU B O 1
ATOM 2850 N N . ASN B 1 172 ? 13.571 8.473 8.877 1.00 60.05 162 ASN B N 1
ATOM 2851 C CA . ASN B 1 172 ? 13.629 9.134 10.153 1.00 59.74 162 ASN B CA 1
ATOM 2852 C C . ASN B 1 172 ? 14.956 8.910 10.824 1.00 60.71 162 ASN B C 1
ATOM 2853 O O . ASN B 1 172 ? 15.440 9.794 11.527 1.00 60.85 162 ASN B O 1
ATOM 2858 N N . LYS B 1 173 ? 15.545 7.733 10.635 1.00 61.59 163 LYS B N 1
ATOM 2859 C CA . LYS B 1 173 ? 16.892 7.499 11.144 1.00 62.67 163 LYS B CA 1
ATOM 2860 C C . LYS B 1 173 ? 17.876 8.385 10.373 1.00 63.41 163 LYS B C 1
ATOM 2861 O O . LYS B 1 173 ? 18.891 8.834 10.928 1.00 63.00 163 LYS B O 1
ATOM 2867 N N . LYS B 1 174 ? 17.574 8.626 9.094 1.00 63.88 164 LYS B N 1
ATOM 2868 C CA . LYS B 1 174 ? 18.395 9.518 8.272 1.00 64.69 164 LYS B CA 1
ATOM 2869 C C . LYS B 1 174 ? 18.170 10.938 8.768 1.00 63.73 164 LYS B C 1
ATOM 2870 O O . LYS B 1 174 ? 19.041 11.534 9.412 1.00 63.97 164 LYS B O 1
ATOM 2876 N N . ILE B 1 175 ? 16.975 11.448 8.486 1.00 62.15 165 ILE B N 1
ATOM 2877 C CA . ILE B 1 175 ? 16.578 12.791 8.875 1.00 60.83 165 ILE B CA 1
ATOM 2878 C C . ILE B 1 175 ? 16.895 13.154 10.317 1.00 60.28 165 ILE B C 1
ATOM 2879 O O . ILE B 1 175 ? 16.893 14.322 10.637 1.00 61.30 165 ILE B O 1
ATOM 2884 N N . ALA B 1 176 ? 17.181 12.182 11.179 1.00 59.54 166 ALA B N 1
ATOM 2885 C CA . ALA B 1 176 ? 17.516 12.478 12.570 1.00 59.19 166 ALA B CA 1
ATOM 2886 C C . ALA B 1 176 ? 19.008 12.509 12.808 1.00 59.09 166 ALA B C 1
ATOM 2887 O O . ALA B 1 176 ? 19.476 13.075 13.798 1.00 59.07 166 ALA B O 1
ATOM 2889 N N . GLU B 1 177 ? 19.760 11.843 11.943 1.00 59.12 167 GLU B N 1
ATOM 2890 C CA . GLU B 1 177 ? 21.214 11.865 12.054 1.00 59.02 167 GLU B CA 1
ATOM 2891 C C . GLU B 1 177 ? 21.700 13.267 11.657 1.00 56.25 167 GLU B C 1
ATOM 2892 O O . GLU B 1 177 ? 22.645 13.797 12.240 1.00 56.21 167 GLU B O 1
ATOM 2898 N N . ILE B 1 178 ? 21.022 13.857 10.682 1.00 53.47 168 ILE B N 1
ATOM 2899 C CA . ILE B 1 178 ? 21.263 15.233 10.287 1.00 51.88 168 ILE B CA 1
ATOM 2900 C C . ILE B 1 178 ? 21.212 16.170 11.487 1.00 50.67 168 ILE B C 1
ATOM 2901 O O . ILE B 1 178 ? 22.190 16.857 11.814 1.00 51.60 168 ILE B O 1
ATOM 2906 N N . PHE B 1 179 ? 20.079 16.175 12.178 1.00 48.23 169 PHE B N 1
ATOM 2907 C CA . PHE B 1 179 ? 19.878 17.119 13.264 1.00 45.67 169 PHE B CA 1
ATOM 2908 C C . PHE B 1 179 ? 20.301 16.593 14.611 1.00 46.24 169 PHE B C 1
ATOM 2909 O O . PHE B 1 179 ? 20.052 17.236 15.604 1.00 46.33 169 PHE B O 1
ATOM 2917 N N . LYS B 1 180 ? 20.958 15.442 14.663 1.00 48.20 170 LYS B N 1
ATOM 2918 C CA . LYS B 1 180 ? 21.245 14.799 15.948 1.00 49.42 170 LYS B CA 1
ATOM 2919 C C . LYS B 1 180 ? 22.070 15.659 16.868 1.00 48.63 170 LYS B C 1
ATOM 2920 O O . LYS B 1 180 ? 22.013 15.500 18.091 1.00 49.25 170 LYS B O 1
ATOM 2926 N N . GLU B 1 181 ? 22.848 16.570 16.301 1.00 47.90 171 GLU B N 1
ATOM 2927 C CA . GLU B 1 181 ? 23.757 17.376 17.108 1.00 47.58 171 GLU B CA 1
ATOM 2928 C C . GLU B 1 181 ? 23.093 18.677 17.562 1.00 44.67 171 GLU B C 1
ATOM 2929 O O . GLU B 1 181 ? 23.528 19.302 18.527 1.00 44.92 171 GLU B O 1
ATOM 2935 N N . GLU B 1 182 ? 22.032 19.070 16.869 1.00 41.69 172 GLU B N 1
ATOM 2936 C CA . GLU B 1 182 ? 21.373 20.355 17.097 1.00 39.41 172 GLU B CA 1
ATOM 2937 C C . GLU B 1 182 ? 20.234 20.297 18.110 1.00 37.86 172 GLU B C 1
ATOM 2938 O O . GLU B 1 182 ? 19.792 21.326 18.610 1.00 35.99 172 GLU B O 1
ATOM 2944 N N . VAL B 1 183 ? 19.754 19.090 18.385 1.00 37.86 173 VAL B N 1
ATOM 2945 C CA . VAL B 1 183 ? 18.581 18.869 19.222 1.00 37.87 173 VAL B CA 1
ATOM 2946 C C . VAL B 1 183 ? 18.558 17.435 19.724 1.00 39.65 173 VAL B C 1
ATOM 2947 O O . VAL B 1 183 ? 18.927 16.494 19.025 1.00 38.95 173 VAL B O 1
ATOM 2951 N N . ASP B 1 184 ? 18.077 17.288 20.940 1.00 42.61 174 ASP B N 1
ATOM 2952 C CA . ASP B 1 184 ? 17.963 16.002 21.610 1.00 45.78 174 ASP B CA 1
ATOM 2953 C C . ASP B 1 184 ? 16.973 15.076 20.897 1.00 46.25 174 ASP B C 1
ATOM 2954 O O . ASP B 1 184 ? 15.815 15.064 21.230 1.00 46.61 174 ASP B O 1
ATOM 2959 N N . VAL B 1 185 ? 17.439 14.322 19.906 1.00 48.31 175 VAL B N 1
ATOM 2960 C CA . VAL B 1 185 ? 16.605 13.396 19.142 1.00 50.13 175 VAL B CA 1
ATOM 2961 C C . VAL B 1 185 ? 17.327 12.085 18.811 1.00 53.28 175 VAL B C 1
ATOM 2962 O O . VAL B 1 185 ? 18.554 12.033 18.746 1.00 53.55 175 VAL B O 1
ATOM 2966 N N . ASN B 1 186 ? 16.548 11.028 18.599 1.00 56.68 176 ASN B N 1
ATOM 2967 C CA . ASN B 1 186 ? 17.077 9.686 18.412 1.00 59.31 176 ASN B CA 1
ATOM 2968 C C . ASN B 1 186 ? 16.035 8.781 17.778 1.00 61.54 176 ASN B C 1
ATOM 2969 O O . ASN B 1 186 ? 15.007 9.251 17.294 1.00 61.06 176 ASN B O 1
ATOM 2974 N N . VAL B 1 187 ? 16.312 7.479 17.804 1.00 65.04 177 VAL B N 1
ATOM 2975 C CA . VAL B 1 187 ? 15.362 6.480 17.282 1.00 67.70 177 VAL B CA 1
ATOM 2976 C C . VAL B 1 187 ? 15.440 5.196 18.115 1.00 70.13 177 VAL B C 1
ATOM 2977 O O . VAL B 1 187 ? 16.149 5.116 19.125 1.00 69.87 177 VAL B O 1
ATOM 2981 N N . ILE B 1 188 ? 14.715 4.175 17.631 0.00 72.99 178 ILE B N 1
ATOM 2982 C CA . ILE B 1 188 ? 14.669 2.779 18.196 0.00 74.76 178 ILE B CA 1
ATOM 2983 C C . ILE B 1 188 ? 14.570 1.677 17.067 0.00 76.20 178 ILE B C 1
ATOM 2984 O O . ILE B 1 188 ? 13.646 1.661 16.259 0.00 75.87 178 ILE B O 1
ATOM 2989 N N . GLU B 1 189 ? 15.581 0.789 17.104 0.00 77.48 179 GLU B N 1
ATOM 2990 C CA . GLU B 1 189 ? 16.016 -0.411 16.331 0.00 78.48 179 GLU B CA 1
ATOM 2991 C C . GLU B 1 189 ? 15.188 -1.141 15.212 0.00 78.33 179 GLU B C 1
ATOM 2992 O O . GLU B 1 189 ? 15.800 -1.656 14.279 0.00 78.77 179 GLU B O 1
ATOM 2998 N N . ASP B 1 190 ? 13.872 -1.219 15.318 0.00 77.74 180 ASP B N 1
ATOM 2999 C CA . ASP B 1 190 ? 13.108 -2.003 14.329 0.00 76.97 180 ASP B CA 1
ATOM 3000 C C . ASP B 1 190 ? 12.160 -1.191 13.480 0.00 75.42 180 ASP B C 1
ATOM 3001 O O . ASP B 1 190 ? 12.096 -1.340 12.276 0.00 75.31 180 ASP B O 1
ATOM 3006 N N . SER B 1 191 ? 11.414 -0.348 14.174 0.00 73.28 181 SER B N 1
ATOM 3007 C CA . SER B 1 191 ? 10.433 0.474 13.517 0.00 71.30 181 SER B CA 1
ATOM 3008 C C . SER B 1 191 ? 10.964 1.822 13.089 0.00 68.56 181 SER B C 1
ATOM 3009 O O . SER B 1 191 ? 10.432 2.446 12.173 0.00 67.74 181 SER B O 1
ATOM 3012 N N . TYR B 1 192 ? 12.023 2.261 13.752 1.00 65.50 182 TYR B N 1
ATOM 3013 C CA . TYR B 1 192 ? 12.606 3.557 13.435 1.00 63.43 182 TYR B CA 1
ATOM 3014 C C . TYR B 1 192 ? 11.658 4.667 13.942 1.00 60.51 182 TYR B C 1
ATOM 3015 O O . TYR B 1 192 ? 11.427 5.655 13.237 1.00 60.50 182 TYR B O 1
ATOM 3024 N N . VAL B 1 193 ? 11.134 4.525 15.159 1.00 56.57 183 VAL B N 1
ATOM 3025 C CA . VAL B 1 193 ? 10.185 5.489 15.709 1.00 53.19 183 VAL B CA 1
ATOM 3026 C C . VAL B 1 193 ? 11.000 6.549 16.425 1.00 49.50 183 VAL B C 1
ATOM 3027 O O . VAL B 1 193 ? 12.000 6.236 17.071 1.00 48.15 183 VAL B O 1
ATOM 3031 N N . LEU B 1 194 ? 10.591 7.805 16.293 1.00 46.10 184 LEU B N 1
ATOM 3032 C CA . LEU B 1 194 ? 11.352 8.918 16.868 1.00 44.06 184 LEU B CA 1
ATOM 3033 C C . LEU B 1 194 ? 11.111 9.125 18.376 1.00 42.74 184 LEU B C 1
ATOM 3034 O O . LEU B 1 194 ? 9.991 8.980 18.849 1.00 41.90 184 LEU B O 1
ATOM 3039 N N . VAL B 1 195 ? 12.181 9.445 19.110 1.00 41.09 185 VAL B N 1
ATOM 3040 C CA . VAL B 1 195 ? 12.103 9.899 20.497 1.00 40.80 185 VAL B CA 1
ATOM 3041 C C . VAL B 1 195 ? 12.881 11.199 20.654 1.00 39.38 185 VAL B C 1
ATOM 3042 O O . VAL B 1 195 ? 14.003 11.285 20.172 1.00 40.22 185 VAL B O 1
ATOM 3046 N N . PRO B 1 196 ? 12.347 12.190 21.371 1.00 37.38 186 PRO B N 1
ATOM 3047 C CA . PRO B 1 196 ? 11.028 12.143 22.024 1.00 35.72 186 PRO B CA 1
ATOM 3048 C C . PRO B 1 196 ? 9.864 11.946 21.067 1.00 34.16 186 PRO B C 1
ATOM 3049 O O . PRO B 1 196 ? 9.993 12.273 19.891 1.00 33.17 186 PRO B O 1
ATOM 3053 N N . ARG B 1 197 ? 8.742 11.447 21.581 1.00 32.47 187 ARG B N 1
ATOM 3054 C CA . ARG B 1 197 ? 7.683 10.878 20.746 1.00 32.34 187 ARG B CA 1
ATOM 3055 C C . ARG B 1 197 ? 6.876 11.910 19.969 1.00 28.82 187 ARG B C 1
ATOM 3056 O O . ARG B 1 197 ? 6.365 11.620 18.899 1.00 28.47 187 ARG B O 1
ATOM 3064 N N . LYS B 1 198 ? 6.744 13.109 20.505 1.00 26.42 188 LYS B N 1
ATOM 3065 C CA . LYS B 1 198 ? 6.071 14.186 19.811 1.00 23.93 188 LYS B CA 1
ATOM 3066 C C . LYS B 1 198 ? 7.068 14.954 18.962 1.00 24.19 188 LYS B C 1
ATOM 3067 O O . LYS B 1 198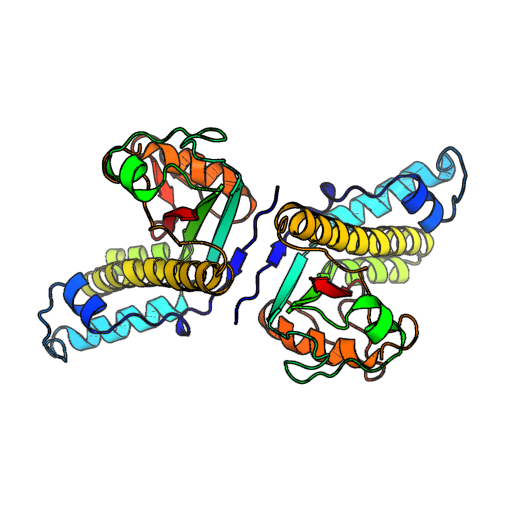 ? 7.384 16.132 19.183 1.00 21.29 188 LYS B O 1
ATOM 3073 N N . THR B 1 199 ? 7.553 14.236 17.975 1.00 24.78 189 THR B N 1
ATOM 3074 C CA . THR B 1 199 ? 8.569 14.696 17.077 1.00 26.86 189 THR B CA 1
ATOM 3075 C C . THR B 1 199 ? 8.155 14.243 15.720 1.00 28.22 189 THR B C 1
ATOM 3076 O O . THR B 1 199 ? 7.804 13.101 15.540 1.00 28.23 189 THR B O 1
ATOM 3080 N N . ILE B 1 200 ? 8.267 15.136 14.771 1.00 29.76 190 ILE B N 1
ATOM 3081 C CA . ILE B 1 200 ? 7.781 14.919 13.441 1.00 32.98 190 ILE B CA 1
ATOM 3082 C C . ILE B 1 200 ? 8.744 15.421 12.360 1.00 34.36 190 ILE B C 1
ATOM 3083 O O . ILE B 1 200 ? 9.696 16.147 12.633 1.00 32.95 190 ILE B O 1
ATOM 3088 N N . THR B 1 201 ? 8.452 15.031 11.130 1.00 36.23 191 THR B N 1
ATOM 3089 C CA . THR B 1 201 ? 9.326 15.271 9.997 1.00 38.63 191 THR B CA 1
ATOM 3090 C C . THR B 1 201 ? 8.536 15.621 8.734 1.00 40.23 191 THR B C 1
ATOM 3091 O O . THR B 1 201 ? 7.347 15.267 8.599 1.00 39.90 191 THR B O 1
ATOM 3095 N N . ALA B 1 202 ? 9.193 16.332 7.813 1.00 40.42 192 ALA B N 1
ATOM 3096 C CA . ALA B 1 202 ? 8.574 16.689 6.549 1.00 40.61 192 ALA B CA 1
ATOM 3097 C C . ALA B 1 202 ? 9.564 17.087 5.452 1.00 41.88 192 ALA B C 1
ATOM 3098 O O . ALA B 1 202 ? 10.800 17.074 5.644 1.00 41.26 192 ALA B O 1
ATOM 3100 N N . PHE B 1 203 ? 8.977 17.407 4.291 1.00 42.53 193 PHE B N 1
ATOM 3101 C CA . PHE B 1 203 ? 9.690 17.719 3.045 1.00 41.87 193 PHE B CA 1
ATOM 3102 C C . PHE B 1 203 ? 8.885 18.757 2.332 1.00 43.30 193 PHE B C 1
ATOM 3103 O O . PHE B 1 203 ? 7.663 18.658 2.259 1.00 43.20 193 PHE B O 1
ATOM 3111 N N . VAL B 1 204 ? 9.558 19.783 1.827 1.00 45.00 194 VAL B N 1
ATOM 3112 C CA . VAL B 1 204 ? 8.901 20.734 0.957 1.00 45.51 194 VAL B CA 1
ATOM 3113 C C . VAL B 1 204 ? 9.764 20.928 -0.254 1.00 45.47 194 VAL B C 1
ATOM 3114 O O . VAL B 1 204 ? 10.985 20.818 -0.166 1.00 45.99 194 VAL B O 1
ATOM 3118 N N . GLY B 1 205 ? 9.111 21.125 -1.397 1.00 45.13 195 GLY B N 1
ATOM 3119 C CA . GLY B 1 205 ? 9.789 21.491 -2.626 1.00 44.12 195 GLY B CA 1
ATOM 3120 C C . GLY B 1 205 ? 9.336 22.872 -3.040 1.00 44.07 195 GLY B C 1
ATOM 3121 O O . GLY B 1 205 ? 8.222 23.328 -2.722 1.00 43.19 195 GLY B O 1
ATOM 3122 N N . TRP B 1 206 ? 10.210 23.544 -3.774 1.00 44.17 196 TRP B N 1
ATOM 3123 C CA . TRP B 1 206 ? 9.948 24.886 -4.276 1.00 43.58 196 TRP B CA 1
ATOM 3124 C C . TRP B 1 206 ? 10.236 24.863 -5.760 1.00 45.68 196 TRP B C 1
ATOM 3125 O O . TRP B 1 206 ? 11.347 24.500 -6.163 1.00 44.34 196 TRP B O 1
ATOM 3136 N N . ARG B 1 207 ? 9.251 25.246 -6.572 1.00 49.32 197 ARG B N 1
ATOM 3137 C CA . ARG B 1 207 ? 9.403 25.238 -8.042 1.00 52.07 197 ARG B CA 1
ATOM 3138 C C . ARG B 1 207 ? 9.691 26.646 -8.549 1.00 55.99 197 ARG B C 1
ATOM 3139 O O . ARG B 1 207 ? 9.216 27.622 -7.964 1.00 56.41 197 ARG B O 1
#

Sequence (394 aa):
HHMPKVEIAPSEIKIPDNVLKAKLGFGGAEEIPEEFRKTVNRAYEELLDAAKPVVLWRDFEVDGSLSFDDMRLTGELATKHLSGSKIITVFLATLGKKVDEKIEEYFRKGEDLLAFFIDGIASEMVEYALRKVDAELRMKRSNLEGSFRISPGYGDLPLSLNKKIAEIFKEEVDVNVIEDSYVLVPRKTITAFVGWRHHMPKVEIAPSEIKIPDNVLKAKLGFGGAEEIPEEFRKTVNRAYEELLDAAKPVVLWRDFEVDGSLSFDDMRLTGELATKHLSGSKIITVFLATLGKKVDEKIEEYFRKGEDLLAFFIDGIASEMVEYALRKVDAELRMKRSNLEGSFRISPGYGDLPLSLNKKIAEIFKEEVDVNVIEDSYVLVPRKTITAFVGWR

InterPro domains:
  IPR017342 S-adenosyl-L-methionine dependent methionine synthase, predicted [PIRSF037984] (2-201)
  IPR037010 Vitamin B12-dependent methionine synthase, activation domain superfamily [SSF56507] (2-194)

Solvent-accessible surface area: 20290 Å² total; per-residue (Å²): 160,30,8,4,10,13,80,20,53,22,73,88,3,152,13,39,98,101,51,32,24,58,94,7,64,27,56,70,39,163,122,33,48,169,134,56,130,169,43,15,66,110,0,63,106,29,2,41,114,7,4,121,3,17,0,0,8,56,34,17,125,20,113,33,50,27,37,37,72,114,8,153,6,98,13,144,46,0,70,162,49,0,33,51,4,110,31,0,0,0,0,0,0,4,0,19,116,97,1,29,93,36,5,76,64,8,95,193,127,58,68,81,83,11,0,96,3,2,37,5,0,0,30,26,1,0,41,37,1,2,97,85,4,7,36,46,2,78,133,64,22,74,102,42,130,30,19,153,61,8,26,8,36,148,69,78,2,45,80,43,8,15,118,74,0,0,100,27,0,90,164,38,26,124,3,55,18,136,69,142,66,83,68,14,43,10,126,14,10,50,5,0,0,0,2,2,138,149,25,9,4,15,12,73,17,52,24,81,78,2,160,12,46,89,95,44,28,20,74,100,22,68,35,57,66,54,152,126,14,51,148,133,74,93,161,28,20,80,110,0,66,114,27,1,49,119,11,5,117,4,21,0,0,8,65,34,23,112,20,133,21,61,28,51,53,97,97,18,161,24,77,11,150,104,4,75,162,90,1,30,52,2,97,24,3,0,0,0,0,0,4,0,18,117,102,0,32,96,50,5,77,61,17,76,198,134,55,69,76,68,9,0,128,10,2,30,10,1,0,28,31,0,1,37,41,1,0,92,90,4,8,46,52,2,60,136,67,28,93,100,38,112,31,19,114,31,14,20,10,33,136,71,86,13,66,81,31,7,15,104,70,0,1,98,47,0,69,152,32,15,116,10,68,28,93,179,130,50,76,65,15,57,13,102,15,8,52,6,1,8,0,1,1,108

Radius of gyration: 24.24 Å; Cα contacts (8 Å, |Δi|>4): 690; chains: 2; bounding box: 78×60×50 Å